Protein AF-A0A7S4CW43-F1 (afdb_monomer_lite)

Foldseek 3Di:
DDDDDDDDDDDDDDDPDDDDPDDPDDDDFFDKDWDWDDDPDPDDIDIWIWTFRHDPDPPFTFTDTPDPPDDDGDGDDDDDDDDDDPDDDDDDDDDDDDDDDDDDDDDDPDDDLVVLQVVLLVPDDPVVSVVCVVVVPHPLQSVCVVCCVVQVLSNQQPHDPPPFAADDDDDDPVLVVLLVVVCVVVVVLPPQDDDSQSVSCNRRTNDGSPRSVVVVQVCVLVVVDDRPQWDDDPSGTDGNHDDPPPPPDDPDDDDDDDDDDDDDDDDDDDDDDDDDDDDDDDDDDDDDDDDDDDDDDDDDDDDDPDPPPDPPPPPPVVVVVVVVVLVVCQVFPLDFPDAAPQPRHTASWWKAAPQQEIHHLVSQVVVCVVLVQADPPPRHRGDNVRIDTDTPVCCVVSVVSHPPCVVPPVPVPDPPDPPDDDPDDDDDDDDD

Radius of gyration: 36.59 Å; chains: 1; bounding box: 72×101×121 Å

Structure (mmCIF, N/CA/C/O backbone):
data_AF-A0A7S4CW43-F1
#
_entry.id   AF-A0A7S4CW43-F1
#
loop_
_atom_site.group_PDB
_atom_site.id
_atom_site.type_symbol
_atom_site.label_atom_id
_atom_site.label_alt_id
_atom_site.label_comp_id
_atom_site.label_asym_id
_atom_site.label_entity_id
_atom_site.label_seq_id
_atom_site.pdbx_PDB_ins_code
_atom_site.Cartn_x
_atom_site.Cartn_y
_atom_site.Cartn_z
_atom_site.occupancy
_atom_site.B_iso_or_equiv
_atom_site.auth_seq_id
_atom_site.auth_comp_id
_atom_site.auth_asym_id
_atom_site.auth_atom_id
_atom_site.pdbx_PDB_model_num
ATOM 1 N N . MET A 1 1 ? 19.200 -63.502 67.717 1.00 41.12 1 MET A N 1
ATOM 2 C CA . MET A 1 1 ? 20.489 -64.183 67.497 1.00 41.12 1 MET A CA 1
ATOM 3 C C . MET A 1 1 ? 20.822 -64.065 66.023 1.00 41.12 1 MET A C 1
ATOM 5 O O . MET A 1 1 ? 20.237 -64.775 65.219 1.00 41.12 1 MET A O 1
ATOM 9 N N . SER A 1 2 ? 21.672 -63.103 65.677 1.00 47.75 2 SER A N 1
ATOM 10 C CA . SER A 1 2 ? 22.381 -63.086 64.393 1.00 47.75 2 SER A CA 1
ATOM 11 C C . SER A 1 2 ? 23.509 -64.121 64.445 1.00 47.75 2 SER A C 1
ATOM 13 O O . SER A 1 2 ? 24.035 -64.359 65.536 1.00 47.75 2 SER A O 1
ATOM 15 N N . PRO A 1 3 ? 23.862 -64.741 63.311 1.00 53.56 3 PRO A N 1
ATOM 16 C CA . PRO A 1 3 ? 25.256 -64.670 62.829 1.00 53.56 3 PRO A CA 1
ATOM 17 C C . PRO A 1 3 ? 25.327 -64.427 61.298 1.00 53.56 3 PRO A C 1
ATOM 19 O O . PRO A 1 3 ? 24.523 -64.981 60.556 1.00 53.56 3 PRO A O 1
ATOM 22 N N . THR A 1 4 ? 26.072 -63.418 60.816 1.00 42.19 4 THR A N 1
ATOM 23 C CA . THR A 1 4 ? 27.467 -63.456 60.273 1.00 42.19 4 THR A CA 1
ATOM 24 C C . THR A 1 4 ? 27.624 -64.303 59.000 1.00 42.19 4 THR A C 1
ATOM 26 O O . THR A 1 4 ? 27.407 -65.505 59.039 1.00 42.19 4 THR A O 1
ATOM 29 N N . GLU A 1 5 ? 27.804 -63.677 57.830 1.00 46.09 5 GLU A N 1
ATOM 30 C CA . GLU A 1 5 ? 29.078 -63.333 57.139 1.00 46.09 5 GLU A CA 1
ATOM 31 C C . GLU A 1 5 ? 29.525 -64.397 56.118 1.00 46.09 5 GLU A C 1
ATOM 33 O O . GLU A 1 5 ? 29.497 -65.590 56.398 1.00 46.09 5 GLU A O 1
ATOM 38 N N . GLY A 1 6 ? 29.985 -63.946 54.941 1.00 32.53 6 GLY A N 1
ATOM 39 C CA . GLY A 1 6 ? 30.723 -64.770 53.974 1.00 32.53 6 GLY A CA 1
ATOM 40 C C . GLY A 1 6 ? 30.585 -64.291 52.525 1.00 32.53 6 GLY A C 1
ATOM 41 O O . GLY A 1 6 ? 29.572 -64.550 51.885 1.00 32.53 6 GLY A O 1
ATOM 42 N N . GLY A 1 7 ? 31.597 -63.582 52.012 1.00 33.72 7 GLY A N 1
ATOM 43 C CA . GLY A 1 7 ? 31.676 -63.109 50.622 1.00 33.72 7 GLY A CA 1
ATOM 44 C C . GLY A 1 7 ? 32.481 -64.014 49.677 1.00 33.72 7 GLY A C 1
ATOM 45 O O . GLY A 1 7 ? 33.180 -64.910 50.133 1.00 33.72 7 GLY A O 1
ATOM 46 N N . ALA A 1 8 ? 32.382 -63.733 48.370 1.00 30.59 8 ALA A N 1
ATOM 47 C CA . ALA A 1 8 ? 33.353 -63.961 47.275 1.00 30.59 8 ALA A CA 1
ATOM 48 C C . ALA A 1 8 ? 32.646 -63.570 45.950 1.00 30.59 8 ALA A C 1
ATOM 50 O O . ALA A 1 8 ? 31.541 -64.029 45.691 1.00 30.59 8 ALA A O 1
ATOM 51 N N . ALA A 1 9 ? 33.067 -62.510 45.256 1.00 30.27 9 ALA A N 1
ATOM 52 C CA . ALA A 1 9 ? 34.049 -62.491 44.161 1.00 30.27 9 ALA A CA 1
ATOM 53 C C . ALA A 1 9 ? 33.508 -62.968 42.785 1.00 30.27 9 ALA A C 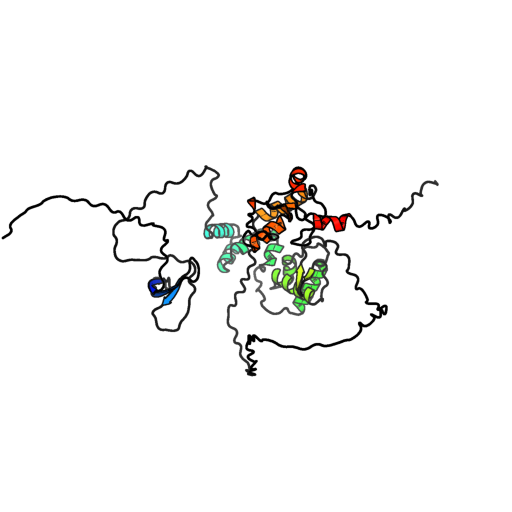1
ATOM 55 O O . ALA A 1 9 ? 33.303 -64.151 42.557 1.00 30.27 9 ALA A O 1
ATOM 56 N N . GLU A 1 10 ? 33.330 -61.974 41.901 1.00 28.92 10 GLU A N 1
ATOM 57 C CA . GLU A 1 10 ? 33.741 -61.919 40.482 1.00 28.92 10 GLU A CA 1
ATOM 58 C C . GLU A 1 10 ? 33.254 -62.981 39.470 1.00 28.92 10 GLU A C 1
ATOM 60 O O . GLU A 1 10 ? 33.742 -64.099 39.484 1.00 28.92 10 GLU A O 1
ATOM 65 N N . VAL A 1 11 ? 32.436 -62.572 38.480 1.00 29.39 11 VAL A N 1
ATOM 66 C CA . VAL A 1 11 ? 32.690 -62.791 37.034 1.00 29.39 11 VAL A CA 1
ATOM 67 C C . VAL A 1 11 ? 32.010 -61.669 36.236 1.00 29.39 11 VAL A C 1
ATOM 69 O O . VAL A 1 11 ? 30.816 -61.407 36.372 1.00 29.39 11 VAL A O 1
ATOM 72 N N . ALA A 1 12 ? 32.799 -61.004 35.397 1.00 29.88 12 ALA A N 1
ATOM 73 C CA . ALA A 1 12 ? 32.356 -60.063 34.384 1.00 29.88 12 ALA A CA 1
ATOM 74 C C . ALA A 1 12 ? 31.718 -60.789 33.190 1.00 29.88 12 ALA A C 1
ATOM 76 O O . ALA A 1 12 ? 32.307 -61.736 32.677 1.00 29.88 12 ALA A O 1
ATOM 77 N N . ASP A 1 13 ? 30.615 -60.265 32.651 1.00 29.44 13 ASP A N 1
ATOM 78 C CA . ASP A 1 13 ? 30.399 -60.356 31.207 1.00 29.44 13 ASP A CA 1
ATOM 79 C C . ASP A 1 13 ? 29.832 -59.051 30.642 1.00 29.44 13 ASP A C 1
ATOM 81 O O . ASP A 1 13 ? 28.907 -58.429 31.169 1.00 29.44 13 ASP A O 1
ATOM 85 N N . LYS A 1 14 ? 30.490 -58.614 29.573 1.00 34.03 14 LYS A N 1
ATOM 86 C CA . LYS A 1 14 ? 30.253 -57.404 28.808 1.00 34.03 14 LYS A CA 1
ATOM 87 C C . LYS A 1 14 ? 29.411 -57.793 27.600 1.00 34.03 14 LYS A C 1
ATOM 89 O O . LYS A 1 14 ? 29.924 -58.378 26.656 1.00 34.03 14 LYS A O 1
ATOM 94 N N . SER A 1 15 ? 28.179 -57.312 27.530 1.00 31.22 15 SER A N 1
ATOM 95 C CA . SER A 1 15 ? 27.547 -57.049 26.233 1.00 31.22 15 SER A CA 1
ATOM 96 C C . SER A 1 15 ? 26.709 -55.777 26.311 1.00 31.22 15 SER A C 1
ATOM 98 O O . SER A 1 15 ? 25.501 -55.770 26.520 1.00 31.22 15 SER A O 1
ATOM 100 N N . ALA A 1 16 ? 27.404 -54.648 26.156 1.00 30.97 16 ALA A N 1
ATOM 101 C CA . ALA A 1 16 ? 26.788 -53.352 25.930 1.00 30.97 16 ALA A CA 1
ATOM 102 C C . ALA A 1 16 ? 26.107 -53.353 24.552 1.00 30.97 16 ALA A C 1
ATOM 104 O O . ALA A 1 16 ? 26.743 -53.135 23.518 1.00 30.97 16 ALA A O 1
ATOM 105 N N . GLY A 1 17 ? 24.801 -53.613 24.549 1.00 29.80 17 GLY A N 1
ATOM 106 C CA . GLY A 1 17 ? 23.917 -53.304 23.436 1.00 29.80 17 GLY A CA 1
ATOM 107 C C . GLY A 1 17 ? 23.800 -51.790 23.280 1.00 29.80 17 GLY A C 1
ATOM 108 O O . GLY A 1 17 ? 23.358 -51.080 24.177 1.00 29.80 17 GLY A O 1
ATOM 109 N N . ARG A 1 18 ? 24.245 -51.305 22.127 1.00 29.50 18 ARG A N 1
ATOM 110 C CA . ARG A 1 18 ? 24.213 -49.922 21.655 1.00 29.50 18 ARG A CA 1
ATOM 111 C C . ARG A 1 18 ? 22.763 -49.442 21.501 1.00 29.50 18 ARG A C 1
ATOM 113 O O . ARG A 1 18 ? 22.101 -49.830 20.544 1.00 29.50 18 ARG A O 1
ATOM 120 N N . TRP A 1 19 ? 22.285 -48.579 22.396 1.00 28.42 19 TRP A N 1
ATOM 121 C CA . TRP A 1 19 ? 21.052 -47.821 22.171 1.00 28.42 19 TRP A CA 1
ATOM 122 C C . TRP A 1 19 ? 21.403 -46.557 21.383 1.00 28.42 19 TRP A C 1
ATOM 124 O O . TRP A 1 19 ? 22.134 -45.688 21.858 1.00 28.42 19 TRP A O 1
ATOM 134 N N . ASN A 1 20 ? 20.947 -46.503 20.131 1.00 32.53 20 ASN A N 1
ATOM 135 C CA . ASN A 1 20 ? 20.953 -45.285 19.332 1.00 32.53 20 ASN A CA 1
ATOM 136 C C . ASN A 1 20 ? 19.926 -44.326 19.939 1.00 32.53 20 ASN A C 1
ATOM 138 O O . ASN A 1 20 ? 18.726 -44.532 19.783 1.00 32.53 20 ASN A O 1
ATOM 142 N N . ASP A 1 21 ? 20.407 -43.289 20.615 1.00 35.88 21 ASP A N 1
ATOM 143 C CA . ASP A 1 21 ? 19.573 -42.201 21.109 1.00 35.88 21 ASP A CA 1
ATOM 144 C C . ASP A 1 21 ? 19.421 -41.148 20.003 1.00 35.88 21 ASP A C 1
ATOM 146 O O . ASP A 1 21 ? 20.331 -40.377 19.682 1.00 35.88 21 ASP A O 1
ATOM 150 N N . SER A 1 22 ? 18.293 -41.224 19.307 1.00 43.56 22 SER A N 1
ATOM 151 C CA . SER A 1 22 ? 17.815 -40.242 18.334 1.00 43.56 22 SER A CA 1
ATOM 152 C C . SER A 1 22 ? 16.304 -40.388 18.218 1.00 43.56 22 SER A C 1
ATOM 154 O O . SER A 1 22 ? 15.776 -40.721 17.162 1.00 43.56 22 SER A O 1
ATOM 156 N N . SER A 1 23 ? 15.599 -40.148 19.317 1.00 41.72 23 SER A N 1
ATOM 157 C CA . SER A 1 23 ? 14.168 -39.880 19.264 1.00 41.72 23 SER A CA 1
ATOM 158 C C . SER A 1 23 ? 13.883 -38.659 20.119 1.00 41.72 23 SER A C 1
ATOM 160 O O . SER A 1 23 ? 13.909 -38.717 21.345 1.00 41.72 23 SER A O 1
ATOM 162 N N . ALA A 1 24 ? 13.606 -37.535 19.458 1.00 45.66 24 ALA A N 1
ATOM 163 C CA . ALA A 1 24 ? 12.749 -36.530 20.063 1.00 45.66 24 ALA A CA 1
ATOM 164 C C . ALA A 1 24 ? 11.484 -37.263 20.534 1.00 45.66 24 ALA A C 1
ATOM 166 O O . ALA A 1 24 ? 10.936 -38.043 19.757 1.00 45.66 24 ALA A O 1
ATOM 167 N N . ASN A 1 25 ? 11.099 -37.091 21.800 1.00 50.53 25 ASN A N 1
ATOM 168 C CA . ASN A 1 25 ? 9.957 -37.777 22.403 1.00 50.53 25 ASN A CA 1
ATOM 169 C C . ASN A 1 25 ? 8.666 -37.409 21.655 1.00 50.53 25 ASN A C 1
ATOM 171 O O . ASN A 1 25 ? 7.977 -36.455 22.010 1.00 50.53 25 ASN A O 1
ATOM 175 N N . GLU A 1 26 ? 8.360 -38.153 20.596 1.00 73.94 26 GLU A N 1
ATOM 176 C CA . GLU A 1 26 ? 7.035 -38.199 20.005 1.00 73.94 26 GLU A CA 1
ATOM 177 C C . GLU A 1 26 ? 6.163 -39.038 20.936 1.00 73.94 26 GLU A C 1
ATOM 179 O O . GLU A 1 26 ? 6.452 -40.207 21.201 1.00 73.94 26 GLU A O 1
ATOM 184 N N . PHE A 1 27 ? 5.117 -38.430 21.490 1.00 81.06 27 PHE A N 1
ATOM 185 C CA . PHE A 1 27 ? 4.160 -39.172 22.298 1.00 81.06 27 PHE A CA 1
ATOM 186 C C . PHE A 1 27 ? 3.403 -40.151 21.396 1.00 81.06 27 PHE A C 1
ATOM 188 O O . PHE A 1 27 ? 2.866 -39.765 20.355 1.00 81.06 27 PHE A O 1
ATOM 195 N N . ALA A 1 28 ? 3.348 -41.423 21.790 1.00 84.69 28 ALA A N 1
ATOM 196 C CA . ALA A 1 28 ? 2.607 -42.432 21.045 1.00 84.69 28 ALA A CA 1
ATOM 197 C C . ALA A 1 28 ? 1.094 -42.166 21.124 1.00 84.69 28 ALA A C 1
ATOM 199 O O . ALA A 1 28 ? 0.581 -41.767 22.174 1.00 84.69 28 ALA A O 1
ATOM 200 N N . CYS A 1 29 ? 0.372 -42.436 20.031 1.00 86.06 29 CYS A N 1
ATOM 201 C CA . CYS A 1 29 ? -1.093 -42.474 20.031 1.00 86.06 29 CYS A CA 1
ATOM 202 C C . CYS A 1 29 ? -1.593 -43.407 21.151 1.00 86.06 29 CYS A C 1
ATOM 204 O O . CYS A 1 29 ? -1.085 -44.517 21.298 1.00 86.06 29 CYS A O 1
ATOM 206 N N . GLY A 1 30 ? -2.570 -42.955 21.935 1.00 87.75 30 GLY A N 1
ATOM 207 C CA . GLY A 1 30 ? -3.103 -43.653 23.108 1.00 87.75 30 GLY A CA 1
ATOM 208 C C . GLY A 1 30 ? -2.422 -43.298 24.435 1.00 87.75 30 GLY A C 1
ATOM 209 O O . GLY A 1 30 ? -2.816 -43.815 25.477 1.00 87.75 30 GLY A O 1
ATOM 210 N N . THR A 1 31 ? -1.414 -42.420 24.437 1.00 93.19 31 THR A N 1
ATOM 211 C CA . THR A 1 31 ? -0.762 -41.977 25.679 1.00 93.19 31 THR A CA 1
ATOM 212 C C . THR A 1 31 ? -1.668 -40.993 26.423 1.00 93.19 31 THR A C 1
ATOM 214 O O . THR A 1 31 ? -2.109 -40.002 25.835 1.00 93.19 31 THR A O 1
ATOM 217 N N . ARG A 1 32 ? -1.927 -41.251 27.715 1.00 91.75 32 ARG A N 1
ATOM 218 C CA . ARG A 1 32 ? -2.634 -40.316 28.605 1.00 91.75 32 ARG A CA 1
ATOM 219 C C . ARG A 1 32 ? -1.722 -39.155 28.977 1.00 91.75 32 ARG A C 1
ATOM 221 O O . ARG A 1 32 ? -0.582 -39.367 29.391 1.00 91.75 32 ARG A O 1
ATOM 228 N N . VAL A 1 33 ? -2.242 -37.943 28.862 1.00 92.56 33 VAL A N 1
ATOM 229 C CA . VAL A 1 33 ? -1.548 -36.700 29.198 1.00 92.56 33 VAL A CA 1
ATOM 230 C C . VAL A 1 33 ? -2.445 -35.805 30.044 1.00 92.56 33 VAL A C 1
ATOM 232 O O . VAL A 1 33 ? -3.669 -35.871 29.945 1.00 92.56 33 VAL A O 1
ATOM 235 N N . SER A 1 34 ? -1.827 -34.963 30.869 1.00 90.25 34 SER A N 1
ATOM 236 C CA . SER A 1 34 ? -2.508 -33.894 31.600 1.00 90.25 34 SER A CA 1
ATOM 237 C C . SER A 1 34 ? -2.036 -32.558 31.033 1.00 90.25 34 SER A C 1
ATOM 239 O O . SER A 1 34 ? -0.834 -32.286 31.021 1.00 90.25 34 SER A O 1
ATOM 241 N N . VAL A 1 35 ? -2.965 -31.747 30.536 1.00 88.50 35 VAL A N 1
ATOM 242 C CA . VAL A 1 35 ? -2.702 -30.436 29.935 1.00 88.50 35 VAL A CA 1
ATOM 243 C C . VAL A 1 35 ? -3.095 -29.359 30.936 1.00 88.50 35 VAL A C 1
ATOM 245 O O . VAL A 1 35 ? -4.203 -29.370 31.469 1.00 88.50 35 VAL A O 1
ATOM 248 N N . LYS A 1 36 ? -2.171 -28.439 31.203 1.00 88.62 36 LYS A N 1
ATOM 249 C CA . LYS A 1 36 ? -2.400 -27.286 32.068 1.00 88.62 36 LYS A CA 1
ATOM 250 C C . LYS A 1 36 ? -2.965 -26.148 31.220 1.00 88.62 36 LYS A C 1
ATOM 252 O O . LYS A 1 36 ? -2.294 -25.723 30.288 1.00 88.62 36 LYS A O 1
ATOM 257 N N . PHE A 1 37 ? -4.159 -25.665 31.547 1.00 84.00 37 PHE A N 1
ATOM 258 C CA . PHE A 1 37 ? -4.754 -24.485 30.921 1.00 84.00 37 PHE A CA 1
ATOM 259 C C . PHE A 1 37 ? -4.677 -23.292 31.871 1.00 84.00 37 PHE A C 1
ATOM 261 O O . PHE A 1 37 ? -4.933 -23.415 33.073 1.00 84.00 37 PHE A O 1
ATOM 268 N N . HIS A 1 38 ? -4.318 -22.137 31.316 1.00 76.31 38 HIS A N 1
ATOM 269 C CA . HIS A 1 38 ? -4.524 -20.853 31.967 1.00 76.31 38 HIS A CA 1
ATOM 270 C C . HIS A 1 38 ? -5.980 -20.453 31.736 1.00 76.31 38 HIS A C 1
ATOM 272 O O . HIS A 1 38 ? -6.361 -20.130 30.612 1.00 76.31 38 HIS A O 1
ATOM 278 N N . ASP A 1 39 ? -6.805 -20.510 32.778 1.00 76.50 39 ASP A N 1
ATOM 279 C CA . ASP A 1 39 ? -8.107 -19.857 32.727 1.00 76.50 39 ASP A CA 1
ATOM 280 C C . ASP A 1 39 ? -7.945 -18.365 33.071 1.00 76.50 39 ASP A C 1
ATOM 282 O O . ASP A 1 39 ? -6.981 -17.951 33.715 1.00 76.50 39 ASP A O 1
ATOM 286 N N . CYS A 1 40 ? -8.855 -17.524 32.572 1.00 49.72 40 CYS A N 1
ATOM 287 C CA . CYS A 1 40 ? -8.823 -16.075 32.800 1.00 49.72 40 CYS A CA 1
ATOM 288 C C . CYS A 1 40 ? -9.256 -15.676 34.225 1.00 49.72 40 CYS A C 1
ATOM 290 O O . CYS A 1 40 ? -9.576 -14.510 34.454 1.00 49.72 40 CYS A O 1
ATOM 292 N N . SER A 1 41 ? -9.324 -16.623 35.168 1.00 63.62 41 SER A N 1
ATOM 293 C CA . SER A 1 41 ? -9.631 -16.323 36.563 1.00 63.62 41 SER A CA 1
ATOM 294 C C . SER A 1 41 ? -8.355 -15.887 37.286 1.00 63.62 41 SER A C 1
ATOM 296 O O . SER A 1 41 ? -7.274 -16.402 37.009 1.00 63.62 41 SER A O 1
ATOM 298 N N . GLU A 1 42 ? -8.465 -14.902 38.182 1.00 56.66 42 GLU A N 1
ATOM 299 C CA . GLU A 1 42 ? -7.308 -14.183 38.742 1.00 56.66 42 GLU A CA 1
ATOM 300 C C . GLU A 1 42 ? -6.276 -15.066 39.467 1.00 56.66 42 GLU A C 1
ATOM 302 O O . GLU A 1 42 ? -5.152 -14.611 39.629 1.00 56.66 42 GLU A O 1
ATOM 307 N N . ASP A 1 43 ? -6.578 -16.325 39.813 1.00 57.94 43 ASP A N 1
ATOM 308 C CA . ASP A 1 43 ? -5.623 -17.239 40.466 1.00 57.94 43 ASP A CA 1
ATOM 309 C C . ASP A 1 43 ? -5.813 -18.740 40.112 1.00 57.94 43 ASP A C 1
ATOM 311 O O . ASP A 1 43 ? -5.341 -19.628 40.832 1.00 57.94 43 ASP A O 1
ATOM 315 N N . GLY A 1 44 ? -6.501 -19.071 39.012 1.00 62.72 44 GLY A N 1
ATOM 316 C CA . GLY A 1 44 ? -6.837 -20.454 38.649 1.00 62.72 44 GLY A CA 1
ATOM 317 C C . GLY A 1 44 ? -5.891 -21.095 37.630 1.00 62.72 44 GLY A C 1
ATOM 318 O O . GLY A 1 44 ? -5.646 -20.571 36.548 1.00 62.72 44 GLY A O 1
ATOM 319 N N . PHE A 1 45 ? -5.370 -22.281 37.948 1.00 82.12 45 PHE A N 1
ATOM 320 C CA . PHE A 1 45 ? -4.852 -23.201 36.935 1.00 82.12 45 PHE A CA 1
ATOM 321 C C . PHE A 1 45 ? -5.719 -24.447 36.917 1.00 82.12 45 PHE A C 1
ATOM 323 O O . PHE A 1 45 ? -5.776 -25.174 37.912 1.00 82.12 45 PHE A O 1
ATOM 330 N N . SER A 1 46 ? -6.309 -24.733 35.764 1.00 84.31 46 SER A N 1
ATOM 331 C CA . SER A 1 46 ? -7.100 -25.939 35.553 1.00 84.31 46 SER A CA 1
ATOM 332 C C . SER A 1 46 ? -6.264 -26.991 34.816 1.00 84.31 46 SER A C 1
ATOM 334 O O . SER A 1 46 ? -5.542 -26.688 33.863 1.00 84.31 46 SER A O 1
ATOM 336 N N . TRP A 1 47 ? -6.315 -28.240 35.286 1.00 87.88 47 TRP A N 1
ATOM 337 C CA . TRP A 1 47 ? -5.647 -29.379 34.651 1.00 87.88 47 TRP A CA 1
ATOM 338 C C . TRP A 1 47 ? -6.686 -30.281 34.002 1.00 87.88 47 TRP A C 1
ATOM 340 O O . TRP A 1 47 ? -7.577 -30.772 34.688 1.00 87.88 47 TRP A O 1
ATOM 350 N N . TYR A 1 48 ? -6.515 -30.557 32.714 1.00 89.38 48 TYR A N 1
ATOM 351 C CA . TYR A 1 48 ? -7.399 -31.431 31.951 1.00 89.38 48 TYR A CA 1
ATOM 352 C C . TYR A 1 48 ? -6.670 -32.711 31.572 1.00 89.38 48 TYR A C 1
ATOM 354 O O . TYR A 1 48 ? -5.535 -32.669 31.094 1.00 89.38 48 TYR A O 1
ATOM 362 N N . ASN A 1 49 ? -7.311 -33.857 31.782 1.00 91.56 49 ASN A N 1
ATOM 363 C CA . ASN A 1 49 ? -6.767 -35.150 31.381 1.00 91.56 49 ASN A CA 1
ATOM 364 C C . ASN A 1 49 ? -7.326 -35.540 30.014 1.00 91.56 49 ASN A C 1
ATOM 366 O O . ASN A 1 49 ? -8.508 -35.348 29.745 1.00 91.56 49 ASN A O 1
ATOM 370 N N . GLY A 1 50 ? -6.477 -36.095 29.156 1.00 94.12 50 GLY A N 1
ATOM 371 C CA . GLY A 1 50 ? -6.908 -36.579 27.854 1.00 94.12 50 GLY A CA 1
ATOM 372 C C . GLY A 1 50 ? -5.968 -37.612 27.253 1.00 94.12 50 GLY A C 1
ATOM 373 O O . GLY A 1 50 ? -4.881 -37.888 27.771 1.00 94.12 50 GLY A O 1
ATOM 374 N N . THR A 1 51 ? -6.393 -38.184 26.134 1.00 94.81 51 THR A N 1
ATOM 375 C CA . THR A 1 51 ? -5.671 -39.210 25.386 1.00 94.81 51 THR A CA 1
ATOM 376 C C . THR A 1 51 ? -5.228 -38.663 24.032 1.00 94.81 51 THR A C 1
ATOM 378 O O . THR A 1 51 ? -6.003 -38.054 23.295 1.00 94.81 51 THR A O 1
ATOM 381 N N . ILE A 1 52 ? -3.959 -38.871 23.674 1.00 92.19 52 ILE A N 1
ATOM 382 C CA . ILE A 1 52 ? -3.425 -38.431 22.378 1.00 92.19 52 ILE A CA 1
ATOM 383 C C . ILE A 1 52 ? -3.964 -39.332 21.262 1.00 92.19 52 ILE A C 1
ATOM 385 O O . ILE A 1 52 ? -3.656 -40.519 21.222 1.00 92.19 52 ILE A O 1
ATOM 389 N N . LEU A 1 53 ? -4.694 -38.762 20.304 1.00 88.69 53 LEU A N 1
ATOM 390 C CA . LEU A 1 53 ? -5.226 -39.469 19.129 1.00 88.69 53 LEU A CA 1
ATOM 391 C C . LEU A 1 53 ? -4.223 -39.575 17.968 1.00 88.69 53 LEU A C 1
ATOM 393 O O . LEU A 1 53 ? -4.454 -40.303 17.004 1.00 88.69 53 LEU A O 1
ATOM 397 N N . GLY A 1 54 ? -3.118 -38.832 18.035 1.00 84.00 54 GLY A N 1
ATOM 398 C CA . GLY A 1 54 ? -2.041 -38.851 17.045 1.00 84.00 54 GLY A CA 1
ATOM 399 C C . GLY A 1 54 ? -1.583 -37.453 16.609 1.00 84.00 54 GLY A C 1
ATOM 400 O O . GLY A 1 54 ? -2.159 -36.440 17.024 1.00 84.00 54 GLY A O 1
ATOM 401 N N . PRO A 1 55 ? -0.525 -37.371 15.784 1.00 78.44 55 PRO A N 1
ATOM 402 C CA . PRO A 1 55 ? -0.001 -36.100 15.292 1.00 78.44 55 PRO A CA 1
ATOM 403 C C . PRO A 1 55 ? -0.931 -35.481 14.231 1.00 78.44 55 PRO A C 1
ATOM 405 O O . PRO A 1 55 ? -1.282 -36.131 13.248 1.00 78.44 55 PRO A O 1
ATOM 408 N N . LYS A 1 56 ? -1.294 -34.199 14.391 1.00 68.69 56 LYS A N 1
ATOM 409 C CA . LYS A 1 56 ? -1.916 -33.371 13.334 1.00 68.69 56 LYS A CA 1
ATOM 410 C C . LYS A 1 56 ? -0.859 -32.870 12.341 1.00 68.69 56 LYS A C 1
ATOM 412 O O . LYS A 1 56 ? -1.095 -32.869 11.138 1.00 68.69 56 LYS A O 1
ATOM 417 N N . THR A 1 57 ? 0.307 -32.451 12.845 1.00 70.25 57 THR A N 1
ATOM 418 C CA . THR A 1 57 ? 1.510 -32.036 12.088 1.00 70.25 57 THR A CA 1
ATOM 419 C C . THR A 1 57 ? 2.765 -32.303 12.935 1.00 70.25 57 THR A C 1
ATOM 421 O O . THR A 1 57 ? 2.635 -32.738 14.076 1.00 70.25 57 THR A O 1
ATOM 424 N N . SER A 1 58 ? 3.978 -32.022 12.435 1.00 64.62 58 SER A N 1
ATOM 425 C CA . SER A 1 58 ? 5.259 -32.332 13.112 1.00 64.62 58 SER A CA 1
ATOM 426 C C . SER A 1 58 ? 5.453 -31.726 14.514 1.00 64.62 58 SER A C 1
ATOM 428 O O . SER A 1 58 ? 6.471 -32.000 15.146 1.00 64.62 58 SER A O 1
ATOM 430 N N . LYS A 1 59 ? 4.516 -30.898 15.002 1.00 72.69 59 LYS A N 1
ATOM 431 C CA . LYS A 1 59 ? 4.538 -30.294 16.345 1.00 72.69 59 LYS A CA 1
ATOM 432 C C . LYS A 1 59 ? 3.165 -30.140 17.016 1.00 72.69 59 LYS A C 1
ATOM 434 O O . LYS A 1 59 ? 3.095 -29.535 18.077 1.00 72.69 59 LYS A O 1
ATOM 439 N N . LYS A 1 60 ? 2.082 -30.648 16.421 1.00 83.38 60 LYS A N 1
ATOM 440 C CA . LYS A 1 60 ? 0.720 -30.512 16.971 1.00 83.38 60 LYS A CA 1
ATOM 441 C C . LYS A 1 60 ? 0.122 -31.893 17.196 1.00 83.38 60 LYS A C 1
ATOM 443 O O . LYS A 1 60 ? 0.112 -32.700 16.265 1.00 83.38 60 LYS A O 1
ATOM 448 N N . TYR A 1 61 ? -0.394 -32.149 18.394 1.00 86.31 61 TYR A N 1
ATOM 449 C CA . TYR A 1 61 ? -1.088 -33.389 18.746 1.00 86.31 61 TYR A CA 1
ATOM 450 C C . TYR A 1 61 ? -2.588 -33.135 18.835 1.00 86.31 61 TYR A C 1
ATOM 452 O O . TYR A 1 61 ? -3.014 -32.087 19.310 1.00 86.31 61 TYR A O 1
ATOM 460 N N . LYS A 1 62 ? -3.391 -34.098 18.380 1.00 89.56 62 LYS A N 1
ATOM 461 C CA . LYS A 1 62 ? -4.826 -34.109 18.664 1.00 89.56 62 LYS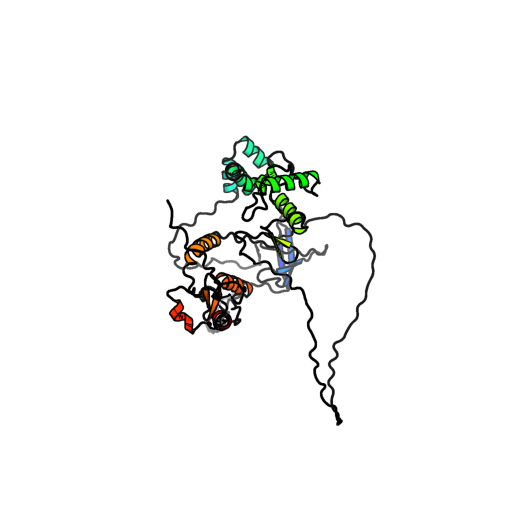 A CA 1
ATOM 462 C C . LYS A 1 62 ? -5.039 -34.816 20.003 1.00 89.56 62 LYS A C 1
ATOM 464 O O . LYS A 1 62 ? -4.597 -35.955 20.143 1.00 89.56 62 LYS A O 1
ATOM 469 N N . ILE A 1 63 ? -5.687 -34.151 20.955 1.00 92.12 63 ILE A N 1
ATOM 470 C CA . ILE A 1 63 ? -6.005 -34.693 22.283 1.00 92.12 63 ILE A CA 1
ATOM 471 C C . ILE A 1 63 ? -7.527 -34.818 22.388 1.00 92.12 63 ILE A C 1
ATOM 473 O O . ILE A 1 63 ? -8.245 -33.909 21.979 1.00 92.12 63 ILE A O 1
ATOM 477 N N . GLU A 1 64 ? -8.001 -35.961 22.870 1.00 92.62 64 GLU A N 1
ATOM 478 C CA . GLU A 1 64 ? -9.391 -36.196 23.267 1.00 92.62 64 GLU A CA 1
ATOM 479 C C . GLU A 1 64 ? -9.455 -36.121 24.792 1.00 92.62 64 GLU A C 1
ATOM 481 O O . GLU A 1 64 ? -8.713 -36.841 25.459 1.00 92.62 64 GLU A O 1
ATOM 486 N N . TYR A 1 65 ? -10.245 -35.199 25.336 1.00 92.38 65 TYR A N 1
ATOM 487 C CA . TYR A 1 65 ? -10.372 -34.999 26.780 1.00 92.38 65 TYR A CA 1
ATOM 488 C C . TYR A 1 65 ? -11.396 -35.976 27.366 1.00 92.38 65 TYR A C 1
ATOM 490 O O . TYR A 1 65 ? -12.336 -36.361 26.678 1.00 92.38 65 TYR A O 1
ATOM 498 N N . ASP A 1 66 ? -11.190 -36.386 28.617 1.00 86.19 66 ASP A N 1
ATOM 499 C CA . ASP A 1 66 ? 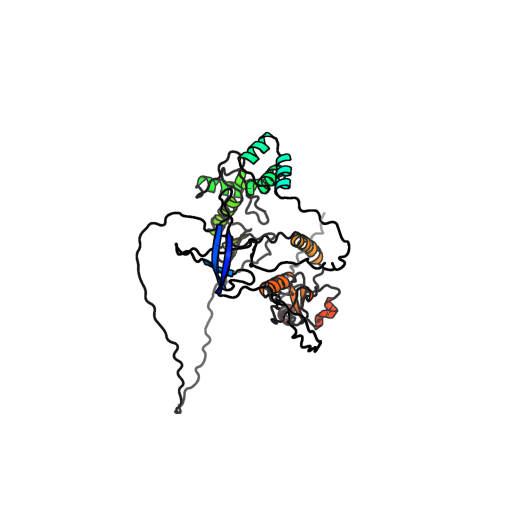-12.000 -37.423 29.275 1.00 86.19 66 ASP A CA 1
ATOM 500 C C . ASP A 1 66 ? -13.364 -36.915 29.807 1.00 86.19 66 ASP A C 1
ATOM 502 O O . ASP A 1 66 ? -14.121 -37.710 30.360 1.00 86.19 66 ASP A O 1
ATOM 506 N N . ASP A 1 67 ? -13.680 -35.621 29.677 1.00 79.94 67 ASP A N 1
ATOM 507 C CA . ASP A 1 67 ? -14.901 -35.025 30.236 1.00 79.94 67 ASP A CA 1
ATOM 508 C C . ASP A 1 67 ? -16.058 -35.042 29.208 1.00 79.94 67 ASP A C 1
ATOM 510 O O . ASP A 1 67 ? -15.969 -34.451 28.132 1.00 79.94 67 ASP A O 1
ATOM 514 N N . ASP A 1 68 ? -17.144 -35.740 29.559 1.00 54.22 68 ASP A N 1
ATOM 515 C CA . ASP A 1 68 ? -18.312 -36.108 28.729 1.00 54.22 68 ASP A CA 1
ATOM 516 C C . ASP A 1 68 ? -19.322 -34.966 28.432 1.00 54.22 68 ASP A C 1
ATOM 518 O O . ASP A 1 68 ? -20.453 -35.232 28.017 1.00 54.22 68 ASP A O 1
ATOM 522 N N . ASP A 1 69 ? -18.945 -33.694 28.585 1.00 52.44 69 ASP A N 1
ATOM 523 C CA . ASP A 1 69 ? -19.825 -32.554 28.285 1.00 52.44 69 ASP A CA 1
ATOM 524 C C . ASP A 1 69 ? -19.414 -31.875 26.960 1.00 52.44 69 ASP A C 1
ATOM 526 O O . ASP A 1 69 ? -18.389 -31.210 26.876 1.00 52.44 69 ASP A O 1
ATOM 530 N N . GLU A 1 70 ? -20.223 -32.090 25.912 1.00 47.41 70 GLU A N 1
ATOM 531 C CA . GLU A 1 70 ? -20.181 -31.496 24.557 1.00 47.41 70 GLU A CA 1
ATOM 532 C C . GLU A 1 70 ? -18.796 -31.220 23.916 1.00 47.41 70 GLU A C 1
ATOM 534 O O . GLU A 1 70 ? -18.099 -30.239 24.165 1.00 47.41 70 GLU A O 1
ATOM 539 N N . VAL A 1 71 ? -18.463 -32.070 22.940 1.00 41.16 71 VAL A N 1
ATOM 540 C CA . VAL A 1 71 ? -17.231 -32.084 22.138 1.00 41.16 71 VAL A CA 1
ATOM 541 C C . VAL A 1 71 ? -16.918 -30.727 21.479 1.00 41.16 71 VAL A C 1
ATOM 543 O O . VAL A 1 71 ? -17.388 -30.436 20.378 1.00 41.16 71 VAL A O 1
ATOM 546 N N . SER A 1 72 ? -16.019 -29.942 22.078 1.00 41.16 72 SER A N 1
ATOM 547 C CA . SER A 1 72 ? -15.300 -28.868 21.384 1.00 41.16 72 SER A CA 1
ATOM 548 C C . SER A 1 72 ? -13.860 -29.308 21.098 1.00 41.16 72 SER A C 1
ATOM 550 O O . SER A 1 72 ? -13.043 -29.545 21.984 1.00 41.16 72 SER A O 1
ATOM 552 N N . SER A 1 73 ? -13.528 -29.488 19.818 1.00 47.72 73 SER A N 1
ATOM 553 C CA . SER A 1 73 ? -12.153 -29.763 19.400 1.00 47.72 73 SER A CA 1
ATOM 554 C C . SER A 1 73 ? -11.379 -28.449 19.312 1.00 47.72 73 SER A C 1
ATOM 556 O O . SER A 1 73 ? -11.538 -27.723 18.333 1.00 47.72 73 SER A O 1
ATOM 558 N N . ILE A 1 74 ? -10.543 -28.150 20.305 1.00 46.19 74 ILE A N 1
ATOM 559 C CA . ILE A 1 74 ? -9.693 -26.950 20.316 1.00 46.19 74 ILE A CA 1
ATOM 560 C C . ILE A 1 74 ? -8.332 -27.263 19.676 1.00 46.19 74 ILE A C 1
ATOM 562 O O . ILE A 1 74 ? -7.672 -28.252 20.003 1.00 46.19 74 ILE A O 1
ATOM 566 N N . ASP A 1 75 ? -7.917 -26.420 18.731 1.00 45.25 75 ASP A N 1
ATOM 567 C CA . ASP A 1 75 ? -6.586 -26.444 18.127 1.00 45.25 75 ASP A CA 1
ATOM 568 C C . ASP A 1 75 ? -5.593 -25.694 19.024 1.00 45.25 75 ASP A C 1
ATOM 570 O O . ASP A 1 75 ? -5.573 -24.469 19.059 1.00 45.25 75 ASP A O 1
ATOM 574 N N . VAL A 1 76 ? -4.769 -26.433 19.772 1.00 51.03 76 VAL A N 1
ATOM 575 C CA . VAL A 1 76 ? -3.741 -25.842 20.643 1.00 51.03 76 VAL A CA 1
ATOM 576 C C . VAL A 1 76 ? -2.505 -25.499 19.805 1.00 51.03 76 VAL A C 1
ATOM 578 O O . VAL A 1 76 ? -1.780 -26.389 19.345 1.00 51.03 76 VAL A O 1
ATOM 581 N N . GLU A 1 77 ? -2.269 -24.205 19.587 1.00 44.34 77 GLU A N 1
ATOM 582 C CA . GLU A 1 77 ? -1.045 -23.675 18.985 1.00 44.34 77 GLU A CA 1
ATOM 583 C C . GLU A 1 77 ? -0.179 -23.003 20.064 1.00 44.34 77 GLU A C 1
ATOM 585 O O . GLU A 1 77 ? -0.606 -22.041 20.684 1.00 44.34 77 GLU A O 1
ATOM 590 N N . ASP A 1 78 ? 1.036 -23.527 20.257 1.00 46.59 78 ASP A N 1
ATOM 591 C CA . ASP A 1 78 ? 2.160 -22.924 20.992 1.00 46.59 78 ASP A CA 1
ATOM 592 C C . ASP A 1 78 ? 1.907 -22.440 22.442 1.00 46.59 78 ASP A C 1
ATOM 594 O O . ASP A 1 78 ? 1.955 -21.245 22.712 1.00 46.59 78 ASP A O 1
ATOM 598 N N . GLU A 1 79 ? 1.816 -23.367 23.410 1.00 44.03 79 GLU A N 1
ATOM 599 C CA . GLU A 1 79 ? 2.053 -23.069 24.840 1.00 44.03 79 GLU A CA 1
ATOM 600 C C . GLU A 1 79 ? 2.935 -24.122 25.545 1.00 44.03 79 GLU A C 1
ATOM 602 O O . GLU A 1 79 ? 3.073 -25.269 25.106 1.00 44.03 79 GLU A O 1
ATOM 607 N N . GLU A 1 80 ? 3.617 -23.689 26.612 1.00 40.12 80 GLU A N 1
ATOM 608 C CA . GLU A 1 80 ? 4.682 -24.413 27.313 1.00 40.12 80 GLU A CA 1
ATOM 609 C C . GLU A 1 80 ? 4.208 -25.734 27.952 1.00 40.12 80 GLU A C 1
ATOM 611 O O . GLU A 1 80 ? 3.445 -25.765 28.916 1.00 40.12 80 GLU A O 1
ATOM 616 N N . PHE A 1 81 ? 4.747 -26.856 27.466 1.00 40.31 81 PHE A N 1
ATOM 617 C CA . PHE A 1 81 ? 4.558 -28.172 28.075 1.00 40.31 81 PHE A CA 1
ATOM 618 C C . PHE A 1 81 ? 5.380 -28.312 29.366 1.00 40.31 81 PHE A C 1
ATOM 620 O O . PHE A 1 81 ? 6.610 -28.379 29.321 1.00 40.31 81 PHE A O 1
ATOM 627 N N . VAL A 1 82 ? 4.712 -28.484 30.509 1.00 37.75 82 VAL A N 1
ATOM 628 C CA . VAL A 1 82 ? 5.333 -29.008 31.737 1.00 37.75 82 VAL A CA 1
ATOM 629 C C . VAL A 1 82 ? 4.814 -30.424 31.983 1.00 37.75 82 VAL A C 1
ATOM 631 O O . VAL A 1 82 ? 3.721 -30.619 32.505 1.00 37.75 82 VAL A O 1
ATOM 634 N N . VAL A 1 83 ? 5.604 -31.432 31.602 1.00 43.59 83 VAL A N 1
ATOM 635 C CA . VAL A 1 83 ? 5.294 -32.847 31.859 1.00 43.59 83 VAL A CA 1
ATOM 636 C C . VAL A 1 83 ? 5.893 -33.258 33.204 1.00 43.59 83 VAL A C 1
ATOM 638 O O . VAL A 1 83 ? 7.108 -33.402 33.333 1.00 43.59 83 VAL A O 1
ATOM 641 N N . LEU A 1 84 ? 5.048 -33.480 34.211 1.00 35.16 84 LEU A N 1
ATOM 642 C CA . LEU A 1 84 ? 5.455 -34.099 35.475 1.00 35.16 84 LEU A CA 1
ATOM 643 C C . LEU A 1 84 ? 5.318 -35.623 35.371 1.00 35.16 84 LEU A C 1
ATOM 645 O O . LEU A 1 84 ? 4.268 -36.191 35.659 1.00 35.16 84 LEU A O 1
ATOM 649 N N . SER A 1 85 ? 6.400 -36.305 34.989 1.00 34.00 85 SER A N 1
ATOM 650 C CA . SER A 1 85 ? 6.517 -37.749 35.227 1.00 34.00 85 SER A CA 1
ATOM 651 C C . SER A 1 85 ? 6.954 -37.992 36.675 1.00 34.00 85 SER A C 1
ATOM 653 O O . SER A 1 85 ? 7.936 -37.409 37.140 1.00 34.00 85 SER A O 1
ATOM 655 N N . LYS A 1 86 ? 6.222 -38.832 37.416 1.00 35.00 86 LYS A N 1
ATOM 656 C CA . LYS A 1 86 ? 6.625 -39.251 38.763 1.00 35.00 86 LYS A CA 1
ATOM 657 C C . LYS A 1 86 ? 7.859 -40.151 38.667 1.00 35.00 86 LYS A C 1
ATOM 659 O O . LYS A 1 86 ? 7.763 -41.281 38.206 1.00 35.00 86 LYS A O 1
ATOM 664 N N . GLY A 1 87 ? 8.972 -39.644 39.196 1.00 39.03 87 GLY A N 1
ATOM 665 C CA . GLY A 1 87 ? 10.128 -40.426 39.627 1.00 39.03 87 GLY A CA 1
ATOM 666 C C . GLY A 1 87 ? 11.313 -40.392 38.670 1.00 39.03 87 GLY A C 1
ATOM 667 O O . GLY A 1 87 ? 11.381 -41.229 37.787 1.00 39.03 87 GLY A O 1
ATOM 668 N N . CYS A 1 88 ? 12.256 -39.473 38.907 1.00 28.98 88 CYS A N 1
ATOM 669 C CA . CYS A 1 88 ? 13.700 -39.608 38.653 1.00 28.98 88 CYS A CA 1
ATOM 670 C C . CYS A 1 88 ? 14.418 -38.399 39.286 1.00 28.98 88 CYS A C 1
ATOM 672 O O . CYS A 1 88 ? 14.310 -37.275 38.801 1.00 28.98 88 CYS A O 1
ATOM 674 N N . ASN A 1 89 ? 15.130 -38.625 40.392 1.00 40.31 89 ASN A N 1
ATOM 675 C CA . ASN A 1 89 ? 16.003 -37.636 41.025 1.00 40.31 89 ASN A CA 1
ATOM 676 C C . ASN A 1 89 ? 17.343 -37.560 40.275 1.00 40.31 89 ASN A C 1
ATOM 678 O O . ASN A 1 89 ? 17.969 -38.589 40.041 1.00 40.31 89 ASN A O 1
ATOM 682 N N . GLY A 1 90 ? 17.813 -36.337 40.010 1.00 44.34 90 GLY A N 1
ATOM 683 C CA . GLY A 1 90 ? 19.215 -36.034 39.706 1.00 44.34 90 GLY A CA 1
ATOM 684 C C . GLY A 1 90 ? 19.565 -35.908 38.222 1.00 44.34 90 GLY A C 1
ATOM 685 O O . GLY A 1 90 ? 19.960 -36.878 37.585 1.00 44.34 90 GLY A O 1
ATOM 686 N N . TYR A 1 91 ? 19.549 -34.681 37.694 1.00 32.94 91 TYR A N 1
ATOM 687 C CA . TYR A 1 91 ? 20.284 -34.356 36.470 1.00 32.94 91 TYR A CA 1
ATOM 688 C C . TYR A 1 91 ? 20.862 -32.940 36.533 1.00 32.94 91 TYR A C 1
ATOM 690 O O . TYR A 1 91 ? 20.137 -31.955 36.659 1.00 32.94 91 TYR A O 1
ATOM 698 N N . THR A 1 92 ? 22.187 -32.840 36.440 1.00 43.22 92 THR A N 1
ATOM 699 C CA . THR A 1 92 ? 22.912 -31.597 36.161 1.00 43.22 92 THR A CA 1
ATOM 700 C C . THR A 1 92 ? 23.222 -31.542 34.662 1.00 43.22 92 THR A C 1
ATOM 702 O O . THR A 1 92 ? 23.767 -32.502 34.114 1.00 43.22 92 THR A O 1
ATOM 705 N N . PRO A 1 93 ? 22.886 -30.450 33.954 1.00 39.09 93 PRO A N 1
ATOM 706 C CA . PRO A 1 93 ? 23.012 -30.415 32.503 1.00 39.09 93 PRO A CA 1
ATOM 707 C C . PRO A 1 93 ? 24.482 -30.317 32.049 1.00 39.09 93 PRO A C 1
ATOM 709 O O . PRO A 1 93 ? 25.263 -29.547 32.623 1.00 39.09 93 PRO A O 1
ATOM 712 N N . PRO A 1 94 ? 24.882 -31.040 30.985 1.00 38.94 94 PRO A N 1
ATOM 713 C CA . PRO A 1 94 ? 26.229 -30.973 30.441 1.00 38.94 94 PRO A CA 1
ATOM 714 C C . PRO A 1 94 ? 26.455 -29.658 29.686 1.00 38.94 94 PRO A C 1
ATOM 716 O O . PRO A 1 94 ? 25.634 -29.190 28.895 1.00 38.94 94 PRO A O 1
ATOM 719 N N . LYS A 1 95 ? 27.625 -29.054 29.916 1.00 39.31 95 LYS A N 1
ATOM 720 C CA . LYS A 1 95 ? 28.059 -27.811 29.269 1.00 39.31 95 LYS A CA 1
ATOM 721 C C . LYS A 1 95 ? 28.266 -28.035 27.766 1.00 39.31 95 LYS A C 1
ATOM 723 O O . LYS A 1 95 ? 29.271 -28.607 27.348 1.00 39.31 95 LYS A O 1
ATOM 728 N N . PHE A 1 96 ? 27.353 -27.518 26.946 1.00 34.84 96 PHE A N 1
ATOM 729 C CA . PHE A 1 96 ? 27.528 -27.439 25.494 1.00 34.84 96 PHE A CA 1
ATOM 730 C C . PHE A 1 96 ? 28.748 -26.566 25.142 1.00 34.84 96 PHE A C 1
ATOM 732 O O . PHE A 1 96 ? 28.794 -25.371 25.453 1.00 34.84 96 PHE A O 1
ATOM 739 N N . ARG A 1 97 ? 29.744 -27.151 24.459 1.00 45.16 97 ARG A N 1
ATOM 740 C CA . ARG A 1 97 ? 30.873 -26.413 23.865 1.00 45.16 97 ARG A CA 1
ATOM 741 C C . ARG A 1 97 ? 30.335 -25.526 22.740 1.00 45.16 97 ARG A C 1
ATOM 743 O O . ARG A 1 97 ? 30.033 -26.002 21.650 1.00 45.16 97 ARG A O 1
ATOM 750 N N . LYS A 1 98 ? 30.227 -24.220 23.002 1.00 46.19 98 LYS A N 1
ATOM 751 C CA . LYS A 1 98 ? 29.933 -23.207 21.980 1.00 46.19 98 LYS A CA 1
ATOM 752 C C . LYS A 1 98 ? 31.061 -23.195 20.946 1.00 46.19 98 LYS A C 1
ATOM 754 O O . LYS A 1 98 ? 32.200 -22.860 21.270 1.00 46.19 98 LYS A O 1
ATOM 759 N N . GLY A 1 99 ? 30.730 -23.533 19.701 1.00 47.47 99 GLY A N 1
ATOM 760 C CA . GLY A 1 99 ? 31.580 -23.233 18.553 1.00 47.47 99 GLY A CA 1
ATOM 761 C C . GLY A 1 99 ? 31.875 -21.733 18.507 1.00 47.47 99 GLY A C 1
ATOM 762 O O . GLY A 1 99 ? 30.976 -20.911 18.702 1.00 47.47 99 GLY A O 1
ATOM 763 N N . LYS A 1 100 ? 33.149 -21.383 18.296 1.00 43.91 100 LYS A N 1
ATOM 764 C CA . LYS A 1 100 ? 33.638 -20.008 18.123 1.00 43.91 100 LYS A CA 1
ATOM 765 C C . LYS A 1 100 ? 32.888 -19.340 16.962 1.00 43.91 100 LYS A C 1
ATOM 767 O O . LYS A 1 100 ? 33.281 -19.483 15.810 1.00 43.91 100 LYS A O 1
ATOM 772 N N . LYS A 1 101 ? 31.822 -18.596 17.268 1.00 46.94 101 LYS A N 1
ATOM 773 C CA . LYS A 1 101 ? 31.284 -17.579 16.362 1.00 46.94 101 LYS A CA 1
ATOM 774 C C . LYS A 1 101 ? 32.240 -16.392 16.379 1.00 46.94 101 LYS A C 1
ATOM 776 O O . LYS A 1 101 ? 32.592 -15.870 17.437 1.00 46.94 101 LYS A O 1
ATOM 781 N N . THR A 1 102 ? 32.686 -16.022 15.193 1.00 48.25 102 THR A N 1
ATOM 782 C CA . THR A 1 102 ? 33.448 -14.814 14.894 1.00 48.25 102 THR A CA 1
ATOM 783 C C . THR A 1 102 ? 32.747 -13.585 15.481 1.00 48.25 102 THR A C 1
ATOM 785 O O . THR A 1 102 ? 31.539 -13.416 15.325 1.00 48.25 102 THR A O 1
ATOM 788 N N . LYS A 1 103 ? 33.508 -12.745 16.196 1.00 48.03 103 LYS A N 1
ATOM 789 C CA . LYS A 1 103 ? 33.072 -11.440 16.714 1.00 48.03 103 LYS A CA 1
ATOM 790 C C . LYS A 1 103 ? 32.711 -10.532 15.531 1.00 48.03 103 LYS A C 1
ATOM 792 O O . LYS A 1 103 ? 33.607 -9.980 14.907 1.00 48.03 103 LYS A O 1
ATOM 797 N N . GLY A 1 104 ? 31.424 -10.380 15.244 1.00 52.94 104 GLY A N 1
ATOM 798 C CA . GLY A 1 104 ? 30.894 -9.391 14.308 1.00 52.94 104 GLY A CA 1
ATOM 799 C C . GLY A 1 104 ? 29.648 -8.757 14.914 1.00 52.94 104 GLY A C 1
ATOM 800 O O . GLY A 1 104 ? 28.716 -9.479 15.239 1.00 52.94 104 GLY A O 1
ATOM 801 N N . GLU A 1 105 ? 29.730 -7.446 15.141 1.00 54.34 105 GLU A N 1
ATOM 802 C CA . GLU A 1 105 ? 28.704 -6.479 15.561 1.00 54.34 105 GLU A CA 1
ATOM 803 C C . GLU A 1 105 ? 27.711 -6.844 16.679 1.00 54.34 105 GLU A C 1
ATOM 805 O O . GLU A 1 105 ? 26.898 -7.763 16.622 1.00 54.34 105 GLU A O 1
ATOM 810 N N . LYS A 1 106 ? 27.750 -6.015 17.728 1.00 51.25 106 LYS A N 1
ATOM 811 C CA . LYS A 1 106 ? 26.814 -6.013 18.853 1.00 51.25 106 LYS A CA 1
ATOM 812 C C . LYS A 1 106 ? 25.389 -5.811 18.321 1.00 51.25 106 LYS A C 1
ATOM 814 O O . LYS A 1 106 ? 25.021 -4.695 17.971 1.00 51.25 106 LYS A O 1
ATOM 819 N N . GLY A 1 107 ? 24.591 -6.878 18.286 1.00 55.91 107 GLY A N 1
ATOM 820 C CA . GLY A 1 107 ? 23.173 -6.796 17.943 1.00 55.91 107 GLY A CA 1
ATOM 821 C C . GLY A 1 107 ? 22.464 -5.757 18.815 1.00 55.91 107 GLY A C 1
ATOM 822 O O . GLY A 1 107 ? 22.529 -5.827 20.046 1.00 55.91 107 GLY A O 1
ATOM 823 N N . LYS A 1 108 ? 21.811 -4.776 18.178 1.00 67.19 108 LYS A N 1
ATOM 824 C CA . LYS A 1 108 ? 20.884 -3.853 18.845 1.00 67.19 108 LYS A CA 1
ATOM 825 C C . LYS A 1 108 ? 19.872 -4.702 19.615 1.00 67.19 108 LYS A C 1
ATOM 827 O O . LYS A 1 108 ? 19.158 -5.499 19.010 1.00 67.19 108 LYS A O 1
ATOM 832 N N . LYS A 1 109 ? 19.829 -4.554 20.942 1.00 70.56 109 LYS A N 1
ATOM 833 C CA . LYS A 1 109 ? 18.771 -5.158 21.758 1.00 70.56 109 LYS A CA 1
ATOM 834 C C . LYS A 1 109 ? 17.437 -4.633 21.229 1.00 70.56 109 LYS A C 1
ATOM 836 O O . LYS A 1 109 ? 17.242 -3.419 21.173 1.00 70.56 109 LYS A O 1
ATOM 841 N N . VAL A 1 110 ? 16.566 -5.537 20.792 1.00 69.81 110 VAL A N 1
ATOM 842 C CA . VAL A 1 110 ? 15.189 -5.204 20.421 1.00 69.81 110 VAL A CA 1
ATOM 843 C C . VAL A 1 110 ? 14.538 -4.637 21.680 1.00 69.81 110 VAL A C 1
ATOM 845 O O . VAL A 1 110 ? 14.513 -5.313 22.707 1.00 69.81 110 VAL A O 1
ATOM 848 N N . LYS A 1 111 ? 14.134 -3.362 21.641 1.00 73.69 111 LYS A N 1
ATOM 849 C CA . LYS A 1 111 ? 13.409 -2.739 22.754 1.00 73.69 111 LYS A CA 1
ATOM 850 C C . LYS A 1 111 ? 12.090 -3.481 22.954 1.00 73.69 111 LYS A C 1
ATOM 852 O O . LYS A 1 111 ? 11.467 -3.894 21.976 1.00 73.69 111 LYS A O 1
ATOM 857 N N . ASP A 1 112 ? 11.681 -3.607 24.209 1.00 85.19 112 ASP A N 1
ATOM 858 C CA . ASP A 1 112 ? 10.366 -4.131 24.558 1.00 85.19 112 ASP A CA 1
ATOM 859 C C . ASP A 1 112 ? 9.263 -3.237 23.954 1.00 85.19 112 ASP A C 1
ATOM 861 O O . ASP A 1 112 ? 9.408 -2.011 23.878 1.00 85.19 112 ASP A O 1
ATOM 865 N N . LYS A 1 113 ? 8.170 -3.849 23.487 1.00 83.81 113 LYS A N 1
ATOM 866 C CA . LYS A 1 113 ? 7.062 -3.177 22.789 1.00 83.81 113 LYS A CA 1
ATOM 867 C C . LYS A 1 113 ? 6.438 -2.089 23.668 1.00 83.81 113 LYS A C 1
ATOM 869 O O . LYS A 1 113 ? 6.119 -1.009 23.172 1.00 83.81 113 LYS A O 1
ATOM 874 N N . THR A 1 114 ? 6.353 -2.344 24.972 1.00 86.62 114 THR A N 1
ATOM 875 C CA . THR A 1 114 ? 5.817 -1.417 25.978 1.00 86.62 114 THR A CA 1
ATOM 876 C C . THR A 1 114 ? 6.668 -0.152 26.088 1.00 86.62 114 THR A C 1
ATOM 878 O O . THR A 1 114 ? 6.143 0.957 26.012 1.00 86.62 114 THR A O 1
ATOM 881 N N . GLN A 1 115 ? 7.997 -0.304 26.142 1.00 89.94 115 GLN A N 1
ATOM 882 C CA . GLN A 1 115 ? 8.930 0.828 26.221 1.00 89.94 115 GLN A CA 1
ATOM 883 C C . GLN A 1 115 ? 8.864 1.711 24.972 1.00 89.94 115 GLN A C 1
ATOM 885 O O . GLN A 1 115 ? 8.957 2.934 25.055 1.00 89.94 115 GLN A O 1
ATOM 890 N N . ARG A 1 116 ? 8.700 1.098 23.793 1.00 91.69 116 ARG A N 1
ATOM 891 C CA . ARG A 1 116 ? 8.572 1.841 22.535 1.00 91.69 116 ARG A CA 1
ATOM 892 C C . ARG A 1 116 ? 7.297 2.685 22.503 1.00 91.69 116 ARG A C 1
ATOM 894 O O . ARG A 1 116 ? 7.348 3.833 22.070 1.00 91.69 116 ARG A O 1
ATOM 901 N N . MET A 1 117 ? 6.173 2.125 22.940 1.00 92.38 117 MET A N 1
ATOM 902 C CA . MET A 1 117 ? 4.896 2.838 22.968 1.00 92.38 117 MET A CA 1
ATOM 903 C C . MET A 1 117 ? 4.940 4.024 23.936 1.00 92.38 117 MET A C 1
ATOM 905 O O . MET A 1 117 ? 4.515 5.120 23.578 1.00 92.38 117 MET A O 1
ATOM 909 N N . GLU A 1 118 ? 5.523 3.835 25.120 1.00 92.94 118 GLU A N 1
ATOM 910 C CA . GLU A 1 118 ? 5.705 4.909 26.098 1.00 92.94 118 GLU A CA 1
ATOM 911 C C . GLU A 1 118 ? 6.587 6.045 25.550 1.00 92.94 118 GLU A C 1
ATOM 913 O O . GLU A 1 118 ? 6.232 7.218 25.664 1.00 92.94 118 GLU A O 1
ATOM 918 N N . GLU A 1 119 ? 7.683 5.716 24.855 1.00 95.06 119 GLU A N 1
ATOM 919 C CA . GLU A 1 119 ? 8.550 6.705 24.195 1.00 95.06 119 GLU A CA 1
ATOM 920 C C . GLU A 1 119 ? 7.805 7.512 23.113 1.00 95.06 119 GLU A C 1
ATOM 922 O O . GLU A 1 119 ? 8.064 8.701 22.920 1.00 95.06 119 GLU A O 1
ATOM 927 N N . LEU A 1 120 ? 6.868 6.891 22.395 1.00 95.06 120 LEU A N 1
ATOM 928 C CA . LEU A 1 120 ? 6.063 7.573 21.378 1.00 95.06 120 LEU A CA 1
ATOM 929 C C . LEU A 1 120 ? 4.990 8.469 21.994 1.00 95.06 120 LEU A C 1
ATOM 931 O O . LEU A 1 120 ? 4.831 9.609 21.557 1.00 95.06 120 LEU A O 1
ATOM 935 N N . LEU A 1 121 ? 4.313 7.999 23.045 1.00 95.19 121 LEU A N 1
ATOM 936 C CA . LEU A 1 121 ? 3.399 8.820 23.842 1.00 95.19 121 LEU A CA 1
ATOM 937 C C . LEU A 1 121 ? 4.124 10.046 24.406 1.00 95.19 121 LEU A C 1
ATOM 939 O O . LEU A 1 121 ? 3.560 11.140 24.421 1.00 95.19 121 LEU A O 1
ATOM 943 N N . GLN A 1 122 ? 5.399 9.897 24.781 1.00 95.88 122 GLN A N 1
ATOM 944 C CA . GLN A 1 122 ? 6.232 10.997 25.261 1.00 95.88 122 GLN A CA 1
ATOM 945 C C . GLN A 1 122 ? 6.466 12.125 24.249 1.00 95.88 122 GLN A C 1
ATOM 947 O O . GLN A 1 122 ? 6.696 13.264 24.657 1.00 95.88 122 GLN A O 1
ATOM 952 N N . LYS A 1 123 ? 6.359 11.837 22.950 1.00 95.94 123 LYS A N 1
ATOM 953 C CA . LYS A 1 123 ? 6.512 12.831 21.877 1.00 95.94 123 LYS A CA 1
ATOM 954 C C . LYS A 1 123 ? 5.225 13.604 21.593 1.00 95.94 123 LYS A C 1
ATOM 956 O O . LYS A 1 123 ? 5.280 14.634 20.926 1.00 95.94 123 LYS A O 1
ATOM 961 N N . LEU A 1 124 ? 4.077 13.124 22.076 1.00 94.19 124 LEU A N 1
ATOM 962 C CA . LEU A 1 124 ? 2.809 13.832 21.935 1.00 94.19 124 LEU A CA 1
ATOM 963 C C . LEU A 1 124 ? 2.700 14.983 22.953 1.00 94.19 124 LEU A C 1
ATOM 965 O O . LEU A 1 124 ? 3.159 14.829 24.096 1.00 94.19 124 LEU A O 1
ATOM 969 N N . PRO A 1 125 ? 2.034 16.096 22.576 1.00 95.00 125 PRO A N 1
ATOM 970 C CA . PRO A 1 125 ? 1.586 17.118 23.521 1.00 95.00 125 PRO A CA 1
ATOM 971 C C . PRO A 1 125 ? 0.783 16.497 24.669 1.00 95.00 125 PRO A C 1
ATOM 973 O O . PRO A 1 125 ? 0.091 15.500 24.461 1.00 95.00 125 PRO A O 1
ATOM 976 N N . GLU A 1 126 ? 0.850 17.079 25.868 1.00 93.88 126 GLU A N 1
ATOM 977 C CA . GLU A 1 126 ? 0.276 16.472 27.079 1.00 93.88 126 GLU A CA 1
ATOM 978 C C . GLU A 1 126 ? -1.226 16.174 26.944 1.00 93.88 126 GLU A C 1
ATOM 980 O O . GLU A 1 126 ? -1.669 15.075 27.275 1.00 93.88 126 GLU A O 1
ATOM 985 N N . GLU A 1 127 ? -1.992 17.107 26.375 1.00 93.19 127 GLU A N 1
ATOM 986 C CA . GLU A 1 127 ? -3.426 16.928 26.118 1.00 93.19 127 GLU A CA 1
ATOM 987 C C . GLU A 1 127 ? -3.692 15.738 25.185 1.00 93.19 127 GLU A C 1
ATOM 989 O O . GLU A 1 127 ? -4.525 14.880 25.475 1.00 93.19 127 GLU A O 1
ATOM 994 N N . LYS A 1 128 ? -2.920 15.625 24.094 1.00 93.19 128 LYS A N 1
ATOM 995 C CA . LYS A 1 128 ? -3.061 14.527 23.124 1.00 93.19 128 LYS A CA 1
ATOM 996 C C . LYS A 1 128 ? -2.583 13.197 23.670 1.00 93.19 128 LYS A C 1
ATOM 998 O O . LYS A 1 128 ? -3.081 12.160 23.253 1.00 93.19 128 LYS A O 1
ATOM 1003 N N . ARG A 1 129 ? -1.636 13.207 24.603 1.00 94.69 129 ARG A N 1
ATOM 1004 C CA . ARG A 1 129 ? -1.181 11.996 25.278 1.00 94.69 129 ARG A CA 1
ATOM 1005 C C . ARG A 1 129 ? -2.274 11.401 26.156 1.00 94.69 129 ARG A C 1
ATOM 1007 O O . ARG A 1 129 ? -2.482 10.197 26.078 1.00 94.69 129 ARG A O 1
ATOM 1014 N N . LYS A 1 130 ? -2.961 12.226 26.956 1.00 94.56 130 LYS A N 1
ATOM 1015 C CA . LYS A 1 130 ? -4.089 11.779 27.794 1.00 94.56 130 LYS A CA 1
ATOM 1016 C C . LYS A 1 130 ? -5.183 11.169 26.920 1.00 94.56 130 LYS A C 1
ATOM 1018 O O . LYS A 1 130 ? -5.520 10.007 27.111 1.00 94.56 130 LYS A O 1
ATOM 1023 N N . TYR A 1 131 ? -5.579 11.887 25.868 1.00 93.00 131 TYR A N 1
ATOM 1024 C CA . TYR A 1 131 ? -6.550 11.391 24.893 1.00 93.00 131 TYR A CA 1
ATOM 1025 C C . TYR A 1 131 ? -6.116 10.075 24.224 1.00 93.00 131 TYR A C 1
ATOM 1027 O O . TYR A 1 131 ? -6.894 9.132 24.139 1.00 93.00 131 TYR A O 1
ATOM 1035 N N . ALA A 1 132 ? -4.858 9.966 23.784 1.00 93.19 132 ALA A N 1
ATOM 1036 C CA . ALA A 1 132 ? -4.346 8.752 23.148 1.00 93.19 132 ALA A CA 1
ATOM 1037 C C . ALA A 1 132 ? -4.334 7.535 24.089 1.00 93.19 132 ALA A C 1
ATOM 1039 O O . ALA A 1 132 ? -4.509 6.413 23.618 1.00 93.19 132 ALA A O 1
ATOM 1040 N N . ILE A 1 133 ? -4.119 7.740 25.393 1.00 93.19 133 ILE A N 1
ATOM 1041 C CA . ILE A 1 133 ? -4.181 6.675 26.404 1.00 93.19 133 ILE A CA 1
ATOM 1042 C C . ILE A 1 133 ? -5.636 6.261 26.651 1.00 93.19 133 ILE A C 1
ATOM 1044 O O . ILE A 1 133 ? -5.924 5.069 26.632 1.00 93.19 133 ILE A O 1
ATOM 1048 N N . GLU A 1 134 ? -6.543 7.225 26.830 1.00 93.25 134 GLU A N 1
ATOM 1049 C CA . GLU A 1 134 ? -7.976 6.981 27.069 1.00 93.25 134 GLU A CA 1
ATOM 1050 C C . GLU A 1 134 ? -8.646 6.247 25.898 1.00 93.25 134 GLU A C 1
ATOM 1052 O O . GLU A 1 134 ? -9.391 5.294 26.100 1.00 93.25 134 GLU A O 1
ATOM 1057 N N . GLU A 1 135 ? -8.317 6.632 24.666 1.00 90.50 135 GLU A N 1
ATOM 1058 C CA . GLU A 1 135 ? -8.788 5.980 23.437 1.00 90.50 135 GLU A CA 1
ATOM 1059 C C . GLU A 1 135 ? -8.032 4.688 23.088 1.00 90.50 135 GLU A C 1
ATOM 1061 O O . GLU A 1 135 ? -8.342 4.041 22.086 1.00 90.50 135 GLU A O 1
ATOM 1066 N N . GLY A 1 136 ? -6.981 4.334 23.834 1.00 93.25 136 GLY A N 1
ATOM 1067 C CA . GLY A 1 136 ? -6.193 3.126 23.579 1.00 93.25 136 GLY A CA 1
ATOM 1068 C C . GLY A 1 136 ? -5.473 3.122 22.223 1.00 93.25 136 GLY A C 1
ATOM 1069 O O . GLY A 1 136 ? -5.502 2.132 21.488 1.00 93.25 136 GLY A O 1
ATOM 1070 N N . TRP A 1 137 ? -4.824 4.226 21.843 1.00 94.06 137 TRP A N 1
ATOM 1071 C CA . TRP A 1 137 ? -4.111 4.317 20.567 1.00 94.06 137 TRP A CA 1
ATOM 1072 C C . TRP A 1 137 ? -2.957 3.313 20.477 1.00 94.06 137 TRP A C 1
ATOM 1074 O O . TRP A 1 137 ? -2.099 3.223 21.352 1.00 94.06 137 TRP A O 1
ATOM 1084 N N . CYS A 1 138 ? -2.871 2.617 19.344 1.00 92.88 138 CYS A N 1
ATOM 1085 C CA . CYS A 1 138 ? -1.745 1.740 19.050 1.00 92.88 138 CYS A CA 1
ATOM 1086 C C . CYS A 1 138 ? -0.495 2.522 18.592 1.00 92.88 138 CYS A C 1
ATOM 1088 O O . CYS A 1 138 ? -0.592 3.639 18.078 1.00 92.88 138 CYS A O 1
ATOM 1090 N N . ASP A 1 139 ? 0.684 1.891 18.692 1.00 94.12 139 ASP A N 1
ATOM 1091 C CA . ASP A 1 139 ? 1.987 2.421 18.231 1.00 94.12 139 ASP A CA 1
ATOM 1092 C C . ASP A 1 139 ? 1.906 3.007 16.805 1.00 94.12 139 ASP A C 1
ATOM 1094 O O . ASP A 1 139 ? 2.336 4.135 16.548 1.00 94.12 139 ASP A O 1
ATOM 1098 N N . ALA A 1 140 ? 1.254 2.287 15.886 1.00 93.06 140 ALA A N 1
ATOM 1099 C CA . ALA A 1 140 ? 1.096 2.724 14.501 1.00 93.06 140 ALA A CA 1
ATOM 1100 C C . ALA A 1 140 ? 0.261 4.010 14.367 1.00 93.06 140 ALA A C 1
ATOM 1102 O O . ALA A 1 140 ? 0.588 4.858 13.538 1.00 93.06 140 ALA A O 1
ATOM 1103 N N . LYS A 1 141 ? -0.791 4.176 15.182 1.00 94.81 141 LYS A N 1
ATOM 1104 C CA . LYS A 1 141 ? -1.639 5.379 15.180 1.00 94.81 141 LYS A CA 1
ATOM 1105 C C . LYS A 1 141 ? -0.883 6.579 15.742 1.00 94.81 141 LYS A C 1
ATOM 1107 O O . LYS A 1 141 ? -0.925 7.647 15.139 1.00 94.81 141 LYS A O 1
ATOM 1112 N N . ILE A 1 142 ? -0.134 6.390 16.832 1.00 94.75 142 ILE A N 1
ATOM 1113 C CA . ILE A 1 142 ? 0.698 7.446 17.428 1.00 94.75 142 ILE A CA 1
ATOM 1114 C C . ILE A 1 142 ? 1.777 7.896 16.438 1.00 94.75 142 ILE A C 1
ATOM 1116 O O . ILE A 1 142 ? 1.925 9.090 16.188 1.00 94.75 142 ILE A O 1
ATOM 1120 N N . THR A 1 143 ? 2.489 6.946 15.827 1.00 94.88 143 THR A N 1
ATOM 1121 C CA . THR A 1 143 ? 3.531 7.243 14.834 1.00 94.88 143 THR A CA 1
ATOM 1122 C C . THR A 1 143 ? 2.952 8.000 13.637 1.00 94.88 143 THR A C 1
ATOM 1124 O O . THR A 1 143 ? 3.450 9.066 13.285 1.00 94.88 143 THR A O 1
ATOM 1127 N N . ALA A 1 144 ? 1.846 7.512 13.064 1.00 94.38 144 ALA A N 1
ATOM 1128 C CA . ALA A 1 144 ? 1.189 8.179 11.943 1.00 94.38 144 ALA A CA 1
ATOM 1129 C C . ALA A 1 144 ? 0.668 9.579 12.312 1.00 94.38 144 ALA A C 1
ATOM 1131 O O . ALA A 1 144 ? 0.686 10.474 11.473 1.00 94.38 144 ALA A O 1
ATOM 1132 N N . TYR A 1 145 ? 0.209 9.785 13.551 1.00 95.06 145 TYR A N 1
ATOM 1133 C CA . TYR A 1 145 ? -0.241 11.094 14.026 1.00 95.06 145 TYR A CA 1
ATOM 1134 C C . TYR A 1 145 ? 0.918 12.089 14.140 1.00 95.06 145 TYR A C 1
ATOM 1136 O O . TYR A 1 145 ? 0.792 13.230 13.695 1.00 95.06 145 TYR A O 1
ATOM 1144 N N . LEU A 1 146 ? 2.057 11.657 14.690 1.00 94.94 146 LEU A N 1
ATOM 1145 C CA . LEU A 1 146 ? 3.273 12.473 14.769 1.00 94.94 146 LEU A CA 1
ATOM 1146 C C . LEU A 1 146 ? 3.779 12.861 13.373 1.00 94.94 146 LEU A C 1
ATOM 1148 O O . LEU A 1 146 ? 4.201 13.994 13.157 1.00 94.94 146 LEU A O 1
ATOM 1152 N N . GLU A 1 147 ? 3.688 11.940 12.415 1.00 94.56 147 GLU A N 1
ATOM 1153 C CA . GLU A 1 147 ? 4.103 12.158 11.027 1.00 94.56 147 GLU A CA 1
ATOM 1154 C C . GLU A 1 147 ? 3.033 12.840 10.164 1.00 94.56 147 GLU A C 1
ATOM 1156 O O . GLU A 1 147 ? 3.304 13.167 9.010 1.00 94.56 147 GLU A O 1
ATOM 1161 N N . ARG A 1 148 ? 1.833 13.112 10.694 1.00 94.69 148 ARG A N 1
ATOM 1162 C CA . ARG A 1 148 ? 0.695 13.644 9.922 1.00 94.69 148 ARG A CA 1
ATOM 1163 C C . ARG A 1 148 ? 1.006 14.971 9.230 1.00 94.69 148 ARG A C 1
ATOM 1165 O O . ARG A 1 148 ? 0.464 15.232 8.162 1.00 94.69 148 ARG A O 1
ATOM 1172 N N . SER A 1 149 ? 1.850 15.815 9.822 1.00 93.62 149 SER A N 1
ATOM 1173 C CA . SER A 1 149 ? 2.263 17.085 9.209 1.00 93.62 149 SER A CA 1
ATOM 1174 C C . SER A 1 149 ? 3.190 16.888 8.006 1.00 93.62 149 SER A C 1
ATOM 1176 O O . SER A 1 149 ? 3.108 17.653 7.050 1.00 93.62 149 SER A O 1
ATOM 1178 N N . ALA A 1 150 ? 4.044 15.862 8.032 1.00 95.44 150 ALA A N 1
ATOM 1179 C CA . ALA A 1 150 ? 4.985 15.551 6.959 1.00 95.44 150 ALA A CA 1
ATOM 1180 C C . ALA A 1 150 ? 4.360 14.659 5.874 1.00 95.44 150 ALA A C 1
ATOM 1182 O O . ALA A 1 150 ? 4.621 14.841 4.688 1.00 95.44 150 ALA A O 1
ATOM 1183 N N . ASN A 1 151 ? 3.531 13.695 6.276 1.00 94.12 151 ASN A N 1
ATOM 1184 C CA . ASN A 1 151 ? 2.858 12.751 5.395 1.00 94.12 151 ASN A CA 1
ATOM 1185 C C . ASN A 1 151 ? 1.381 12.583 5.800 1.00 94.12 151 ASN A C 1
ATOM 1187 O O . ASN A 1 151 ? 0.997 11.560 6.381 1.00 94.12 151 ASN A O 1
ATOM 1191 N N . PRO A 1 152 ? 0.524 13.570 5.476 1.00 95.81 152 PRO A N 1
ATOM 1192 C CA . PRO A 1 152 ? -0.894 13.519 5.828 1.00 95.81 152 PRO A CA 1
ATOM 1193 C C . PRO A 1 152 ? -1.608 12.337 5.169 1.00 95.81 152 PRO A C 1
ATOM 1195 O O . PRO A 1 152 ? -2.493 11.731 5.772 1.00 95.81 152 PRO A O 1
ATOM 1198 N N . ASN A 1 153 ? -1.190 11.955 3.957 1.00 95.44 153 ASN A N 1
ATOM 1199 C CA . ASN A 1 153 ? -1.765 10.829 3.232 1.00 95.44 153 ASN A CA 1
ATOM 1200 C C . ASN A 1 153 ? -1.663 9.521 4.032 1.00 95.44 153 ASN A C 1
ATOM 1202 O O . ASN A 1 153 ? -2.641 8.787 4.112 1.00 95.44 153 ASN A O 1
ATOM 1206 N N . ALA A 1 154 ? -0.517 9.233 4.659 1.00 94.56 154 ALA A N 1
ATOM 1207 C CA . ALA A 1 154 ? -0.333 8.004 5.436 1.00 94.56 154 ALA A CA 1
ATOM 1208 C C . ALA A 1 154 ? -1.270 7.920 6.652 1.00 94.56 154 ALA A C 1
ATOM 1210 O O . ALA A 1 154 ? -1.813 6.848 6.930 1.00 94.56 154 ALA A O 1
ATOM 1211 N N . PHE A 1 155 ? -1.491 9.046 7.339 1.00 96.69 155 PHE A N 1
ATOM 1212 C CA . PHE A 1 155 ? -2.410 9.122 8.473 1.00 96.69 155 PHE A CA 1
ATOM 1213 C C . PHE A 1 155 ? -3.859 8.912 8.023 1.00 96.69 155 PHE A C 1
ATOM 1215 O O . PHE A 1 155 ? -4.490 7.934 8.426 1.00 96.69 155 PHE A O 1
ATOM 1222 N N . TYR A 1 156 ? -4.353 9.764 7.118 1.00 97.06 156 TYR A N 1
ATOM 1223 C CA . TYR A 1 156 ? -5.750 9.728 6.671 1.00 97.06 156 TYR A CA 1
ATOM 1224 C C . TYR A 1 156 ? -6.095 8.488 5.839 1.00 97.06 156 TYR A C 1
ATOM 1226 O O . TYR A 1 156 ? -7.261 8.126 5.684 1.00 97.06 156 TYR A O 1
ATOM 1234 N N . TYR A 1 157 ? -5.087 7.774 5.330 1.00 96.44 157 TYR A N 1
ATOM 1235 C CA . TYR A 1 157 ? -5.320 6.499 4.669 1.00 96.44 157 TYR A CA 1
ATOM 1236 C C . TYR A 1 157 ? -5.923 5.455 5.615 1.00 96.44 157 TYR A C 1
ATOM 1238 O O . TYR A 1 157 ? -6.721 4.637 5.160 1.00 96.44 157 TYR A O 1
ATOM 1246 N N . ARG A 1 158 ? -5.559 5.479 6.907 1.00 95.56 158 ARG A N 1
ATOM 1247 C CA . ARG A 1 158 ? -5.966 4.470 7.903 1.00 95.56 158 ARG A CA 1
ATOM 1248 C C . ARG A 1 158 ? -6.806 5.021 9.047 1.00 95.56 158 ARG A C 1
ATOM 1250 O O . ARG A 1 158 ? -7.613 4.274 9.590 1.00 95.56 158 ARG A O 1
ATOM 1257 N N . PHE A 1 159 ? -6.599 6.277 9.421 1.00 96.06 159 PHE A N 1
ATOM 1258 C CA . PHE A 1 159 ? -7.161 6.873 10.626 1.00 96.06 159 PHE A CA 1
ATOM 1259 C C . PHE A 1 159 ? -7.973 8.122 10.290 1.00 96.06 159 PHE A C 1
ATOM 1261 O O . PHE A 1 159 ? -7.639 8.863 9.368 1.00 96.06 159 PHE A O 1
ATOM 1268 N N . LEU A 1 160 ? -9.036 8.349 11.056 1.00 95.44 160 LEU A N 1
ATOM 1269 C CA . LEU A 1 160 ? -9.826 9.574 10.995 1.00 95.44 160 LEU A CA 1
ATOM 1270 C C . LEU A 1 160 ? -9.198 10.667 11.864 1.00 95.44 160 LEU A C 1
ATOM 1272 O O . LEU A 1 160 ? -8.437 10.358 12.794 1.00 95.44 160 LEU A O 1
ATOM 1276 N N . PRO A 1 161 ? -9.489 11.945 11.569 1.00 91.56 161 PRO A N 1
ATOM 1277 C CA . PRO A 1 161 ? -9.212 13.010 12.512 1.00 91.56 161 PRO A CA 1
ATOM 1278 C C . PRO A 1 161 ? -9.995 12.791 13.812 1.00 91.56 161 PRO A C 1
ATOM 1280 O O . PRO A 1 161 ? -10.979 12.059 13.885 1.00 91.56 161 PRO A O 1
ATOM 1283 N N . GLU A 1 162 ? -9.511 13.427 14.864 1.00 89.25 162 GLU A N 1
ATOM 1284 C CA . GLU A 1 162 ? -10.105 13.348 16.191 1.00 89.25 162 GLU A CA 1
ATOM 1285 C C . GLU A 1 162 ? -11.509 13.956 16.225 1.00 89.25 162 GLU A C 1
ATOM 1287 O O . GLU A 1 162 ? -11.748 14.997 15.616 1.00 89.25 162 GLU A O 1
ATOM 1292 N N . GLY A 1 163 ? -12.421 13.297 16.942 1.00 88.56 163 GLY A N 1
ATOM 1293 C CA . GLY A 1 163 ? -13.824 13.700 17.056 1.00 88.56 163 GLY A CA 1
ATOM 1294 C C . GLY A 1 163 ? -14.737 13.185 15.938 1.00 88.56 163 GLY A C 1
ATOM 1295 O O . GLY A 1 163 ? -15.955 13.263 16.080 1.00 88.56 163 GLY A O 1
ATOM 1296 N N . GLU A 1 164 ? -14.193 12.618 14.857 1.00 92.12 164 GLU A N 1
ATOM 1297 C CA . GLU A 1 164 ? -15.007 11.973 13.825 1.00 92.12 164 GLU A CA 1
ATOM 1298 C C . GLU A 1 164 ? -15.261 10.499 14.140 1.00 92.12 164 GLU A C 1
ATOM 1300 O O . GLU A 1 164 ? -14.339 9.714 14.373 1.00 92.12 164 GLU A O 1
ATOM 1305 N N . VAL A 1 165 ? -16.533 10.105 14.087 1.00 92.44 165 VAL A N 1
ATOM 1306 C CA . VAL A 1 165 ? -16.939 8.711 14.265 1.00 92.44 165 VAL A CA 1
ATOM 1307 C C . VAL A 1 165 ? -16.785 7.970 12.931 1.00 92.44 165 VAL A C 1
ATOM 1309 O O . VAL A 1 165 ? -17.283 8.449 11.905 1.00 92.44 165 VAL A O 1
ATOM 1312 N N . PRO A 1 166 ? -16.122 6.800 12.903 1.00 93.69 166 PRO A N 1
ATOM 1313 C CA . PRO A 1 166 ? -16.023 6.001 11.692 1.00 93.69 166 PRO A CA 1
ATOM 1314 C C . PRO A 1 166 ? -17.400 5.531 11.226 1.00 93.69 166 PRO A C 1
ATOM 1316 O O . PRO A 1 166 ? -18.165 4.918 11.970 1.00 93.69 166 PRO A O 1
ATOM 1319 N N . LYS A 1 167 ? -17.708 5.792 9.954 1.00 95.50 167 LYS A N 1
ATOM 1320 C CA . LYS A 1 167 ? -18.928 5.308 9.311 1.00 95.50 167 LYS A CA 1
ATOM 1321 C C . LYS A 1 167 ? -18.693 3.929 8.717 1.00 95.50 167 LYS A C 1
ATOM 1323 O O . LYS A 1 167 ? -18.042 3.765 7.677 1.00 95.50 167 LYS A O 1
ATOM 1328 N N . HIS A 1 168 ? -19.304 2.939 9.350 1.00 91.06 168 HIS A N 1
ATOM 1329 C CA . HIS A 1 168 ? -19.438 1.593 8.814 1.00 91.06 168 HIS A CA 1
ATOM 1330 C C . HIS A 1 168 ? -20.794 1.475 8.118 1.00 91.06 168 HIS A C 1
ATOM 1332 O O . HIS A 1 168 ? -21.811 1.880 8.669 1.00 91.06 168 HIS A O 1
ATOM 1338 N N . GLY A 1 169 ? -20.812 0.961 6.889 1.00 92.31 169 GLY A N 1
ATOM 1339 C CA . GLY A 1 169 ? -22.057 0.792 6.141 1.00 92.31 169 GLY A CA 1
ATOM 1340 C C . GLY A 1 169 ? -21.967 1.188 4.668 1.00 92.31 169 GLY A C 1
ATOM 1341 O O . GLY A 1 169 ? -20.883 1.561 4.189 1.00 92.31 169 GLY A O 1
ATOM 1342 N N . PRO A 1 170 ? -23.099 1.083 3.945 1.00 94.62 170 PRO A N 1
ATOM 1343 C CA . PRO A 1 170 ? -23.188 1.422 2.530 1.00 94.62 170 PRO A CA 1
ATOM 1344 C C . PRO A 1 170 ? -22.834 2.893 2.294 1.00 94.62 170 PRO A C 1
ATOM 1346 O O . PRO A 1 170 ? -22.919 3.721 3.198 1.00 94.62 170 PRO A O 1
ATOM 1349 N N . TRP A 1 171 ? -22.380 3.202 1.083 1.00 95.88 171 TRP A N 1
ATOM 1350 C CA . TRP A 1 171 ? -22.064 4.570 0.678 1.00 95.88 171 TRP A CA 1
ATOM 1351 C C . TRP A 1 171 ? -23.351 5.312 0.336 1.00 95.88 171 TRP A C 1
ATOM 1353 O O . TRP A 1 171 ? -24.158 4.788 -0.433 1.00 95.88 171 TRP A O 1
ATOM 1363 N N . THR A 1 172 ? -23.535 6.510 0.891 1.00 96.88 172 THR A N 1
ATOM 1364 C CA . THR A 1 172 ? -24.652 7.375 0.490 1.00 96.88 172 THR A CA 1
ATOM 1365 C C . THR A 1 172 ? -24.377 7.979 -0.886 1.00 96.88 172 THR A C 1
ATOM 1367 O O . THR A 1 172 ? -23.224 8.110 -1.304 1.00 96.88 172 THR A O 1
ATOM 1370 N N . GLU A 1 173 ? -25.430 8.354 -1.610 1.00 95.25 173 GLU A N 1
ATOM 1371 C CA . GLU A 1 173 ? -25.289 8.963 -2.939 1.00 95.25 173 GLU A CA 1
ATOM 1372 C C . GLU A 1 173 ? -24.483 10.271 -2.886 1.00 95.25 173 GLU A C 1
ATOM 1374 O O . GLU A 1 173 ? -23.654 10.519 -3.763 1.00 95.25 173 GLU A O 1
ATOM 1379 N N . GLU A 1 174 ? -24.639 11.045 -1.809 1.00 95.75 174 GLU A N 1
ATOM 1380 C CA . GLU A 1 174 ? -23.861 12.257 -1.535 1.00 95.75 174 GLU A CA 1
ATOM 1381 C C . GLU A 1 174 ? -22.364 11.953 -1.364 1.00 95.75 174 GLU A C 1
ATOM 1383 O O . GLU A 1 174 ? -21.534 12.569 -2.029 1.00 95.75 174 GLU A O 1
ATOM 1388 N N . GLU A 1 175 ? -22.005 10.949 -0.548 1.00 95.81 175 GLU A N 1
ATOM 1389 C CA . GLU A 1 175 ? -20.606 10.538 -0.343 1.00 95.81 175 GLU A CA 1
ATOM 1390 C C . GLU A 1 175 ? -19.958 10.089 -1.664 1.00 95.81 175 GLU A C 1
ATOM 1392 O O . GLU A 1 175 ? -18.794 10.397 -1.938 1.00 95.81 175 GLU A O 1
ATOM 1397 N N . ILE A 1 176 ? -20.716 9.379 -2.506 1.00 95.38 176 ILE A N 1
ATOM 1398 C CA . ILE A 1 176 ? -20.263 8.934 -3.830 1.00 95.38 176 ILE A CA 1
ATOM 1399 C C . ILE A 1 176 ? -20.052 10.125 -4.767 1.00 95.38 176 ILE A C 1
ATOM 1401 O O . ILE A 1 176 ? -19.044 10.163 -5.478 1.00 95.38 176 ILE A O 1
ATOM 1405 N N . ALA A 1 177 ? -20.979 11.085 -4.783 1.00 95.50 177 ALA A N 1
ATOM 1406 C CA . ALA A 1 177 ? -20.871 12.284 -5.606 1.00 95.50 177 ALA A CA 1
ATOM 1407 C C . ALA A 1 177 ? -19.629 13.103 -5.226 1.00 95.50 177 ALA A C 1
ATOM 1409 O O . ALA A 1 177 ? -18.827 13.439 -6.102 1.00 95.50 177 ALA A O 1
ATOM 1410 N N . THR A 1 178 ? -19.405 13.324 -3.926 1.00 96.12 178 THR A N 1
ATOM 1411 C CA . THR A 1 178 ? -18.210 14.010 -3.414 1.00 96.12 178 THR A CA 1
ATOM 1412 C C . THR A 1 178 ? -16.929 13.260 -3.780 1.00 96.12 178 THR A C 1
ATOM 1414 O O . THR A 1 178 ? -15.982 13.869 -4.279 1.00 96.12 178 THR A O 1
ATOM 1417 N N . LEU A 1 179 ? -16.896 11.930 -3.620 1.00 95.75 179 LEU A N 1
ATOM 1418 C CA . LEU A 1 179 ? -15.736 11.118 -3.999 1.00 95.75 179 LEU A CA 1
ATOM 1419 C C . LEU A 1 179 ? -15.404 11.261 -5.489 1.00 95.75 179 LEU A C 1
ATOM 1421 O O . LEU A 1 179 ? -14.248 11.497 -5.842 1.00 95.75 179 LEU A O 1
ATOM 1425 N N . LYS A 1 180 ? -16.407 11.154 -6.368 1.00 93.31 180 LYS A N 1
ATOM 1426 C CA . LYS A 1 180 ? -16.225 11.299 -7.821 1.00 93.31 180 LYS A CA 1
ATOM 1427 C C . LYS A 1 180 ? -15.714 12.691 -8.188 1.00 93.31 180 LYS A C 1
ATOM 1429 O O . LYS A 1 180 ? -14.772 12.799 -8.974 1.00 93.31 180 LYS A O 1
ATOM 1434 N N . GLN A 1 181 ? -16.289 13.733 -7.590 1.00 94.19 181 GLN A N 1
ATOM 1435 C CA . GLN A 1 181 ? -15.888 15.119 -7.824 1.00 94.19 181 GLN A CA 1
ATOM 1436 C C . GLN A 1 181 ? -14.418 15.352 -7.453 1.00 94.19 181 GLN A C 1
ATOM 1438 O O . GLN A 1 181 ? -13.655 15.888 -8.255 1.00 94.19 181 GLN A O 1
ATOM 1443 N N . ILE A 1 182 ? -13.988 14.882 -6.282 1.00 93.56 182 ILE A N 1
ATOM 1444 C CA . ILE A 1 182 ? -12.612 15.075 -5.808 1.00 93.56 182 ILE A CA 1
ATOM 1445 C C . ILE A 1 182 ? -11.622 14.238 -6.615 1.00 93.56 182 ILE A C 1
ATOM 1447 O O . ILE A 1 182 ? -10.529 14.707 -6.928 1.00 93.56 182 ILE A O 1
ATOM 1451 N N . CYS A 1 183 ? -11.983 13.007 -6.992 1.00 92.00 183 CYS A N 1
ATOM 1452 C CA . CYS A 1 183 ? -11.140 12.189 -7.864 1.00 92.00 183 CYS A CA 1
ATOM 1453 C C . CYS A 1 183 ? -10.896 12.863 -9.222 1.00 92.00 183 CYS A C 1
ATOM 1455 O O . CYS A 1 183 ? -9.784 12.772 -9.753 1.00 92.00 183 CYS A O 1
ATOM 1457 N N . LEU A 1 184 ? -11.907 13.553 -9.759 1.00 89.44 184 LEU A N 1
ATOM 1458 C CA . LEU A 1 184 ? -11.792 14.332 -10.988 1.00 89.44 184 LEU A CA 1
ATOM 1459 C C . LEU A 1 184 ? -10.896 15.564 -10.787 1.00 89.44 184 LEU A C 1
ATOM 1461 O O . LEU A 1 184 ? -9.971 15.782 -11.567 1.00 89.44 184 LEU A O 1
ATOM 1465 N N . GLU A 1 185 ? -11.114 16.326 -9.713 1.00 89.81 185 GLU A N 1
ATOM 1466 C CA . GLU A 1 185 ? -10.327 17.521 -9.381 1.00 89.81 185 GLU A CA 1
ATOM 1467 C C . GLU A 1 185 ? -8.840 17.195 -9.165 1.00 89.81 185 GLU A C 1
ATOM 1469 O O . GLU A 1 185 ? -7.955 17.851 -9.716 1.00 89.81 185 GLU A O 1
ATOM 1474 N N . LYS A 1 186 ? -8.554 16.123 -8.418 1.00 88.06 186 LYS A N 1
ATOM 1475 C CA . LYS A 1 186 ? -7.194 15.632 -8.147 1.00 88.06 186 LYS A CA 1
ATOM 1476 C C . LYS A 1 186 ? -6.578 14.869 -9.319 1.00 88.06 186 LYS A C 1
ATOM 1478 O O . LYS A 1 186 ? -5.450 14.394 -9.193 1.00 88.06 186 LYS A O 1
ATOM 1483 N N . LYS A 1 187 ? -7.285 14.752 -10.451 1.00 86.19 187 LYS A N 1
ATOM 1484 C CA . LYS A 1 187 ? -6.801 14.092 -11.673 1.00 86.19 187 LYS A CA 1
ATOM 1485 C C . LYS A 1 187 ? -6.280 12.676 -11.409 1.00 86.19 187 LYS A C 1
ATOM 1487 O O . LYS A 1 187 ? -5.241 12.266 -11.932 1.00 86.19 187 LYS A O 1
ATOM 1492 N N . VAL A 1 188 ? -7.006 11.921 -10.583 1.00 84.25 188 VAL A N 1
ATOM 1493 C CA . VAL A 1 188 ? -6.630 10.553 -10.183 1.00 84.25 188 VAL A CA 1
ATOM 1494 C C . VAL A 1 188 ? -6.481 9.633 -11.396 1.00 84.25 188 VAL A C 1
ATOM 1496 O O . VAL A 1 188 ? -5.554 8.832 -11.449 1.00 84.25 188 VAL A O 1
ATOM 1499 N N . ASN A 1 189 ? -7.332 9.821 -12.403 1.00 79.88 189 ASN A N 1
ATOM 1500 C CA . ASN A 1 189 ? -7.331 9.074 -13.659 1.00 79.88 189 ASN A CA 1
ATOM 1501 C C . ASN A 1 189 ? -6.252 9.523 -14.664 1.00 79.88 189 ASN A C 1
ATOM 1503 O O . ASN A 1 189 ? -6.260 9.105 -15.820 1.00 79.88 189 ASN A O 1
ATOM 1507 N N . THR A 1 190 ? -5.325 10.402 -14.276 1.00 85.69 190 THR A N 1
ATOM 1508 C CA . THR A 1 190 ? -4.216 10.770 -15.163 1.00 85.69 190 THR A CA 1
ATOM 1509 C C . THR A 1 190 ? -3.185 9.650 -15.192 1.00 85.69 190 THR A C 1
ATOM 1511 O O . THR A 1 190 ? -2.767 9.144 -14.148 1.00 85.69 190 THR A O 1
ATOM 1514 N N . VAL A 1 191 ? -2.751 9.276 -16.397 1.00 78.62 191 VAL A N 1
ATOM 1515 C CA . VAL A 1 191 ? -1.751 8.225 -16.619 1.00 78.62 191 VAL A CA 1
ATOM 1516 C C . VAL A 1 191 ? -0.499 8.503 -15.787 1.00 78.62 191 VAL A C 1
ATOM 1518 O O . VAL A 1 191 ? 0.146 9.540 -15.934 1.00 78.62 191 VAL A O 1
ATOM 1521 N N . GLY A 1 192 ? -0.133 7.553 -14.927 1.00 76.44 192 GLY A N 1
ATOM 1522 C CA . GLY A 1 192 ? 1.061 7.638 -14.086 1.00 76.44 192 GLY A CA 1
ATOM 1523 C C . GLY A 1 192 ? 0.900 8.467 -12.809 1.00 76.44 192 GLY A C 1
ATOM 1524 O O . GLY A 1 192 ? 1.844 8.514 -12.018 1.00 76.44 192 GLY A O 1
ATOM 1525 N N . SER A 1 193 ? -0.271 9.064 -12.572 1.00 83.44 193 SER A N 1
ATOM 1526 C CA . SER A 1 193 ? -0.603 9.665 -11.281 1.00 83.44 193 SER A CA 1
ATOM 1527 C C . SER A 1 193 ? -0.725 8.575 -10.216 1.00 83.44 193 SER A C 1
ATOM 1529 O O . SER A 1 193 ? -1.190 7.471 -10.489 1.00 83.44 193 SER A O 1
ATOM 1531 N N . ARG A 1 194 ? -0.273 8.857 -8.993 1.00 85.75 194 ARG A N 1
ATOM 1532 C CA . ARG A 1 194 ? -0.486 7.974 -7.841 1.00 85.75 194 ARG A CA 1
ATOM 1533 C C . ARG A 1 194 ? -1.582 8.597 -6.983 1.00 85.75 194 ARG A C 1
ATOM 1535 O O . ARG A 1 194 ? -1.321 9.641 -6.393 1.00 85.75 194 ARG A O 1
ATOM 1542 N N . PRO A 1 195 ? -2.776 7.993 -6.887 1.00 89.31 195 PRO A N 1
ATOM 1543 C CA . PRO A 1 195 ? -3.834 8.553 -6.066 1.00 89.31 195 PRO A CA 1
ATOM 1544 C C . PRO A 1 195 ? -3.446 8.584 -4.589 1.00 89.31 195 PRO A C 1
ATOM 1546 O O . PRO A 1 195 ? -3.134 7.558 -3.977 1.00 89.31 195 PRO A O 1
ATOM 1549 N N . GLU A 1 196 ? -3.518 9.774 -4.006 1.00 93.94 196 GLU A N 1
ATOM 1550 C CA . GLU A 1 196 ? -3.287 10.026 -2.586 1.00 93.94 196 GLU A CA 1
ATOM 1551 C C . GLU A 1 196 ? -4.600 9.850 -1.820 1.00 93.94 196 GLU A C 1
ATOM 1553 O O . GLU A 1 196 ? -5.256 10.805 -1.405 1.00 93.94 196 GLU A O 1
ATOM 1558 N N . TRP A 1 197 ? -5.020 8.591 -1.679 1.00 96.12 197 TRP A N 1
ATOM 1559 C CA . TRP A 1 197 ? -6.326 8.233 -1.120 1.00 96.12 197 TRP A CA 1
ATOM 1560 C C . TRP A 1 197 ? -6.603 8.795 0.277 1.00 96.12 197 TRP A C 1
ATOM 1562 O O . TRP A 1 197 ? -7.758 9.065 0.583 1.00 96.12 197 TRP A O 1
ATOM 1572 N N . GLY A 1 198 ? -5.580 8.982 1.112 1.00 95.88 198 GLY A N 1
ATOM 1573 C CA . GLY A 1 198 ? -5.732 9.621 2.418 1.00 95.88 198 GLY A CA 1
ATOM 1574 C C . GLY A 1 198 ? -6.076 11.108 2.311 1.00 95.88 198 GLY A C 1
ATOM 1575 O O . GLY A 1 198 ? -6.914 11.607 3.053 1.00 95.88 198 GLY A O 1
ATOM 1576 N N . ILE A 1 199 ? -5.494 11.825 1.348 1.00 95.62 199 ILE A N 1
ATOM 1577 C CA . ILE A 1 199 ? -5.831 13.241 1.121 1.00 95.62 199 ILE A CA 1
ATOM 1578 C C . ILE A 1 199 ? -7.246 13.365 0.547 1.00 95.62 199 ILE A C 1
ATOM 1580 O O . ILE A 1 199 ? -7.994 14.272 0.906 1.00 95.62 199 ILE A O 1
ATOM 1584 N N . ILE A 1 200 ? -7.646 12.422 -0.309 1.00 96.12 200 ILE A N 1
ATOM 1585 C CA . ILE A 1 200 ? -9.011 12.363 -0.844 1.00 96.12 200 ILE A CA 1
ATOM 1586 C C . ILE A 1 200 ? -10.020 12.132 0.289 1.00 96.12 200 ILE A C 1
ATOM 1588 O O . ILE A 1 200 ? -10.997 12.870 0.386 1.00 96.12 200 ILE A O 1
ATOM 1592 N N . SER A 1 201 ? -9.766 11.170 1.185 1.00 96.56 201 SER A N 1
ATOM 1593 C CA . SER A 1 201 ? -10.697 10.848 2.276 1.00 96.56 201 SER A CA 1
ATOM 1594 C C . SER A 1 201 ? -10.901 11.976 3.279 1.00 96.56 201 SER A C 1
ATOM 1596 O O . SER A 1 201 ? -11.944 12.018 3.914 1.00 96.56 201 SER A O 1
ATOM 1598 N N . GLN A 1 202 ? -9.962 12.920 3.393 1.00 95.62 202 GLN A N 1
ATOM 1599 C CA . GLN A 1 202 ? -10.099 14.075 4.288 1.00 95.62 202 GLN A CA 1
ATOM 1600 C C . GLN A 1 202 ? -11.359 14.919 4.007 1.00 95.62 202 GLN A C 1
ATOM 1602 O O . GLN A 1 202 ? -11.825 15.642 4.879 1.00 95.62 202 GLN A O 1
ATOM 1607 N N . HIS A 1 203 ? -11.918 14.828 2.801 1.00 95.12 203 HIS A N 1
ATOM 1608 C CA . HIS A 1 203 ? -13.100 15.583 2.389 1.00 95.12 203 HIS A CA 1
ATOM 1609 C C . HIS A 1 203 ? -14.410 14.791 2.537 1.00 95.12 203 HIS A C 1
ATOM 1611 O O . HIS A 1 203 ? -15.476 15.311 2.215 1.00 95.12 203 HIS A O 1
ATOM 1617 N N . ILE A 1 204 ? -14.343 13.525 2.967 1.00 95.62 204 ILE A N 1
ATOM 1618 C CA . ILE A 1 204 ? -15.502 12.637 3.104 1.00 95.62 204 ILE A CA 1
ATOM 1619 C C . ILE A 1 204 ? -15.602 12.226 4.579 1.00 95.62 204 ILE A C 1
ATOM 1621 O O . ILE A 1 204 ? -14.944 11.267 4.993 1.00 95.62 204 ILE A O 1
ATOM 1625 N N . PRO A 1 205 ? -16.407 12.940 5.384 1.00 95.00 205 PRO A N 1
ATOM 1626 C CA . PRO A 1 205 ? -16.407 12.778 6.833 1.00 95.00 205 PRO A CA 1
ATOM 1627 C C . PRO A 1 205 ? -16.820 11.363 7.244 1.00 95.00 205 PRO A C 1
ATOM 1629 O O . PRO A 1 205 ? -17.805 10.806 6.740 1.00 95.00 205 PRO A O 1
ATOM 1632 N N . GLY A 1 206 ? -16.063 10.782 8.176 1.00 95.44 206 GLY A N 1
ATOM 1633 C CA . GLY A 1 206 ? -16.269 9.419 8.669 1.00 95.44 206 GLY A CA 1
ATOM 1634 C C . GLY A 1 206 ? -15.777 8.296 7.742 1.00 95.44 206 GLY A C 1
ATOM 1635 O O . GLY A 1 206 ? -15.939 7.122 8.087 1.00 95.44 206 GLY A O 1
ATOM 1636 N N . ARG A 1 207 ? -15.158 8.601 6.589 1.00 97.00 207 ARG A N 1
ATOM 1637 C CA . ARG A 1 207 ? -14.516 7.611 5.700 1.00 97.00 207 ARG A CA 1
ATOM 1638 C C . ARG A 1 207 ? -12.999 7.794 5.678 1.00 97.00 207 ARG A C 1
ATOM 1640 O O . ARG A 1 207 ? -12.478 8.895 5.754 1.00 97.00 207 ARG A O 1
ATOM 1647 N N . VAL A 1 208 ? -12.274 6.689 5.525 1.00 97.12 208 VAL A N 1
ATOM 1648 C CA . VAL A 1 208 ? -10.797 6.657 5.487 1.00 97.12 208 VAL A CA 1
ATOM 1649 C C . VAL A 1 208 ? -10.279 6.286 4.100 1.00 97.12 208 VAL A C 1
ATOM 1651 O O . VAL A 1 208 ? -11.004 5.696 3.291 1.00 97.12 208 VAL A O 1
ATOM 1654 N N . GLY A 1 209 ? -9.020 6.594 3.794 1.00 96.94 209 GLY A N 1
ATOM 1655 C CA . GLY A 1 209 ? -8.494 6.467 2.431 1.00 96.94 209 GLY A CA 1
ATOM 1656 C C . GLY A 1 209 ? -8.599 5.062 1.831 1.00 96.94 209 GLY A C 1
ATOM 1657 O O . GLY A 1 209 ? -8.953 4.930 0.657 1.00 96.94 209 GLY A O 1
ATOM 1658 N N . TYR A 1 210 ? -8.394 3.993 2.610 1.00 96.31 210 TYR A N 1
ATOM 1659 C CA . TYR A 1 210 ? -8.564 2.634 2.075 1.00 96.31 210 TYR A CA 1
ATOM 1660 C C . TYR A 1 210 ? -10.018 2.336 1.668 1.00 96.31 210 TYR A C 1
ATOM 1662 O O . TYR A 1 210 ? -10.242 1.633 0.679 1.00 96.31 210 TYR A O 1
ATOM 1670 N N . THR A 1 211 ? -11.007 2.902 2.372 1.00 96.62 211 THR A N 1
ATOM 1671 C CA . THR A 1 211 ? -12.427 2.758 2.006 1.00 96.62 211 THR A CA 1
ATOM 1672 C C . THR A 1 211 ? -12.742 3.512 0.720 1.00 96.62 211 THR A C 1
ATOM 1674 O O . THR A 1 211 ? -13.406 2.959 -0.156 1.00 96.62 211 THR A O 1
ATOM 1677 N N . CYS A 1 212 ? -12.185 4.716 0.555 1.00 96.69 212 CYS A N 1
ATOM 1678 C CA . CYS A 1 212 ? -12.328 5.517 -0.662 1.00 96.69 212 CYS A CA 1
ATOM 1679 C C . CYS A 1 212 ? -11.701 4.807 -1.869 1.00 96.69 212 CYS A C 1
ATOM 1681 O O . CYS A 1 212 ? -12.335 4.675 -2.912 1.00 96.69 212 CYS A O 1
ATOM 1683 N N . SER A 1 213 ? -10.493 4.257 -1.707 1.00 95.31 213 SER A N 1
ATOM 1684 C CA . SER A 1 213 ? -9.819 3.467 -2.745 1.00 95.31 213 SER A CA 1
ATOM 1685 C C . SER A 1 213 ? -10.617 2.221 -3.142 1.00 95.31 213 SER A C 1
ATOM 1687 O O . SER A 1 213 ? -10.701 1.866 -4.318 1.00 95.31 213 SER A O 1
ATOM 1689 N N . ALA A 1 214 ? -11.210 1.527 -2.168 1.00 95.50 214 ALA A N 1
ATOM 1690 C CA . ALA A 1 214 ? -12.048 0.364 -2.432 1.00 95.50 214 ALA A CA 1
ATOM 1691 C C . ALA A 1 214 ? -13.342 0.739 -3.172 1.00 95.50 214 ALA A C 1
ATOM 1693 O O . ALA A 1 214 ? -13.718 0.042 -4.112 1.00 95.50 214 ALA A O 1
ATOM 1694 N N . ALA A 1 215 ? -13.998 1.836 -2.784 1.00 95.62 215 ALA A N 1
ATOM 1695 C CA . ALA A 1 215 ? -15.179 2.349 -3.476 1.00 95.62 215 ALA A CA 1
ATOM 1696 C C . ALA A 1 215 ? -14.850 2.768 -4.915 1.00 95.62 215 ALA A C 1
ATOM 1698 O O . ALA A 1 215 ? -15.544 2.361 -5.843 1.00 95.62 215 ALA A O 1
ATOM 1699 N N . TYR A 1 216 ? -13.737 3.478 -5.113 1.00 95.19 216 TYR A N 1
ATOM 1700 C CA . TYR A 1 216 ? -13.278 3.886 -6.437 1.00 95.19 216 TYR A CA 1
ATOM 1701 C C . TYR A 1 216 ? -13.054 2.700 -7.373 1.00 95.19 216 TYR A C 1
ATOM 1703 O O . TYR A 1 216 ? -13.549 2.693 -8.497 1.00 95.19 216 TYR A O 1
ATOM 1711 N N . ARG A 1 217 ? -12.383 1.649 -6.885 1.00 94.31 217 ARG A N 1
ATOM 1712 C CA . ARG A 1 217 ? -12.180 0.414 -7.656 1.00 94.31 217 ARG A CA 1
ATOM 1713 C C . ARG A 1 217 ? -13.489 -0.221 -8.113 1.00 94.31 217 ARG A C 1
ATOM 1715 O O . ARG A 1 217 ? -13.541 -0.707 -9.232 1.00 94.31 217 ARG A O 1
ATOM 1722 N N . LYS A 1 218 ? -14.555 -0.160 -7.308 1.00 94.50 218 LYS A N 1
ATOM 1723 C CA . LYS A 1 218 ? -15.880 -0.651 -7.723 1.00 94.50 218 LYS A CA 1
ATOM 1724 C C . LYS A 1 218 ? -16.476 0.179 -8.862 1.00 94.50 218 LYS A C 1
ATOM 1726 O O . LYS A 1 218 ? -17.140 -0.392 -9.718 1.00 94.50 218 LYS A O 1
ATOM 1731 N N . PHE A 1 219 ? -16.249 1.493 -8.897 1.00 93.44 219 PHE A N 1
ATOM 1732 C CA . PHE A 1 219 ? -16.688 2.326 -10.025 1.00 93.44 219 PHE A CA 1
ATOM 1733 C C . PHE A 1 219 ? -15.908 2.013 -11.297 1.00 93.44 219 PHE A C 1
ATOM 1735 O O . PHE A 1 219 ? -16.511 1.940 -12.366 1.00 93.44 219 PHE A O 1
ATOM 1742 N N . VAL A 1 220 ? -14.598 1.775 -11.168 1.00 93.31 220 VAL A N 1
ATOM 1743 C CA . VAL A 1 220 ? -13.775 1.295 -12.282 1.00 93.31 220 VAL A CA 1
ATOM 1744 C C . VAL A 1 220 ? -14.298 -0.055 -12.754 1.00 93.31 220 VAL A C 1
ATOM 1746 O O . VAL A 1 220 ? -14.634 -0.171 -13.919 1.00 93.31 220 VAL A O 1
ATOM 1749 N N . ASP A 1 221 ? -14.479 -1.031 -11.857 1.00 92.94 221 ASP A N 1
ATOM 1750 C CA . ASP A 1 221 ? -14.976 -2.377 -12.180 1.00 92.94 221 ASP A CA 1
ATOM 1751 C C . ASP A 1 221 ? -16.331 -2.366 -12.906 1.00 92.94 221 ASP A C 1
ATOM 1753 O O . ASP A 1 221 ? -16.556 -3.178 -13.802 1.00 92.94 221 ASP A O 1
ATOM 1757 N N . ARG A 1 222 ? -17.233 -1.448 -12.530 1.00 93.12 222 ARG A N 1
ATOM 1758 C CA . ARG A 1 222 ? -18.545 -1.268 -13.176 1.00 93.12 222 ARG A CA 1
ATOM 1759 C C . ARG A 1 222 ? -18.487 -0.509 -14.504 1.00 93.12 222 ARG A C 1
ATOM 1761 O O . ARG A 1 222 ? -19.504 -0.438 -15.184 1.00 93.12 222 ARG A O 1
ATOM 1768 N N . GLY A 1 223 ? -17.337 0.056 -14.869 1.00 90.81 223 GLY A N 1
ATOM 1769 C CA . GLY A 1 223 ? -17.185 0.884 -16.065 1.00 90.81 223 GLY A CA 1
ATOM 1770 C C . GLY A 1 223 ? -17.820 2.272 -15.942 1.00 90.81 223 GLY A C 1
ATOM 1771 O O . GLY A 1 223 ? -18.032 2.930 -16.951 1.00 90.81 223 GLY A O 1
ATOM 1772 N N . GLU A 1 224 ? -18.132 2.736 -14.725 1.00 91.56 224 GLU A N 1
ATOM 1773 C CA . GLU A 1 224 ? -18.620 4.107 -14.504 1.00 91.56 224 GLU A CA 1
ATOM 1774 C C . GLU A 1 224 ? -17.491 5.141 -14.610 1.00 91.56 224 GLU A C 1
ATOM 1776 O O . GLU A 1 224 ? -17.744 6.314 -14.879 1.00 91.56 224 GLU A O 1
ATOM 1781 N N . ILE A 1 225 ? -16.252 4.721 -14.334 1.00 91.00 225 ILE A N 1
ATOM 1782 C CA . ILE A 1 225 ? -15.055 5.557 -14.400 1.00 91.00 225 ILE A CA 1
ATOM 1783 C C . ILE A 1 225 ? -14.005 4.833 -15.234 1.00 91.00 225 ILE A C 1
ATOM 1785 O O . ILE A 1 225 ? -13.586 3.726 -14.897 1.00 91.00 225 ILE A O 1
ATOM 1789 N N . GLU A 1 226 ? -13.537 5.494 -16.287 1.00 90.12 226 GLU A N 1
ATOM 1790 C CA . GLU A 1 226 ? -12.390 5.046 -17.066 1.00 90.12 226 GLU A CA 1
ATOM 1791 C C . GLU A 1 226 ? -11.104 5.601 -16.441 1.00 90.12 226 GLU A C 1
ATOM 1793 O O . GLU A 1 226 ? -10.872 6.813 -16.414 1.00 90.12 226 GLU A O 1
ATOM 1798 N N . ASP A 1 227 ? -10.266 4.709 -15.912 1.00 90.50 227 ASP A N 1
ATOM 1799 C CA . ASP A 1 227 ? -8.945 5.050 -15.385 1.00 90.50 227 ASP A CA 1
ATOM 1800 C C . ASP A 1 227 ? -7.867 4.228 -16.118 1.00 90.50 227 ASP A C 1
ATOM 1802 O O . ASP A 1 227 ? -7.781 3.012 -15.918 1.00 90.50 227 ASP A O 1
ATOM 1806 N N . PRO A 1 228 ? -7.010 4.870 -16.937 1.00 90.62 228 PRO A N 1
ATOM 1807 C CA . PRO A 1 228 ? -5.896 4.226 -17.634 1.00 90.62 228 PRO A CA 1
ATOM 1808 C C . PRO A 1 228 ? -4.899 3.504 -16.720 1.00 90.62 228 PRO A C 1
ATOM 1810 O O . PRO A 1 228 ? -4.116 2.677 -17.190 1.00 90.62 228 PRO A O 1
ATOM 1813 N N . ASN A 1 229 ? -4.877 3.830 -15.424 1.00 89.88 229 ASN A N 1
ATOM 1814 C CA . ASN A 1 229 ? -4.005 3.180 -14.453 1.00 89.88 229 ASN A CA 1
ATOM 1815 C C . ASN A 1 229 ? -4.538 1.810 -13.999 1.00 89.88 229 ASN A C 1
ATOM 1817 O O . ASN A 1 229 ? -3.828 1.088 -13.296 1.00 89.88 229 ASN A O 1
ATOM 1821 N N . TYR A 1 230 ? -5.753 1.418 -14.393 1.00 91.50 230 TYR A N 1
ATOM 1822 C CA . TYR A 1 230 ? -6.329 0.111 -14.093 1.00 91.50 230 TYR A CA 1
ATOM 1823 C C . TYR A 1 230 ? -6.450 -0.748 -15.353 1.00 91.50 230 TYR A C 1
ATOM 1825 O O . TYR A 1 230 ? -6.938 -0.313 -16.389 1.00 91.50 230 TYR A O 1
ATOM 1833 N N . ILE A 1 231 ? -6.037 -2.011 -15.244 1.00 90.25 231 ILE A N 1
ATOM 1834 C CA . ILE A 1 231 ? -6.279 -3.035 -16.266 1.00 90.25 231 ILE A CA 1
ATOM 1835 C C . ILE A 1 231 ? -7.293 -4.044 -15.751 1.00 90.25 231 ILE A C 1
ATOM 1837 O O . ILE A 1 231 ? -7.211 -4.498 -14.610 1.00 90.25 231 ILE A O 1
ATOM 1841 N N . PHE A 1 232 ? -8.230 -4.443 -16.599 1.00 91.81 232 PHE A N 1
ATOM 1842 C CA . PHE A 1 232 ? -9.148 -5.527 -16.282 1.00 91.81 232 PHE A CA 1
ATOM 1843 C C . PHE A 1 232 ? -8.475 -6.872 -16.527 1.00 91.81 232 PHE A C 1
ATOM 1845 O O . PHE A 1 232 ? -8.126 -7.215 -17.654 1.00 91.81 232 PHE A O 1
ATOM 1852 N N . VAL A 1 233 ? -8.302 -7.651 -15.462 1.00 89.94 233 VAL A N 1
ATOM 1853 C CA . VAL A 1 233 ? -7.767 -9.012 -15.536 1.00 89.94 233 VAL A CA 1
ATOM 1854 C C . VAL A 1 233 ? -8.755 -9.935 -14.837 1.00 89.94 233 VAL A C 1
ATOM 1856 O O . VAL A 1 233 ? -8.986 -9.810 -13.637 1.00 89.94 233 VAL A O 1
ATOM 1859 N N . ASN A 1 234 ? -9.340 -10.875 -15.584 1.00 87.50 234 ASN A N 1
ATOM 1860 C CA . ASN A 1 234 ? -10.291 -11.871 -15.069 1.00 87.50 234 ASN A CA 1
ATOM 1861 C C . ASN A 1 234 ? -11.524 -11.261 -14.370 1.00 87.50 234 ASN A C 1
ATOM 1863 O O . ASN A 1 234 ? -11.938 -11.734 -13.313 1.00 87.50 234 ASN A O 1
ATOM 1867 N N . GLY A 1 235 ? -12.090 -10.188 -14.932 1.00 85.44 235 GLY A N 1
ATOM 1868 C CA . GLY A 1 235 ? -13.287 -9.537 -14.382 1.00 85.44 235 GLY A CA 1
ATOM 1869 C C . GLY A 1 235 ? -13.050 -8.723 -13.105 1.00 85.44 235 GLY A C 1
ATOM 1870 O O . GLY A 1 235 ? -14.012 -8.353 -12.443 1.00 85.44 235 GLY A O 1
ATOM 1871 N N . ARG A 1 236 ? -11.790 -8.447 -12.740 1.00 85.56 236 ARG A N 1
ATOM 1872 C CA . ARG A 1 236 ? -11.428 -7.504 -11.671 1.00 85.56 236 ARG A CA 1
ATOM 1873 C C . ARG A 1 236 ? -10.420 -6.486 -12.193 1.00 85.56 236 ARG A C 1
ATOM 1875 O O . ARG A 1 236 ? -9.480 -6.855 -12.903 1.00 85.56 236 ARG A O 1
ATOM 1882 N N . SER A 1 237 ? -10.582 -5.222 -11.822 1.00 89.75 237 SER A N 1
ATOM 1883 C CA . SER A 1 237 ? -9.590 -4.186 -12.082 1.00 89.75 237 SER A CA 1
ATOM 1884 C C . SER A 1 237 ? -8.354 -4.409 -11.210 1.00 89.75 237 SER A C 1
ATOM 1886 O O . SER A 1 237 ? -8.408 -4.659 -10.002 1.00 89.75 237 SER A O 1
ATOM 1888 N N . LYS A 1 238 ? -7.190 -4.340 -11.847 1.00 89.38 238 LYS A N 1
ATOM 1889 C CA . LYS A 1 238 ? -5.883 -4.406 -11.209 1.00 89.38 238 LYS A CA 1
ATOM 1890 C C . LYS A 1 238 ? -5.133 -3.125 -11.524 1.00 89.38 238 LYS A C 1
ATOM 1892 O O . LYS A 1 238 ? -4.947 -2.782 -12.686 1.00 89.38 238 LYS A O 1
ATOM 1897 N N . TYR A 1 239 ? -4.676 -2.444 -10.481 1.00 88.50 239 TYR A N 1
ATOM 1898 C CA . TYR A 1 239 ? -3.878 -1.235 -10.630 1.00 88.50 239 TYR A CA 1
ATOM 1899 C C . TYR A 1 239 ? -2.500 -1.562 -11.221 1.00 88.50 239 TYR A C 1
ATOM 1901 O O . TYR A 1 239 ? -1.776 -2.418 -10.697 1.00 88.50 239 TYR A O 1
ATOM 1909 N N . VAL A 1 240 ? -2.129 -0.889 -12.307 1.00 86.25 240 VAL A N 1
ATOM 1910 C CA . VAL A 1 240 ? -0.821 -1.004 -12.951 1.00 86.25 240 VAL A CA 1
ATOM 1911 C C . VAL A 1 240 ? 0.093 0.060 -12.366 1.00 86.25 240 VAL A C 1
ATOM 1913 O O . VAL A 1 240 ? 0.052 1.232 -12.732 1.00 86.25 240 VAL A O 1
ATOM 1916 N N . PHE A 1 241 ? 0.954 -0.347 -11.436 1.00 71.56 241 PHE A N 1
ATOM 1917 C CA . PHE A 1 241 ? 1.994 0.541 -10.932 1.00 71.56 241 PHE A CA 1
ATOM 1918 C C . PHE A 1 241 ? 3.031 0.830 -12.023 1.00 71.56 241 PHE A C 1
ATOM 1920 O O . PHE A 1 241 ? 3.833 -0.039 -12.350 1.00 71.56 241 PHE A O 1
ATOM 1927 N N . GLY A 1 242 ? 3.067 2.081 -12.490 1.00 57.12 242 GLY A N 1
ATOM 1928 C CA . GLY A 1 242 ? 4.211 2.660 -13.193 1.00 57.12 242 GLY A CA 1
ATOM 1929 C C . GLY A 1 242 ? 4.328 2.264 -14.665 1.00 57.12 242 GLY A C 1
ATOM 1930 O O . GLY A 1 242 ? 4.627 1.123 -14.986 1.00 57.12 242 GLY A O 1
ATOM 1931 N N . ARG A 1 243 ? 4.179 3.285 -15.522 1.00 49.06 243 ARG A N 1
ATOM 1932 C CA . ARG A 1 243 ? 4.320 3.313 -16.988 1.00 49.06 243 ARG A CA 1
ATOM 1933 C C . ARG A 1 243 ? 3.515 2.233 -17.729 1.00 49.06 243 ARG A C 1
ATOM 1935 O O . ARG A 1 243 ? 3.867 1.056 -17.657 1.00 49.06 243 ARG A O 1
ATOM 1942 N N . PRO A 1 244 ? 2.508 2.609 -18.538 1.00 41.31 244 PRO A N 1
ATOM 1943 C CA . PRO A 1 244 ? 1.964 1.665 -19.500 1.00 41.31 244 PRO A CA 1
ATOM 1944 C C . PRO A 1 244 ? 3.119 1.213 -20.400 1.00 41.31 244 PRO A C 1
ATOM 1946 O O . PRO A 1 244 ? 3.708 2.013 -21.128 1.00 41.31 244 PRO A O 1
ATOM 1949 N N . LYS A 1 245 ? 3.482 -0.073 -20.343 1.00 47.06 245 LYS A N 1
ATOM 1950 C CA . LYS A 1 245 ? 4.141 -0.684 -21.496 1.00 47.06 245 LYS A CA 1
ATOM 1951 C C . LYS A 1 245 ? 3.123 -0.549 -22.616 1.00 47.06 245 LYS A C 1
ATOM 1953 O O . LYS A 1 245 ? 1.993 -0.989 -22.435 1.00 47.06 245 LYS A O 1
ATOM 1958 N N . SER A 1 246 ? 3.490 0.123 -23.698 1.00 43.91 246 SER A N 1
ATOM 1959 C CA . SER A 1 246 ? 2.643 0.370 -24.861 1.00 43.91 246 SER A CA 1
ATOM 1960 C C . SER A 1 246 ? 2.099 -0.945 -25.432 1.00 43.91 246 SER A C 1
ATOM 1962 O O . SER A 1 246 ? 2.660 -1.540 -26.348 1.00 43.91 246 SER A O 1
ATOM 1964 N N . SER A 1 247 ? 0.986 -1.428 -24.888 1.00 48.41 247 SER A N 1
ATOM 1965 C CA . SER A 1 247 ? 0.182 -2.459 -25.518 1.00 48.41 247 SER A CA 1
ATOM 1966 C C . SER A 1 247 ? -0.510 -1.795 -26.698 1.00 48.41 247 SER A C 1
ATOM 1968 O O . SER A 1 247 ? -1.447 -1.017 -26.515 1.00 48.41 247 SER A O 1
ATOM 1970 N N . LYS A 1 248 ? -0.008 -2.057 -27.910 1.00 39.81 248 LYS A N 1
ATOM 1971 C CA . LYS A 1 248 ? -0.708 -1.697 -29.147 1.00 39.81 248 LYS A CA 1
ATOM 1972 C C . LYS A 1 248 ? -2.155 -2.211 -29.048 1.00 39.81 248 LYS A C 1
ATOM 1974 O O . LYS A 1 248 ? -2.341 -3.351 -28.609 1.00 39.81 248 LYS A O 1
ATOM 1979 N N . PRO A 1 249 ? -3.162 -1.410 -29.431 1.00 42.03 249 PRO A N 1
ATOM 1980 C CA . PRO A 1 249 ? -4.546 -1.853 -29.401 1.00 42.03 249 PRO A CA 1
ATOM 1981 C C . PRO A 1 249 ? -4.706 -3.077 -30.304 1.00 42.03 249 PRO A C 1
ATOM 1983 O O . PRO A 1 249 ? -4.237 -3.114 -31.444 1.00 42.03 249 PRO A O 1
ATOM 1986 N N . LYS A 1 250 ? -5.327 -4.114 -29.747 1.00 40.69 250 LYS A N 1
ATOM 1987 C CA . LYS A 1 250 ? -5.638 -5.359 -30.439 1.00 40.69 250 LYS A CA 1
ATOM 1988 C C . LYS A 1 250 ? -6.803 -5.056 -31.379 1.00 40.69 250 LYS A C 1
ATOM 1990 O O . LYS A 1 250 ? -7.935 -4.972 -30.922 1.00 40.69 250 LYS A O 1
ATOM 1995 N N . ALA A 1 251 ? -6.509 -4.830 -32.659 1.00 40.22 251 ALA A N 1
ATOM 1996 C CA . ALA A 1 251 ? -7.531 -4.686 -33.687 1.00 40.22 251 ALA A CA 1
ATOM 1997 C C . ALA A 1 251 ? -8.440 -5.925 -33.668 1.00 40.22 251 ALA A C 1
ATOM 1999 O O . ALA A 1 251 ? -7.964 -7.059 -33.805 1.00 40.22 251 ALA A O 1
ATOM 2000 N N . GLU A 1 252 ? -9.733 -5.703 -33.445 1.00 47.47 252 GLU A N 1
ATOM 2001 C CA . GLU A 1 252 ? -10.764 -6.713 -33.635 1.00 47.47 252 GLU A CA 1
ATOM 2002 C C . GLU A 1 252 ? -10.752 -7.128 -35.104 1.00 47.47 252 GLU A C 1
ATOM 2004 O O . GLU A 1 252 ? -10.927 -6.318 -36.010 1.00 47.47 252 GLU A O 1
ATOM 2009 N N . LYS A 1 253 ? -10.451 -8.404 -35.343 1.00 41.06 253 LYS A N 1
ATOM 2010 C CA . LYS A 1 253 ? -10.434 -8.980 -36.681 1.00 41.06 253 LYS A CA 1
ATOM 2011 C C . LYS A 1 253 ? -11.864 -9.393 -37.019 1.00 41.06 253 LYS A C 1
ATOM 2013 O O . LYS A 1 253 ? -12.323 -10.444 -36.563 1.00 41.06 253 LYS A O 1
ATOM 2018 N N . GLU A 1 254 ? -12.550 -8.554 -37.790 1.00 41.16 254 GLU A N 1
ATOM 2019 C CA . GLU A 1 254 ? -13.747 -8.936 -38.536 1.00 41.16 254 GLU A CA 1
ATOM 2020 C C . GLU A 1 254 ? -13.461 -10.209 -39.342 1.00 41.16 254 GLU A C 1
ATOM 2022 O O . GLU A 1 254 ? -12.436 -10.347 -40.017 1.00 41.16 254 GLU A O 1
ATOM 2027 N N . LYS A 1 255 ? -14.362 -11.183 -39.211 1.00 40.69 255 LYS A N 1
ATOM 2028 C CA . LYS A 1 255 ? -14.343 -12.419 -39.986 1.00 40.69 255 LYS A CA 1
ATOM 2029 C C . LYS A 1 255 ? -15.038 -12.159 -41.319 1.00 40.69 255 LYS A C 1
ATOM 2031 O O . LYS A 1 255 ? -16.239 -12.382 -41.425 1.00 40.69 255 LYS A O 1
ATOM 2036 N N . GLU A 1 256 ? -14.284 -11.750 -42.332 1.00 38.06 256 GLU A N 1
ATOM 2037 C CA . GLU A 1 256 ? -14.725 -11.936 -43.713 1.00 38.06 256 GLU A CA 1
ATOM 2038 C C . GLU A 1 256 ? -14.479 -13.385 -44.148 1.00 38.06 256 GLU A C 1
ATOM 2040 O O . GLU A 1 256 ? -13.384 -13.941 -44.024 1.00 38.06 256 GLU A O 1
ATOM 2045 N N . ALA A 1 257 ? -15.558 -14.011 -44.610 1.00 47.41 257 ALA A N 1
ATOM 2046 C CA . ALA A 1 257 ? -15.584 -15.341 -45.187 1.00 47.41 257 ALA A CA 1
ATOM 2047 C C . ALA A 1 257 ? -15.129 -15.290 -46.653 1.00 47.41 257 ALA A C 1
ATOM 2049 O O . ALA A 1 257 ? -15.618 -14.474 -47.429 1.00 47.41 257 ALA A O 1
ATOM 2050 N N . ALA A 1 258 ? -14.250 -16.210 -47.047 1.00 39.31 258 ALA A N 1
ATOM 2051 C CA . ALA A 1 258 ? -13.881 -16.455 -48.439 1.00 39.31 258 ALA A CA 1
ATOM 2052 C C . ALA A 1 258 ? -13.535 -17.950 -48.646 1.00 39.31 258 ALA A C 1
ATOM 2054 O O . ALA A 1 258 ? -13.248 -18.650 -47.673 1.00 39.31 258 ALA A O 1
ATOM 2055 N N . PRO A 1 259 ? -13.655 -18.480 -49.878 1.00 45.22 259 PRO A N 1
ATOM 2056 C CA . PRO A 1 259 ? -14.537 -19.620 -50.123 1.00 45.22 259 PRO A CA 1
ATOM 2057 C C . PRO A 1 259 ? -13.831 -20.954 -50.420 1.00 45.22 259 PRO A C 1
ATOM 2059 O O . PRO A 1 259 ? -12.718 -21.003 -50.927 1.00 45.22 259 PRO A O 1
ATOM 2062 N N . GLY A 1 260 ? -14.573 -22.036 -50.160 1.00 40.84 260 GLY A N 1
ATOM 2063 C CA . GLY A 1 260 ? -14.659 -23.240 -50.995 1.00 40.84 260 GLY A CA 1
ATOM 2064 C C . GLY A 1 260 ? -13.365 -23.926 -51.436 1.00 40.84 260 GLY A C 1
ATOM 2065 O O . GLY A 1 260 ? -12.887 -23.689 -52.540 1.00 40.84 260 GLY A O 1
ATOM 2066 N N . TYR A 1 261 ? -12.918 -24.920 -50.664 1.00 36.00 261 TYR A N 1
ATOM 2067 C CA . TYR A 1 261 ? -12.087 -26.005 -51.192 1.00 36.00 261 TYR A CA 1
ATOM 2068 C C . TYR A 1 261 ? -12.825 -27.336 -51.019 1.00 36.00 261 TYR A C 1
ATOM 2070 O O . TYR A 1 261 ? -13.017 -27.821 -49.902 1.00 36.00 261 TYR A O 1
ATOM 2078 N N . GLN A 1 262 ? -13.296 -27.899 -52.133 1.00 40.88 262 GLN A N 1
ATOM 2079 C CA . GLN A 1 262 ? -13.912 -29.223 -52.176 1.00 40.88 262 GLN A CA 1
ATOM 2080 C C . GLN A 1 262 ? -12.828 -30.290 -52.008 1.00 40.88 262 GLN A C 1
ATOM 2082 O O . GLN A 1 262 ? -11.844 -30.327 -52.746 1.00 40.88 262 GLN A O 1
ATOM 2087 N N . ARG A 1 263 ? -13.018 -31.171 -51.026 1.00 40.69 263 ARG A N 1
ATOM 2088 C CA . ARG A 1 263 ? -12.172 -32.343 -50.796 1.00 40.69 263 ARG A CA 1
ATOM 2089 C C . ARG A 1 263 ? -12.787 -33.533 -51.545 1.00 40.69 263 ARG A C 1
ATOM 2091 O O . ARG A 1 263 ? -13.956 -33.824 -51.289 1.00 40.69 263 ARG A O 1
ATOM 2098 N N . PRO A 1 264 ? -12.065 -34.225 -52.441 1.00 45.78 264 PRO A N 1
ATOM 2099 C CA . PRO A 1 264 ? -12.605 -35.407 -53.100 1.00 45.78 264 PRO A CA 1
ATOM 2100 C C . PRO A 1 264 ? -12.698 -36.589 -52.122 1.00 45.78 264 PRO A C 1
ATOM 2102 O O . PRO A 1 264 ? -11.850 -36.765 -51.243 1.00 45.78 264 PRO A O 1
ATOM 2105 N N . ALA A 1 265 ? -13.773 -37.364 -52.274 1.00 45.81 265 ALA A N 1
ATOM 2106 C CA . ALA A 1 265 ? -14.107 -38.534 -51.471 1.00 45.81 265 ALA A CA 1
ATOM 2107 C C . ALA A 1 265 ? -13.145 -39.715 -51.727 1.00 45.81 265 ALA A C 1
ATOM 2109 O O . ALA A 1 265 ? -12.693 -39.890 -52.861 1.00 45.81 265 ALA A O 1
ATOM 2110 N N . PRO A 1 266 ? -12.849 -40.553 -50.717 1.00 55.62 266 PRO A N 1
ATOM 2111 C CA . PRO A 1 266 ? -12.127 -41.803 -50.923 1.00 55.62 266 PRO A CA 1
ATOM 2112 C C . PRO A 1 266 ? -13.084 -42.939 -51.349 1.00 55.62 266 PRO A C 1
ATOM 2114 O O . PRO A 1 266 ? -14.231 -42.963 -50.896 1.00 55.62 266 PRO A O 1
ATOM 2117 N N . PRO A 1 267 ? -12.633 -43.884 -52.198 1.00 58.28 267 PRO A N 1
ATOM 2118 C CA . PRO A 1 267 ? -13.462 -44.979 -52.694 1.00 58.28 267 PRO A CA 1
ATOM 2119 C C . PRO A 1 267 ? -13.689 -46.091 -51.659 1.00 58.28 267 PRO A C 1
ATOM 2121 O O . PRO A 1 267 ? -12.857 -46.361 -50.791 1.00 58.28 267 PRO A O 1
ATOM 2124 N N . GLU A 1 268 ? -14.845 -46.737 -51.797 1.00 44.28 268 GLU A N 1
ATOM 2125 C CA . GLU A 1 268 ? -15.386 -47.779 -50.930 1.00 44.28 268 GLU A CA 1
ATOM 2126 C C . GLU A 1 268 ? -14.834 -49.193 -51.214 1.00 44.28 268 GLU A C 1
ATOM 2128 O O . GLU A 1 268 ? -14.676 -49.600 -52.365 1.00 44.28 268 GLU A O 1
ATOM 2133 N N . SER A 1 269 ? -14.760 -49.976 -50.123 1.00 43.94 269 SER A N 1
ATOM 2134 C CA . SER A 1 269 ? -14.957 -51.442 -50.012 1.00 43.94 269 SER A CA 1
ATOM 2135 C C . SER A 1 269 ? -13.762 -52.395 -50.279 1.00 43.94 269 SER A C 1
ATOM 2137 O O . SER A 1 269 ? -12.787 -51.981 -50.902 1.00 43.94 269 SER A O 1
ATOM 2139 N N . PRO A 1 270 ? -13.810 -53.687 -49.847 1.00 54.34 270 PRO A N 1
ATOM 2140 C CA . PRO A 1 270 ? -14.855 -54.382 -49.081 1.00 54.34 270 PRO A CA 1
ATOM 2141 C C . PRO A 1 270 ? -14.369 -55.164 -47.835 1.00 54.34 270 PRO A C 1
ATOM 2143 O O . PRO A 1 270 ? -13.191 -55.267 -47.507 1.00 54.34 270 PRO A O 1
ATOM 2146 N N . ALA A 1 271 ? -15.363 -55.701 -47.130 1.00 40.38 271 ALA A N 1
ATOM 2147 C CA . ALA A 1 271 ? -15.315 -56.430 -45.872 1.00 40.38 271 ALA A CA 1
ATOM 2148 C C . ALA A 1 271 ? -14.561 -57.773 -45.900 1.00 40.38 271 ALA A C 1
ATOM 2150 O O . ALA A 1 271 ? -14.710 -58.543 -46.842 1.00 40.38 271 ALA A O 1
ATOM 2151 N N . THR A 1 272 ? -13.949 -58.129 -44.763 1.00 44.88 272 THR A N 1
ATOM 2152 C CA . THR A 1 272 ? -13.893 -59.519 -44.276 1.00 44.88 272 THR A CA 1
ATOM 2153 C C . THR A 1 272 ? -13.965 -59.580 -42.748 1.00 44.88 272 THR A C 1
ATOM 2155 O O . THR A 1 272 ? -13.307 -58.837 -42.024 1.00 44.88 272 THR A O 1
ATOM 2158 N N . THR A 1 273 ? -14.804 -60.499 -42.292 1.00 40.78 273 THR A N 1
ATOM 2159 C CA . THR A 1 273 ? -15.152 -60.922 -40.932 1.00 40.78 273 THR A CA 1
ATOM 2160 C C . THR A 1 273 ? -14.020 -61.634 -40.177 1.00 40.78 273 THR A C 1
ATOM 2162 O O . THR A 1 273 ? -13.328 -62.436 -40.792 1.00 40.78 273 THR A O 1
ATOM 2165 N N . ALA A 1 274 ? -13.930 -61.460 -38.845 1.00 38.09 274 ALA A N 1
ATOM 2166 C CA . ALA A 1 274 ? -13.994 -62.537 -37.825 1.00 38.09 274 ALA A CA 1
ATOM 2167 C C . ALA A 1 274 ? -13.324 -62.175 -36.470 1.00 38.09 274 ALA A C 1
ATOM 2169 O O . ALA A 1 274 ? -12.130 -61.929 -36.383 1.00 38.09 274 ALA A O 1
ATOM 2170 N N . ALA A 1 275 ? -14.151 -62.195 -35.415 1.00 40.31 275 ALA A N 1
ATOM 2171 C CA . ALA A 1 275 ? -13.939 -62.662 -34.032 1.00 40.31 275 ALA A CA 1
ATOM 2172 C C . ALA A 1 275 ? -12.539 -62.623 -33.356 1.00 40.31 275 ALA A C 1
ATOM 2174 O O . ALA A 1 275 ? -11.653 -63.371 -33.745 1.00 40.31 275 ALA A O 1
ATOM 2175 N N . ARG A 1 276 ? -12.414 -61.971 -32.177 1.00 43.03 276 ARG A N 1
ATOM 2176 C CA . ARG A 1 276 ? -12.498 -62.592 -30.817 1.00 43.03 276 ARG A CA 1
ATOM 2177 C C . ARG A 1 276 ? -12.047 -61.652 -29.671 1.00 43.03 276 ARG A C 1
ATOM 2179 O O . ARG A 1 276 ? -11.063 -60.943 -29.789 1.00 43.03 276 ARG A O 1
ATOM 2186 N N . HIS A 1 277 ? -12.743 -61.801 -28.533 1.00 44.69 277 HIS A N 1
ATOM 2187 C CA . HIS A 1 277 ? -12.410 -61.472 -27.124 1.00 44.69 277 HIS A CA 1
ATOM 2188 C C . HIS A 1 277 ? -12.074 -60.012 -26.744 1.00 44.69 277 HIS A C 1
ATOM 2190 O O . HIS A 1 277 ? -10.988 -59.521 -26.994 1.00 44.69 277 HIS A O 1
ATOM 2196 N N . ALA A 1 278 ? -12.970 -59.227 -26.132 1.00 42.31 278 ALA A N 1
ATOM 2197 C CA . ALA A 1 278 ? -13.588 -59.343 -24.797 1.00 42.31 278 ALA A CA 1
ATOM 2198 C C . ALA A 1 278 ? -12.611 -59.247 -23.607 1.00 42.31 278 ALA A C 1
ATOM 2200 O O . ALA A 1 278 ? -12.142 -60.277 -23.137 1.00 42.31 278 ALA A O 1
ATOM 2201 N N . ARG A 1 279 ? -12.451 -58.040 -23.029 1.00 50.34 279 ARG A N 1
ATOM 2202 C CA . ARG A 1 279 ? -12.412 -57.810 -21.566 1.00 50.34 279 ARG A CA 1
ATOM 2203 C C . ARG A 1 279 ? -13.041 -56.454 -21.218 1.00 50.34 279 ARG A C 1
ATOM 2205 O O . ARG A 1 279 ? -12.514 -55.394 -21.534 1.00 50.34 279 ARG A O 1
ATOM 2212 N N . ARG A 1 280 ? -14.213 -56.531 -20.582 1.00 41.94 280 ARG A N 1
ATOM 2213 C CA . ARG A 1 280 ? -14.985 -55.430 -19.987 1.00 41.94 280 ARG A CA 1
ATOM 2214 C C . ARG A 1 280 ? -14.339 -55.048 -18.651 1.00 41.94 280 ARG A C 1
ATOM 2216 O O . ARG A 1 280 ? -14.212 -55.915 -17.795 1.00 41.94 280 ARG A O 1
ATOM 2223 N N . HIS A 1 281 ? -14.053 -53.767 -18.425 1.00 45.97 281 HIS A N 1
ATOM 2224 C CA . HIS A 1 281 ? -14.029 -53.198 -17.075 1.00 45.97 281 HIS A CA 1
ATOM 2225 C C . HIS A 1 281 ? -15.075 -52.088 -16.986 1.00 45.97 281 HIS A C 1
ATOM 2227 O O . HIS A 1 281 ? -14.992 -51.044 -17.627 1.00 45.97 281 HIS A O 1
ATOM 2233 N N . VAL A 1 282 ? -16.110 -52.385 -16.206 1.00 40.75 282 VAL A N 1
ATOM 2234 C CA . VAL A 1 282 ? -17.277 -51.554 -15.925 1.00 40.75 282 VAL A CA 1
ATOM 2235 C C . VAL A 1 282 ? -16.885 -50.500 -14.886 1.00 40.75 282 VAL A C 1
ATOM 2237 O O . VAL A 1 282 ? -16.649 -50.845 -13.730 1.00 40.75 282 VAL A O 1
ATOM 2240 N N . LYS A 1 283 ? -16.846 -49.213 -15.262 1.00 52.56 283 LYS A N 1
ATOM 2241 C CA . LYS A 1 283 ? -16.900 -48.106 -14.292 1.00 52.56 283 LYS A CA 1
ATOM 2242 C C . LYS A 1 283 ? -18.353 -47.669 -14.105 1.00 52.56 283 LYS A C 1
ATOM 2244 O O . LYS A 1 283 ? -19.040 -47.238 -15.026 1.00 52.56 283 LYS A O 1
ATOM 2249 N N . LYS A 1 284 ? -18.808 -47.872 -12.873 1.00 47.31 284 LYS A N 1
ATOM 2250 C CA . LYS A 1 284 ? -20.162 -47.718 -12.344 1.00 47.31 284 LYS A CA 1
ATOM 2251 C C . LYS A 1 284 ? -20.555 -46.233 -12.300 1.00 47.31 284 LYS A C 1
ATOM 2253 O O . LYS A 1 284 ? -19.998 -45.473 -11.518 1.00 47.31 284 LYS A O 1
ATOM 2258 N N . ARG A 1 285 ? -21.540 -45.836 -13.114 1.00 45.41 285 ARG A N 1
ATOM 2259 C CA . ARG A 1 285 ? -22.324 -44.598 -12.947 1.00 45.41 285 ARG A CA 1
ATOM 2260 C C . ARG A 1 285 ? -23.344 -44.808 -11.817 1.00 45.41 285 ARG A C 1
ATOM 2262 O O . ARG A 1 285 ? -24.142 -45.738 -11.887 1.00 45.41 285 ARG A O 1
ATOM 2269 N N . ARG A 1 286 ? -23.371 -43.923 -10.820 1.00 49.06 286 ARG A N 1
ATOM 2270 C CA . ARG A 1 286 ? -24.551 -43.618 -9.980 1.00 49.06 286 ARG A CA 1
ATOM 2271 C C . ARG A 1 286 ? -24.685 -42.095 -10.030 1.00 49.06 286 ARG A C 1
ATOM 2273 O O . ARG A 1 286 ? -23.768 -41.409 -9.614 1.00 49.06 286 ARG A O 1
ATOM 2280 N N . ARG A 1 287 ? -25.520 -41.571 -10.930 1.00 43.66 287 ARG A N 1
ATOM 2281 C CA . ARG A 1 287 ? -26.934 -41.192 -10.743 1.00 43.66 287 ARG A CA 1
ATOM 2282 C C . ARG A 1 287 ? -27.127 -40.170 -9.623 1.00 43.66 287 ARG A C 1
ATOM 2284 O O . ARG A 1 287 ? -27.012 -40.498 -8.449 1.00 43.66 287 ARG A O 1
ATOM 2291 N N . ALA A 1 288 ? -27.457 -38.969 -10.090 1.00 44.66 288 ALA A N 1
ATOM 2292 C CA . ALA A 1 288 ? -28.039 -37.861 -9.369 1.00 44.66 288 ALA A CA 1
ATOM 2293 C C . ALA A 1 288 ? -29.296 -38.280 -8.597 1.00 44.66 288 ALA A C 1
ATOM 2295 O O . ALA A 1 288 ? -30.102 -39.078 -9.086 1.00 44.66 288 ALA A O 1
ATOM 2296 N N . ARG A 1 289 ? -29.464 -37.682 -7.421 1.00 44.22 289 ARG A N 1
ATOM 2297 C CA . ARG A 1 289 ? -30.758 -37.414 -6.805 1.00 44.22 289 ARG A CA 1
ATOM 2298 C C . ARG A 1 289 ? -30.763 -35.930 -6.481 1.00 44.22 289 ARG A C 1
ATOM 2300 O O . ARG A 1 289 ? -29.871 -35.469 -5.776 1.00 44.22 289 ARG A O 1
ATOM 2307 N N . GLY A 1 290 ? -31.709 -35.220 -7.085 1.00 39.97 290 GLY A N 1
ATOM 2308 C CA . GLY A 1 290 ? -32.107 -33.908 -6.614 1.00 39.97 290 GLY A CA 1
ATOM 2309 C C . GLY A 1 290 ? -32.839 -34.058 -5.288 1.00 39.97 290 GLY A C 1
ATOM 2310 O O . GLY A 1 290 ? -33.482 -35.083 -5.044 1.00 39.97 290 GLY A O 1
ATOM 2311 N N . ASP A 1 291 ? -32.701 -33.040 -4.457 1.00 37.97 291 ASP A N 1
ATOM 2312 C CA . ASP A 1 291 ? -33.580 -32.796 -3.328 1.00 37.97 291 ASP A CA 1
ATOM 2313 C C . ASP A 1 291 ? -33.823 -31.285 -3.303 1.00 37.97 291 ASP A C 1
ATOM 2315 O O . ASP A 1 291 ? -32.925 -30.493 -3.010 1.00 37.97 291 ASP A O 1
ATOM 2319 N N . GLU A 1 292 ? -35.011 -30.902 -3.768 1.00 45.69 292 GLU A N 1
ATOM 2320 C CA . GLU A 1 292 ? -35.604 -29.593 -3.540 1.00 45.69 292 GLU A CA 1
ATOM 2321 C C . GLU A 1 292 ? -36.030 -29.540 -2.074 1.00 45.69 292 GLU A C 1
ATOM 2323 O O . GLU A 1 292 ? -36.990 -30.201 -1.676 1.00 45.69 292 GLU A O 1
ATOM 2328 N N . ARG A 1 293 ? -35.366 -28.703 -1.274 1.00 40.72 293 ARG A N 1
ATOM 2329 C CA . ARG A 1 293 ? -35.964 -28.185 -0.044 1.00 40.72 293 ARG A CA 1
ATOM 2330 C C . ARG A 1 293 ? -35.853 -26.676 0.016 1.00 40.72 293 ARG A C 1
ATOM 2332 O O . ARG A 1 293 ? -34.789 -26.101 0.210 1.00 40.72 293 ARG A O 1
ATOM 2339 N N . ILE A 1 294 ? -37.027 -26.091 -0.154 1.00 43.94 294 ILE A N 1
ATOM 2340 C CA . ILE A 1 294 ? -37.448 -24.773 0.292 1.00 43.94 294 ILE A CA 1
ATOM 2341 C C . ILE A 1 294 ? -37.283 -24.696 1.819 1.00 43.94 294 ILE A C 1
ATOM 2343 O O . ILE A 1 294 ? -37.883 -25.499 2.527 1.00 43.94 294 ILE A O 1
ATOM 2347 N N . TYR A 1 295 ? -36.504 -23.724 2.291 1.00 40.28 295 TYR A N 1
ATOM 2348 C CA . TYR A 1 295 ? -36.594 -23.039 3.592 1.00 40.28 295 TYR A CA 1
ATOM 2349 C C . TYR A 1 295 ? -36.039 -21.629 3.309 1.00 40.28 295 TYR A C 1
ATOM 2351 O O . TYR A 1 295 ? -34.902 -21.507 2.865 1.00 40.28 295 TYR A O 1
ATOM 2359 N N . ALA A 1 296 ? -36.856 -20.582 3.177 1.00 34.38 296 ALA A N 1
ATOM 2360 C CA . ALA A 1 296 ? -37.566 -19.873 4.245 1.00 34.38 296 ALA A CA 1
ATOM 2361 C C . ALA A 1 296 ? -36.599 -19.392 5.338 1.00 34.38 296 ALA A C 1
ATOM 2363 O O . ALA A 1 296 ? -36.166 -20.201 6.146 1.00 34.38 296 ALA A O 1
ATOM 2364 N N . ASP A 1 297 ? -36.281 -18.098 5.226 1.00 39.56 297 ASP A N 1
ATOM 2365 C CA . ASP A 1 297 ? -35.952 -17.068 6.222 1.00 39.56 297 ASP A CA 1
ATOM 2366 C C . ASP A 1 297 ? -35.198 -17.397 7.524 1.00 39.56 297 ASP A C 1
ATOM 2368 O O . ASP A 1 297 ? -35.321 -18.462 8.110 1.00 39.56 297 ASP A O 1
ATOM 2372 N N . GLU A 1 298 ? -34.507 -16.361 8.008 1.00 40.75 298 GLU A N 1
ATOM 2373 C CA . GLU A 1 298 ? -33.749 -16.263 9.267 1.00 40.75 298 GLU A CA 1
ATOM 2374 C C . GLU A 1 298 ? -32.282 -16.728 9.216 1.00 40.75 298 GLU A C 1
ATOM 2376 O O . GLU A 1 298 ? -31.895 -17.775 9.732 1.00 40.75 298 GLU A O 1
ATOM 2381 N N . VAL A 1 299 ? -31.410 -15.865 8.673 1.00 38.53 299 VAL A N 1
ATOM 2382 C CA . VAL A 1 299 ? -29.986 -15.862 9.045 1.00 38.53 299 VAL A CA 1
ATOM 2383 C C . VAL A 1 299 ? -29.735 -14.682 9.975 1.00 38.53 299 VAL A C 1
ATOM 2385 O O . VAL A 1 299 ? -29.574 -13.535 9.558 1.00 38.53 299 VAL A O 1
ATOM 2388 N N . SER A 1 300 ? -29.747 -15.018 11.261 1.00 36.34 300 SER A N 1
ATOM 2389 C CA . SER A 1 300 ? -29.207 -14.240 12.366 1.00 36.34 300 SER A CA 1
ATOM 2390 C C . SER A 1 300 ? -27.766 -13.812 12.077 1.00 36.34 300 SER A C 1
ATOM 2392 O O . SER A 1 300 ? -26.921 -14.618 11.684 1.00 36.34 300 SER A O 1
ATOM 2394 N N . ALA A 1 301 ? -27.499 -12.524 12.279 1.00 44.03 301 ALA A N 1
ATOM 2395 C CA . ALA A 1 301 ? -26.171 -11.944 12.278 1.00 44.03 301 ALA A CA 1
ATOM 2396 C C . ALA A 1 301 ? -25.390 -12.418 13.516 1.00 44.03 301 ALA A C 1
ATOM 2398 O O . ALA A 1 301 ? -25.655 -11.987 14.633 1.00 44.03 301 ALA A O 1
ATOM 2399 N N . SER A 1 302 ? -24.414 -13.292 13.296 1.00 33.25 302 SER A N 1
ATOM 2400 C CA . SER A 1 302 ? -23.360 -13.671 14.240 1.00 33.25 302 SER A CA 1
ATOM 2401 C C . SER A 1 302 ? -22.214 -14.169 13.359 1.00 33.25 302 SER A C 1
ATOM 2403 O O . SER A 1 302 ? -22.415 -15.086 12.573 1.00 33.25 302 SER A O 1
ATOM 2405 N N . SER A 1 303 ? -21.122 -13.436 13.178 1.00 41.03 303 SER A N 1
ATOM 2406 C CA . SER A 1 303 ? -20.000 -13.257 14.106 1.00 41.03 303 SER A CA 1
ATOM 2407 C C . SER A 1 303 ? -18.782 -13.831 13.381 1.00 41.03 303 SER A C 1
ATOM 2409 O O . SER A 1 303 ? -18.792 -14.988 12.988 1.00 41.03 303 SER A O 1
ATOM 2411 N N . GLU A 1 304 ? -17.771 -12.988 13.170 1.00 38.81 304 GLU A N 1
ATOM 2412 C CA . GLU A 1 304 ? -16.367 -13.415 13.109 1.00 38.81 304 GLU A CA 1
ATOM 2413 C C . GLU A 1 304 ? -15.962 -14.431 12.022 1.00 38.81 304 GLU A C 1
ATOM 2415 O O . GLU A 1 304 ? -15.350 -15.450 12.313 1.00 38.81 304 GLU A O 1
ATOM 2420 N N . ASP A 1 305 ? -16.169 -14.098 10.742 1.00 33.31 305 ASP A N 1
ATOM 2421 C CA . ASP A 1 305 ? -15.379 -14.710 9.660 1.00 33.31 305 ASP A CA 1
ATOM 2422 C C . ASP A 1 305 ? -14.213 -13.793 9.264 1.00 33.31 305 ASP A C 1
ATOM 2424 O O . ASP A 1 305 ? -14.272 -12.930 8.380 1.00 33.31 305 ASP A O 1
ATOM 2428 N N . GLU A 1 306 ? -13.138 -14.013 10.009 1.00 40.28 306 GLU A N 1
ATOM 2429 C CA . GLU A 1 306 ? -11.768 -13.549 9.865 1.00 40.28 306 GLU A CA 1
ATOM 2430 C C . GLU A 1 306 ? -11.169 -13.989 8.512 1.00 40.28 306 GLU A C 1
ATOM 2432 O O . GLU A 1 306 ? -10.555 -15.044 8.366 1.00 40.28 306 GLU A O 1
ATOM 2437 N N . TRP A 1 307 ? -11.320 -13.162 7.472 1.00 36.53 307 TRP A N 1
ATOM 2438 C CA . TRP A 1 307 ? -10.591 -13.342 6.209 1.00 36.53 307 TRP A CA 1
ATOM 2439 C C . TRP A 1 307 ? -9.160 -12.791 6.311 1.00 36.53 307 TRP A C 1
ATOM 2441 O O . TRP A 1 307 ? -8.798 -11.823 5.636 1.00 36.53 307 TRP A O 1
ATOM 2451 N N . ASP A 1 308 ? -8.324 -13.464 7.106 1.00 38.28 308 ASP A N 1
ATOM 2452 C CA . ASP A 1 308 ? -6.858 -13.365 7.072 1.00 38.28 308 ASP A CA 1
ATOM 2453 C C . ASP A 1 308 ? -6.283 -14.175 5.890 1.00 38.28 308 ASP A C 1
ATOM 2455 O O . ASP A 1 308 ? -5.518 -15.132 6.023 1.00 38.28 308 ASP A O 1
ATOM 2459 N N . LEU A 1 309 ? -6.664 -13.799 4.663 1.00 37.66 309 LEU A N 1
ATOM 2460 C CA . LEU A 1 309 ? -6.002 -14.290 3.453 1.00 37.66 309 LEU A CA 1
ATOM 2461 C C . LEU A 1 309 ? -4.766 -13.442 3.132 1.00 37.66 309 LEU A C 1
ATOM 2463 O O . LEU A 1 309 ? -4.730 -12.673 2.171 1.00 37.66 309 LEU A O 1
ATOM 2467 N N . GLY A 1 310 ? -3.705 -13.663 3.905 1.00 34.97 310 GLY A N 1
ATOM 2468 C CA . GLY A 1 310 ? -2.430 -14.087 3.324 1.00 34.97 310 GLY A CA 1
ATOM 2469 C C . GLY A 1 310 ? -1.715 -13.128 2.367 1.00 34.97 310 GLY A C 1
ATOM 2470 O O . GLY A 1 310 ? -0.934 -13.586 1.531 1.00 34.97 310 GLY A O 1
ATOM 2471 N N . MET A 1 311 ? -1.886 -11.811 2.494 1.00 36.53 311 MET A N 1
ATOM 2472 C CA . MET A 1 311 ? -0.875 -10.865 2.013 1.00 36.53 311 MET A CA 1
ATOM 2473 C C . MET A 1 311 ? 0.175 -10.680 3.106 1.00 36.53 311 MET A C 1
ATOM 2475 O O . MET A 1 311 ? 0.210 -9.667 3.802 1.00 36.53 311 MET A O 1
ATOM 2479 N N . LYS A 1 312 ? 1.086 -11.656 3.227 1.00 34.62 312 LYS A N 1
ATOM 2480 C CA . LYS A 1 312 ? 2.397 -11.382 3.822 1.00 34.62 312 LYS A CA 1
ATOM 2481 C C . LYS A 1 312 ? 3.013 -10.262 2.998 1.00 34.62 312 LYS A C 1
ATOM 2483 O O . LYS A 1 312 ? 3.480 -10.482 1.882 1.00 34.62 312 LYS A O 1
ATOM 2488 N N . HIS A 1 313 ? 2.951 -9.051 3.538 1.00 34.62 313 HIS A N 1
ATOM 2489 C CA . HIS A 1 313 ? 3.704 -7.915 3.058 1.00 34.62 313 HIS A CA 1
ATOM 2490 C C . HIS A 1 313 ? 5.162 -8.357 2.943 1.00 34.62 313 HIS A C 1
ATOM 2492 O O . HIS A 1 313 ? 5.867 -8.498 3.940 1.00 34.62 313 HIS A O 1
ATOM 2498 N N . PHE A 1 314 ? 5.603 -8.592 1.708 1.00 37.44 314 PHE A N 1
ATOM 2499 C CA . PHE A 1 314 ? 7.001 -8.749 1.332 1.00 37.44 314 PHE A CA 1
ATOM 2500 C C . PHE A 1 314 ? 7.655 -7.363 1.430 1.00 37.44 314 PHE A C 1
ATOM 2502 O O . PHE A 1 314 ? 8.064 -6.769 0.441 1.00 37.44 314 PHE A O 1
ATOM 2509 N N . ASN A 1 315 ? 7.650 -6.796 2.636 1.00 35.28 315 ASN A N 1
ATOM 2510 C CA . ASN A 1 315 ? 8.362 -5.579 2.984 1.00 35.28 315 ASN A CA 1
ATOM 2511 C C . ASN A 1 315 ? 9.677 -5.974 3.661 1.00 35.28 315 ASN A C 1
ATOM 2513 O O . ASN A 1 315 ? 10.009 -5.499 4.743 1.00 35.28 315 ASN A O 1
ATOM 2517 N N . ASP A 1 316 ? 10.398 -6.910 3.039 1.00 36.41 316 ASP A N 1
ATOM 2518 C CA . ASP A 1 316 ? 11.819 -7.033 3.307 1.00 36.41 316 ASP A CA 1
ATOM 2519 C C . ASP A 1 316 ? 12.498 -5.889 2.551 1.00 36.41 316 ASP A C 1
ATOM 2521 O O . ASP A 1 316 ? 12.494 -5.847 1.317 1.00 36.41 316 ASP A O 1
ATOM 2525 N N . SER A 1 317 ? 13.046 -4.939 3.308 1.00 38.56 317 SER A N 1
ATOM 2526 C CA . SER A 1 317 ? 13.819 -3.793 2.819 1.00 38.56 317 SER A CA 1
ATOM 2527 C C . SER A 1 317 ? 14.964 -4.213 1.886 1.00 38.56 317 SER A C 1
ATOM 2529 O O . SER A 1 317 ? 15.409 -3.404 1.079 1.00 38.56 317 SER A O 1
ATOM 2531 N N . SER A 1 318 ? 15.390 -5.483 1.917 1.00 43.75 318 SER A N 1
ATOM 2532 C CA . SER A 1 318 ? 16.354 -6.043 0.962 1.00 43.75 318 SER A CA 1
ATOM 2533 C C . SER A 1 318 ? 15.818 -6.135 -0.478 1.00 43.75 318 SER A C 1
ATOM 2535 O O . SER A 1 318 ? 16.600 -6.199 -1.427 1.00 43.75 318 SER A O 1
ATOM 2537 N N . THR A 1 319 ? 14.488 -6.123 -0.664 1.00 43.69 319 THR A N 1
ATOM 2538 C CA . THR A 1 319 ? 13.828 -6.293 -1.969 1.00 43.69 319 THR A CA 1
ATOM 2539 C C . THR A 1 319 ? 13.703 -4.973 -2.749 1.00 43.69 319 THR A C 1
ATOM 2541 O O . THR A 1 319 ? 13.640 -4.953 -3.975 1.00 43.69 319 THR A O 1
ATOM 2544 N N . ILE A 1 320 ? 13.683 -3.836 -2.058 1.00 42.94 320 ILE A N 1
ATOM 2545 C CA . ILE A 1 320 ? 13.527 -2.520 -2.695 1.00 42.94 320 ILE A CA 1
ATOM 2546 C C . ILE A 1 320 ? 14.885 -1.968 -3.162 1.00 42.94 320 ILE A C 1
ATOM 2548 O O . ILE A 1 320 ? 14.960 -1.355 -4.229 1.00 42.94 320 ILE A O 1
ATOM 2552 N N . ASP A 1 321 ? 15.973 -2.295 -2.461 1.00 42.97 321 ASP A N 1
ATOM 2553 C CA . ASP A 1 321 ? 17.328 -1.892 -2.858 1.00 42.97 321 ASP A CA 1
ATOM 2554 C C . ASP A 1 321 ? 17.810 -2.570 -4.158 1.00 42.97 321 ASP A C 1
ATOM 2556 O O . ASP A 1 321 ? 18.544 -1.960 -4.940 1.00 42.97 321 ASP A O 1
ATOM 2560 N N . TRP A 1 322 ? 17.352 -3.790 -4.486 1.00 44.53 322 TRP A N 1
ATOM 2561 C CA . TRP A 1 322 ? 17.776 -4.457 -5.731 1.00 44.53 322 TRP A CA 1
ATOM 2562 C C . TRP A 1 322 ? 17.055 -3.967 -6.988 1.00 44.53 322 TRP A C 1
ATOM 2564 O O . TRP A 1 322 ? 17.633 -4.038 -8.071 1.00 44.53 322 TRP A O 1
ATOM 2574 N N . VAL A 1 323 ? 15.816 -3.474 -6.884 1.00 48.34 323 VAL A N 1
ATOM 2575 C CA . VAL A 1 323 ? 15.074 -2.944 -8.045 1.00 48.34 323 VAL A CA 1
ATOM 2576 C C . VAL A 1 323 ? 15.733 -1.656 -8.546 1.00 48.34 323 VAL A C 1
ATOM 2578 O O . VAL A 1 323 ? 15.839 -1.444 -9.753 1.00 48.34 323 VAL A O 1
ATOM 2581 N N . THR A 1 324 ? 16.246 -0.841 -7.624 1.00 44.84 324 THR A N 1
ATOM 2582 C CA . THR A 1 324 ? 16.970 0.400 -7.929 1.00 44.84 324 THR A CA 1
ATOM 2583 C C . THR A 1 324 ? 18.364 0.114 -8.503 1.00 44.84 324 THR A C 1
ATOM 2585 O O . THR A 1 324 ? 18.759 0.748 -9.479 1.00 44.84 324 THR A O 1
ATOM 2588 N N . ALA A 1 325 ? 19.072 -0.907 -8.002 1.00 50.25 325 ALA A N 1
ATOM 2589 C CA . ALA A 1 325 ? 20.334 -1.371 -8.594 1.00 50.25 325 ALA A CA 1
ATOM 2590 C C . ALA A 1 325 ? 20.150 -2.012 -9.989 1.00 50.25 325 ALA A C 1
ATOM 2592 O O . ALA A 1 325 ? 20.982 -1.835 -10.878 1.00 50.25 325 ALA A O 1
ATOM 2593 N N . ALA A 1 326 ? 19.035 -2.713 -10.225 1.00 50.41 326 ALA A N 1
ATOM 2594 C CA . ALA A 1 326 ? 18.728 -3.340 -11.512 1.00 50.41 326 ALA A CA 1
ATOM 2595 C C . ALA A 1 326 ? 18.460 -2.328 -12.641 1.00 50.41 326 ALA A C 1
ATOM 2597 O O . ALA A 1 326 ? 18.683 -2.656 -13.804 1.00 50.41 326 ALA A O 1
ATOM 2598 N N . ALA A 1 327 ? 18.026 -1.103 -12.324 1.00 52.75 327 ALA A N 1
ATOM 2599 C CA . ALA A 1 327 ? 17.834 -0.050 -13.322 1.00 52.75 327 ALA A CA 1
ATOM 2600 C C . ALA A 1 327 ? 19.166 0.449 -13.916 1.00 52.75 327 ALA A C 1
ATOM 2602 O O . ALA A 1 327 ? 19.215 0.752 -15.105 1.00 52.75 327 ALA A O 1
ATOM 2603 N N . GLY A 1 328 ? 20.244 0.468 -13.122 1.00 52.66 328 GLY A N 1
ATOM 2604 C CA . GLY A 1 328 ? 21.603 0.756 -13.600 1.00 52.66 328 GLY A CA 1
ATOM 2605 C C . GLY A 1 328 ? 22.272 -0.422 -14.320 1.00 52.66 328 GLY A C 1
ATOM 2606 O O . GLY A 1 328 ? 23.151 -0.208 -15.140 1.00 52.66 328 GLY A O 1
ATOM 2607 N N . MET A 1 329 ? 21.830 -1.659 -14.060 1.00 52.53 329 MET A N 1
ATOM 2608 C CA . MET A 1 329 ? 22.341 -2.877 -14.714 1.00 52.53 329 MET A CA 1
ATOM 2609 C C . MET A 1 329 ? 21.541 -3.307 -15.953 1.00 52.53 329 MET A C 1
ATOM 2611 O O . MET A 1 329 ? 21.937 -4.237 -16.651 1.00 52.53 329 MET A O 1
ATOM 2615 N N . ALA A 1 330 ? 20.418 -2.650 -16.260 1.00 53.00 330 ALA A N 1
ATOM 2616 C CA . ALA A 1 330 ? 19.634 -2.945 -17.460 1.00 53.00 330 ALA A CA 1
ATOM 2617 C C . ALA A 1 330 ? 20.406 -2.647 -18.764 1.00 53.00 330 ALA A C 1
ATOM 2619 O O . ALA A 1 330 ? 20.075 -3.210 -19.806 1.00 53.00 330 ALA A O 1
ATOM 2620 N N . THR A 1 331 ? 21.441 -1.802 -18.706 1.00 55.19 331 THR A N 1
ATOM 2621 C CA . THR A 1 331 ? 22.343 -1.492 -19.827 1.00 55.19 331 THR A CA 1
ATOM 2622 C C . THR A 1 331 ? 23.355 -2.599 -20.135 1.00 55.19 331 THR A C 1
ATOM 2624 O O . THR A 1 331 ? 23.936 -2.584 -21.214 1.00 55.19 331 THR A O 1
ATOM 2627 N N . GLU A 1 332 ? 23.525 -3.587 -19.252 1.00 80.75 332 GLU A N 1
ATOM 2628 C CA . GLU A 1 332 ? 24.455 -4.715 -19.422 1.00 80.75 332 GLU A CA 1
ATOM 2629 C C . GLU A 1 332 ? 23.716 -6.058 -19.477 1.00 80.75 332 GLU A C 1
ATOM 2631 O O . GLU A 1 332 ? 24.179 -7.066 -18.949 1.00 80.75 332 GLU A O 1
ATOM 2636 N N . ASN A 1 333 ? 22.533 -6.107 -20.093 1.00 90.06 333 ASN A N 1
ATOM 2637 C CA . ASN A 1 333 ? 21.892 -7.388 -20.373 1.00 90.06 333 ASN A CA 1
ATOM 2638 C C . ASN A 1 333 ? 22.579 -8.049 -21.584 1.00 90.06 333 ASN A C 1
ATOM 2640 O O . ASN A 1 333 ? 22.378 -7.583 -22.708 1.00 90.06 333 ASN A O 1
ATOM 2644 N N . PRO A 1 334 ? 23.340 -9.147 -21.408 1.00 92.88 334 PRO A N 1
ATOM 2645 C CA . PRO A 1 334 ? 24.066 -9.776 -22.509 1.00 92.88 334 PRO A CA 1
ATOM 2646 C C . PRO A 1 334 ? 23.150 -10.559 -23.469 1.00 92.88 334 PRO A C 1
ATOM 2648 O O . PRO A 1 334 ? 23.601 -11.033 -24.509 1.00 92.88 334 PRO A O 1
ATOM 2651 N N . LEU A 1 335 ? 21.862 -10.705 -23.129 1.00 91.00 335 LEU A N 1
ATOM 2652 C CA . LEU A 1 335 ? 20.841 -11.378 -23.932 1.00 91.00 335 LEU A CA 1
ATOM 2653 C C . LEU A 1 335 ? 19.624 -10.464 -24.152 1.00 91.00 335 LEU A C 1
ATOM 2655 O O . LEU A 1 335 ? 18.530 -10.747 -23.645 1.00 91.00 335 LEU A O 1
ATOM 2659 N N . PRO A 1 336 ? 19.779 -9.361 -24.911 1.00 89.06 336 PRO A N 1
ATOM 2660 C CA . PRO A 1 336 ? 18.651 -8.508 -25.251 1.00 89.06 336 PRO A CA 1
ATOM 2661 C C . PRO A 1 336 ? 17.629 -9.297 -26.081 1.00 89.06 336 PRO A C 1
ATOM 2663 O O . PRO A 1 336 ? 17.989 -10.128 -26.913 1.00 89.06 336 PRO A O 1
ATOM 2666 N N . ASN A 1 337 ? 16.340 -9.038 -25.850 1.00 87.12 337 ASN A N 1
ATOM 2667 C CA . ASN A 1 337 ? 15.205 -9.695 -26.518 1.00 87.12 337 ASN A CA 1
ATOM 2668 C C . ASN A 1 337 ? 15.033 -11.198 -26.236 1.00 87.12 337 ASN A C 1
ATOM 2670 O O . ASN A 1 337 ? 14.138 -11.817 -26.810 1.00 87.12 337 ASN A O 1
ATOM 2674 N N . PHE A 1 338 ? 15.823 -11.796 -25.341 1.00 90.81 338 PHE A N 1
ATOM 2675 C CA . PHE A 1 338 ? 15.582 -13.171 -24.910 1.00 90.81 338 PHE A CA 1
ATOM 2676 C C . PHE A 1 338 ? 14.257 -13.245 -24.143 1.00 90.81 338 PHE A C 1
ATOM 2678 O O . PHE A 1 338 ? 14.080 -12.546 -23.146 1.00 90.81 338 PHE A O 1
ATOM 2685 N N . ILE A 1 339 ? 13.326 -14.084 -24.595 1.00 92.12 339 ILE A N 1
ATOM 2686 C CA . ILE A 1 339 ? 12.017 -14.256 -23.958 1.00 92.12 339 ILE A CA 1
ATOM 2687 C C . ILE A 1 339 ? 12.107 -15.370 -22.913 1.00 92.12 339 ILE A C 1
ATOM 2689 O O . ILE A 1 339 ? 12.527 -16.491 -23.197 1.00 92.12 339 ILE A O 1
ATOM 2693 N N . ASP A 1 340 ? 11.692 -15.066 -21.689 1.00 93.75 340 ASP A N 1
ATOM 2694 C CA . ASP A 1 340 ? 11.597 -16.025 -20.601 1.00 93.75 340 ASP A CA 1
ATOM 2695 C C . ASP A 1 340 ? 10.470 -17.024 -20.880 1.00 93.75 340 ASP A C 1
ATOM 2697 O O . ASP A 1 340 ? 9.299 -16.658 -20.913 1.00 93.75 340 ASP A O 1
ATOM 2701 N N . GLN A 1 341 ? 10.791 -18.305 -21.031 1.00 92.12 341 GLN A N 1
ATOM 2702 C CA . GLN A 1 341 ? 9.787 -19.345 -21.275 1.00 92.12 341 GLN A CA 1
ATOM 2703 C C . GLN A 1 341 ? 8.849 -19.593 -20.077 1.00 92.12 341 GLN A C 1
ATOM 2705 O O . GLN A 1 341 ? 7.819 -20.244 -20.236 1.00 92.12 341 GLN A O 1
ATOM 2710 N N . ILE A 1 342 ? 9.182 -19.097 -18.878 1.00 92.19 342 ILE A N 1
ATOM 2711 C CA . ILE A 1 342 ? 8.331 -19.214 -17.687 1.00 92.19 342 ILE A CA 1
ATOM 2712 C C . ILE A 1 342 ? 7.241 -18.137 -17.693 1.00 92.19 342 ILE A C 1
ATOM 2714 O O . ILE A 1 342 ? 6.099 -18.430 -17.342 1.00 92.19 342 ILE A O 1
ATOM 2718 N N . THR A 1 343 ? 7.583 -16.893 -18.041 1.00 93.50 343 THR A N 1
ATOM 2719 C CA . THR A 1 343 ? 6.658 -15.747 -17.939 1.00 93.50 343 THR A CA 1
ATOM 2720 C C . THR A 1 343 ? 6.165 -15.224 -19.285 1.00 93.50 343 THR A C 1
ATOM 2722 O O . THR A 1 343 ? 5.146 -14.544 -19.320 1.00 93.50 343 THR A O 1
ATOM 2725 N N . GLY A 1 344 ? 6.859 -15.533 -20.380 1.00 90.06 344 GLY A N 1
ATOM 2726 C CA . GLY A 1 344 ? 6.624 -14.956 -21.705 1.00 90.06 344 GLY A CA 1
ATOM 2727 C C . GLY A 1 344 ? 7.138 -13.520 -21.862 1.00 90.06 344 GLY A C 1
ATOM 2728 O O . GLY A 1 344 ? 6.889 -12.897 -22.890 1.00 90.06 344 GLY A O 1
ATOM 2729 N N . ASP A 1 345 ? 7.846 -12.983 -20.864 1.00 90.44 345 ASP A N 1
ATOM 2730 C CA . ASP A 1 345 ? 8.382 -11.619 -20.885 1.00 90.44 345 ASP A CA 1
ATOM 2731 C C . ASP A 1 345 ? 9.837 -11.588 -21.367 1.00 90.44 345 ASP A C 1
ATOM 2733 O O . ASP A 1 345 ? 10.580 -12.553 -21.205 1.00 90.44 345 ASP A O 1
ATOM 2737 N N . VAL A 1 346 ? 10.290 -10.439 -21.875 1.00 91.12 346 VAL A N 1
ATOM 2738 C CA . VAL A 1 346 ? 11.717 -10.211 -22.148 1.00 91.12 346 VAL A CA 1
ATOM 2739 C C . VAL A 1 346 ? 12.516 -10.266 -20.842 1.00 91.12 346 VAL A C 1
ATOM 2741 O O . VAL A 1 346 ? 12.193 -9.592 -19.859 1.00 91.12 346 VAL A O 1
ATOM 2744 N N . VAL A 1 347 ? 13.579 -11.062 -20.840 1.00 93.38 347 VAL A N 1
ATOM 2745 C CA . VAL A 1 347 ? 14.496 -11.229 -19.716 1.00 93.38 347 VAL A CA 1
ATOM 2746 C C . VAL A 1 347 ? 15.318 -9.959 -19.528 1.00 93.38 347 VAL A C 1
ATOM 2748 O O . VAL A 1 347 ? 15.968 -9.498 -20.457 1.00 93.38 347 VAL A O 1
ATOM 2751 N N . VAL A 1 348 ? 15.309 -9.411 -18.309 1.00 92.94 348 VAL A N 1
ATOM 2752 C CA . VAL A 1 348 ? 16.107 -8.226 -17.928 1.00 92.94 348 VAL A CA 1
ATOM 2753 C C . VAL A 1 348 ? 17.432 -8.622 -17.271 1.00 92.94 348 VAL A C 1
ATOM 2755 O O . VAL A 1 348 ? 18.462 -8.021 -17.540 1.00 92.94 348 VAL A O 1
ATOM 2758 N N . GLN A 1 349 ? 17.406 -9.644 -16.412 1.00 94.12 349 GLN A N 1
ATOM 2759 C CA . GLN A 1 349 ? 18.578 -10.178 -15.712 1.00 94.12 349 GLN A CA 1
ATOM 2760 C C . GLN A 1 349 ? 18.668 -11.680 -15.990 1.00 94.12 349 GLN A C 1
ATOM 2762 O O . GLN A 1 349 ? 18.037 -12.462 -15.263 1.00 94.12 349 GLN A O 1
ATOM 2767 N N . PRO A 1 350 ? 19.354 -12.090 -17.069 1.00 96.06 350 PRO A N 1
ATOM 2768 C CA . PRO A 1 350 ? 19.439 -13.492 -17.444 1.00 96.06 350 PRO A CA 1
ATOM 2769 C C . PRO A 1 350 ? 20.244 -14.282 -16.413 1.00 96.06 350 PRO A C 1
ATOM 2771 O O . PRO A 1 350 ? 21.367 -13.933 -16.070 1.00 96.06 350 PRO A O 1
ATOM 2774 N N . CYS A 1 351 ? 19.666 -15.373 -15.920 1.00 96.81 351 CYS A N 1
ATOM 2775 C CA . CYS A 1 351 ? 20.337 -16.337 -15.056 1.00 96.81 351 CYS A CA 1
ATOM 2776 C C . CYS A 1 351 ? 20.303 -17.717 -15.703 1.00 96.81 351 CYS A C 1
ATOM 2778 O O . CYS A 1 351 ? 19.238 -18.181 -16.126 1.00 96.81 351 CYS A O 1
ATOM 2780 N N . ILE A 1 352 ? 21.452 -18.389 -15.719 1.00 97.00 352 ILE A N 1
ATOM 2781 C CA . ILE A 1 352 ? 21.588 -19.765 -16.185 1.00 97.00 352 ILE A CA 1
ATOM 2782 C C . ILE A 1 352 ? 21.600 -20.728 -14.994 1.00 97.00 352 ILE A C 1
ATOM 2784 O O . ILE A 1 352 ? 22.208 -20.477 -13.952 1.00 97.00 352 ILE A O 1
ATOM 2788 N N . SER A 1 353 ? 20.882 -21.835 -15.140 1.00 97.31 353 SER A N 1
ATOM 2789 C CA . SER A 1 353 ? 20.915 -22.950 -14.193 1.00 97.31 353 SER A CA 1
ATOM 2790 C C . SER A 1 353 ? 22.103 -23.880 -14.463 1.00 97.31 353 SER A C 1
ATOM 2792 O O . SER A 1 353 ? 22.574 -23.933 -15.600 1.00 97.31 353 SER A O 1
ATOM 2794 N N . PRO A 1 354 ? 22.543 -24.701 -13.488 1.00 96.19 354 PRO A N 1
ATOM 2795 C CA . PRO A 1 354 ? 23.627 -25.670 -13.696 1.00 96.19 354 PRO A CA 1
ATOM 2796 C C . PRO A 1 354 ? 23.367 -26.644 -14.850 1.00 96.19 354 PRO A C 1
ATOM 2798 O O . PRO A 1 354 ? 24.290 -27.237 -15.393 1.00 96.19 354 PRO A O 1
ATOM 2801 N N . GLN A 1 355 ? 22.096 -26.844 -15.209 1.00 95.38 355 GLN A N 1
ATOM 2802 C CA . GLN A 1 355 ? 21.688 -27.745 -16.281 1.00 95.38 355 GLN A CA 1
ATOM 2803 C C . GLN A 1 355 ? 21.627 -27.073 -17.662 1.00 95.38 355 GLN A C 1
ATOM 2805 O O . GLN A 1 355 ? 21.309 -27.773 -18.628 1.00 95.38 355 GLN A O 1
ATOM 2810 N N . GLY A 1 356 ? 21.898 -25.765 -17.760 1.00 95.75 356 GLY A N 1
ATOM 2811 C CA . GLY A 1 356 ? 21.975 -25.020 -19.021 1.00 95.75 356 GLY A CA 1
ATOM 2812 C C . GLY A 1 356 ? 20.708 -24.263 -19.436 1.00 95.75 356 GLY A C 1
ATOM 2813 O O . GLY A 1 356 ? 20.626 -23.794 -20.564 1.00 95.75 356 GLY A O 1
ATOM 2814 N N . TYR A 1 357 ? 19.692 -24.140 -18.575 1.00 96.50 357 TYR A N 1
ATOM 2815 C CA . TYR A 1 357 ? 18.472 -23.379 -18.902 1.00 96.50 357 TYR A CA 1
ATOM 2816 C C . TYR A 1 357 ? 18.585 -21.932 -18.435 1.00 96.50 357 TYR A C 1
ATOM 2818 O O . TYR A 1 357 ? 18.916 -21.705 -17.266 1.00 96.50 357 TYR A O 1
ATOM 2826 N N . VAL A 1 358 ? 18.261 -20.986 -19.319 1.00 96.62 358 VAL A N 1
ATOM 2827 C CA . VAL A 1 358 ? 18.276 -19.541 -19.051 1.00 96.62 358 VAL A CA 1
ATOM 2828 C C . VAL A 1 358 ? 16.858 -19.019 -18.818 1.00 96.62 358 VAL A C 1
ATOM 2830 O O . VAL A 1 358 ? 15.948 -19.315 -19.586 1.00 96.62 358 VAL A O 1
ATOM 2833 N N . ALA A 1 359 ? 16.669 -18.228 -17.766 1.00 96.31 359 ALA A N 1
ATOM 2834 C CA . ALA A 1 359 ? 15.440 -17.472 -17.512 1.00 96.31 359 ALA A CA 1
ATOM 2835 C C . ALA A 1 359 ? 15.768 -16.205 -16.711 1.00 96.31 359 ALA A C 1
ATOM 2837 O O . ALA A 1 359 ? 16.897 -16.031 -16.243 1.00 96.31 359 ALA A O 1
ATOM 2838 N N . GLY A 1 360 ? 14.797 -15.312 -16.523 1.00 96.31 360 GLY A N 1
ATOM 2839 C CA . GLY A 1 360 ? 14.997 -14.140 -15.680 1.00 96.31 360 GLY A CA 1
ATOM 2840 C C . GLY A 1 360 ? 15.245 -14.539 -14.225 1.00 96.31 360 GLY A C 1
ATOM 2841 O O . GLY A 1 360 ? 14.556 -15.407 -13.688 1.00 96.31 360 GLY A O 1
ATOM 2842 N N . LYS A 1 361 ? 16.189 -13.875 -13.545 1.00 95.75 361 LYS A N 1
ATOM 2843 C CA . LYS A 1 361 ? 16.491 -14.107 -12.118 1.00 95.75 361 LYS A CA 1
ATOM 2844 C C . LYS A 1 361 ? 15.230 -14.140 -11.249 1.00 95.75 361 LYS A C 1
ATOM 2846 O O . LYS A 1 361 ? 15.052 -15.042 -10.435 1.00 95.75 361 LYS A O 1
ATOM 2851 N N . ARG A 1 362 ? 14.320 -13.181 -11.454 1.00 95.25 362 ARG A N 1
ATOM 2852 C CA . ARG A 1 362 ? 13.048 -13.097 -10.717 1.00 95.25 362 ARG A CA 1
ATOM 2853 C C . ARG A 1 362 ? 12.141 -14.3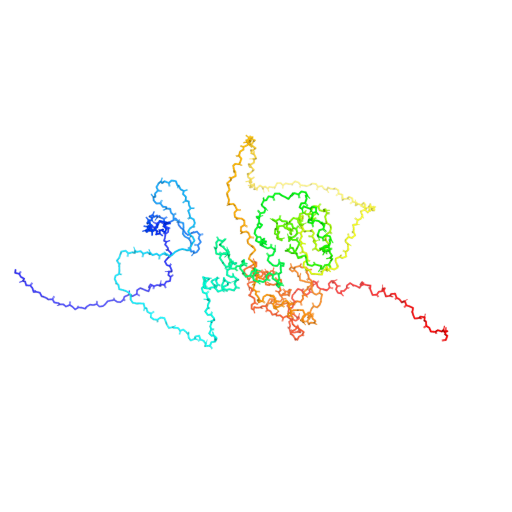01 -10.990 1.00 95.25 362 ARG A C 1
ATOM 2855 O O . ARG A 1 362 ? 11.544 -14.835 -10.059 1.00 95.25 362 ARG A O 1
ATOM 2862 N N . SER A 1 363 ? 12.062 -14.736 -12.244 1.00 96.06 363 SER A N 1
ATOM 2863 C CA . SER A 1 363 ? 11.277 -15.900 -12.663 1.00 96.06 363 SER A CA 1
ATOM 2864 C C . SER A 1 363 ? 11.822 -17.187 -12.053 1.00 96.06 363 SER A C 1
ATOM 2866 O O . SER A 1 363 ? 11.049 -18.004 -11.560 1.00 96.06 363 SER A O 1
ATOM 2868 N N . TRP A 1 364 ? 13.149 -17.330 -12.000 1.00 96.50 364 TRP A N 1
ATOM 2869 C CA . TRP A 1 364 ? 13.817 -18.437 -11.321 1.00 96.50 364 TRP A CA 1
ATOM 2870 C C . TRP A 1 364 ? 13.467 -18.510 -9.836 1.00 96.50 364 TRP A C 1
ATOM 2872 O O . TRP A 1 364 ? 13.043 -19.565 -9.371 1.00 96.50 364 TRP A O 1
ATOM 2882 N N . LEU A 1 365 ? 13.603 -17.404 -9.097 1.00 96.06 365 LEU A N 1
ATOM 2883 C CA . LEU A 1 365 ? 13.302 -17.369 -7.660 1.00 96.06 365 LEU A CA 1
ATOM 2884 C C . LEU A 1 365 ? 11.835 -17.733 -7.391 1.00 96.06 365 LEU A C 1
ATOM 2886 O O . LEU A 1 365 ? 11.557 -18.610 -6.577 1.00 96.06 365 LEU A O 1
ATOM 2890 N N . ALA A 1 366 ? 10.908 -17.138 -8.148 1.00 95.75 366 ALA A N 1
ATOM 2891 C CA . ALA A 1 366 ? 9.482 -17.426 -8.017 1.00 95.75 366 ALA A CA 1
ATOM 2892 C C . ALA A 1 366 ? 9.139 -18.885 -8.369 1.00 95.75 366 ALA A C 1
ATOM 2894 O O . ALA A 1 366 ? 8.286 -19.501 -7.728 1.00 95.75 366 ALA A O 1
ATOM 2895 N N . ALA A 1 367 ? 9.787 -19.458 -9.389 1.00 95.56 367 ALA A N 1
ATOM 2896 C CA . ALA A 1 367 ? 9.578 -20.848 -9.778 1.00 95.56 367 ALA A CA 1
ATOM 2897 C C . ALA A 1 367 ? 10.147 -21.832 -8.744 1.00 95.56 367 ALA A C 1
ATOM 2899 O O . ALA A 1 367 ? 9.488 -22.824 -8.428 1.00 95.56 367 ALA A O 1
ATOM 2900 N N . LEU A 1 368 ? 11.338 -21.559 -8.202 1.00 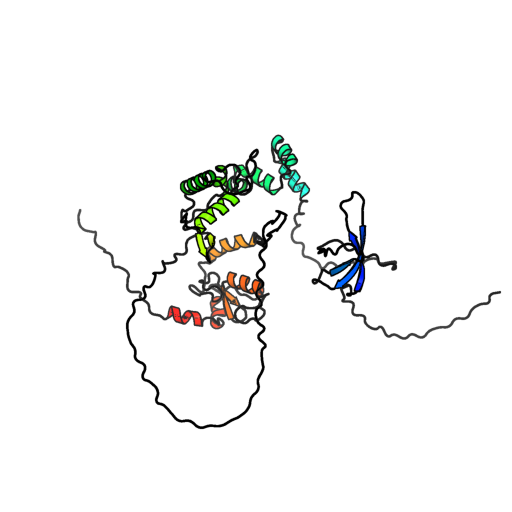96.06 368 LEU A N 1
ATOM 2901 C CA . LEU A 1 368 ? 11.977 -22.409 -7.197 1.00 96.06 368 LEU A CA 1
ATOM 2902 C C . LEU A 1 368 ? 11.226 -22.375 -5.866 1.00 96.06 368 LEU A C 1
ATOM 2904 O O . LEU A 1 368 ? 11.049 -23.431 -5.262 1.00 96.06 368 LEU A O 1
ATOM 2908 N N . GLU A 1 369 ? 10.719 -21.218 -5.444 1.00 95.38 369 GLU A N 1
ATOM 2909 C CA . GLU A 1 369 ? 9.886 -21.103 -4.244 1.00 95.38 369 GLU A CA 1
ATOM 2910 C C . GLU A 1 369 ? 8.599 -21.929 -4.379 1.00 95.38 369 GLU A C 1
ATOM 2912 O O . GLU A 1 369 ? 8.312 -22.783 -3.540 1.00 95.38 369 GLU A O 1
ATOM 2917 N N . LYS A 1 370 ? 7.880 -21.778 -5.501 1.00 94.81 370 LYS A N 1
ATOM 2918 C CA . LYS A 1 370 ? 6.632 -22.516 -5.765 1.00 94.81 370 LYS A CA 1
ATOM 2919 C C . LYS A 1 370 ? 6.824 -24.024 -5.915 1.00 94.81 370 LYS A C 1
ATOM 2921 O O . LYS A 1 370 ? 5.903 -24.785 -5.640 1.00 94.81 370 LYS A O 1
ATOM 2926 N N . ARG A 1 371 ? 7.984 -24.469 -6.406 1.00 94.06 371 ARG A N 1
ATOM 2927 C CA . ARG A 1 371 ? 8.262 -25.887 -6.702 1.00 94.06 371 ARG A CA 1
ATOM 2928 C C . ARG A 1 371 ? 9.192 -26.549 -5.687 1.00 94.06 371 ARG A C 1
ATOM 2930 O O . ARG A 1 371 ? 9.740 -27.612 -5.979 1.00 94.06 371 ARG A O 1
ATOM 2937 N N . HIS A 1 372 ? 9.377 -25.943 -4.513 1.00 94.81 372 HIS A N 1
ATOM 2938 C CA . HIS A 1 372 ? 10.229 -26.461 -3.437 1.00 94.81 372 HIS A CA 1
ATOM 2939 C C . HIS A 1 372 ? 11.661 -26.789 -3.904 1.00 94.81 372 HIS A C 1
ATOM 2941 O O . HIS A 1 372 ? 12.191 -27.874 -3.655 1.00 94.81 372 HIS A O 1
ATOM 2947 N N . GLY A 1 373 ? 12.283 -25.859 -4.632 1.00 93.25 373 GLY A N 1
ATOM 2948 C CA . GLY A 1 373 ? 13.657 -25.985 -5.118 1.00 93.25 373 GLY A CA 1
ATOM 2949 C C . GLY A 1 373 ? 13.824 -26.947 -6.296 1.00 93.25 373 GLY A C 1
ATOM 2950 O O . GLY A 1 373 ? 14.894 -27.533 -6.458 1.00 93.25 373 GLY A O 1
ATOM 2951 N N . LYS A 1 374 ? 12.786 -27.159 -7.113 1.00 96.06 374 LYS A N 1
ATOM 2952 C CA . LYS A 1 374 ? 12.877 -27.934 -8.362 1.00 96.06 374 LYS A CA 1
ATOM 2953 C C . LYS A 1 374 ? 12.848 -27.020 -9.582 1.00 96.06 374 LYS A C 1
ATOM 2955 O O . LYS A 1 374 ? 12.014 -26.122 -9.673 1.00 96.06 374 LYS A O 1
ATOM 2960 N N . CYS A 1 375 ? 13.738 -27.287 -10.535 1.00 95.12 375 CYS A N 1
ATOM 2961 C CA . CYS A 1 375 ? 13.821 -26.565 -11.799 1.00 95.12 375 CYS A CA 1
ATOM 2962 C C . CYS A 1 375 ? 12.487 -26.647 -12.574 1.00 95.12 375 CYS A C 1
ATOM 2964 O O . CYS A 1 375 ? 11.934 -27.741 -12.703 1.00 95.12 375 CYS A O 1
ATOM 2966 N N . PRO A 1 376 ? 11.965 -25.535 -13.122 1.00 94.94 376 PRO A N 1
ATOM 2967 C CA . PRO A 1 376 ? 10.703 -25.531 -13.859 1.00 94.94 376 PRO A CA 1
ATOM 2968 C C . PRO A 1 376 ? 10.774 -26.285 -15.194 1.00 94.94 376 PRO A C 1
ATOM 2970 O O . PRO A 1 376 ? 9.744 -26.781 -15.641 1.00 94.94 376 PRO A O 1
ATOM 2973 N N . PHE A 1 377 ? 11.963 -26.414 -15.792 1.00 94.88 377 PHE A N 1
ATOM 2974 C CA . PHE A 1 377 ? 12.163 -27.065 -17.091 1.00 94.88 377 PHE A CA 1
ATOM 2975 C C . PHE A 1 377 ? 12.448 -28.565 -16.973 1.00 94.88 377 PHE A C 1
ATOM 2977 O O . PHE A 1 377 ? 11.885 -29.369 -17.706 1.00 94.88 377 PHE A O 1
ATOM 2984 N N . THR A 1 378 ? 13.314 -28.959 -16.035 1.00 95.19 378 THR A N 1
ATOM 2985 C CA . THR A 1 378 ? 13.792 -30.350 -15.909 1.00 95.19 378 THR A CA 1
ATOM 2986 C C . THR A 1 378 ? 13.257 -31.079 -14.685 1.00 95.19 378 THR A C 1
ATOM 2988 O O . THR A 1 378 ? 13.475 -32.278 -14.545 1.00 95.19 378 THR A O 1
ATOM 2991 N N . ASN A 1 379 ? 12.606 -30.368 -13.758 1.00 94.88 379 ASN A N 1
ATOM 2992 C CA . ASN A 1 379 ? 12.169 -30.884 -12.457 1.00 94.88 379 ASN A CA 1
ATOM 2993 C C . ASN A 1 379 ? 13.315 -31.403 -11.554 1.00 94.88 379 ASN A C 1
ATOM 2995 O O . ASN A 1 379 ? 13.068 -32.002 -10.505 1.00 94.88 379 ASN A O 1
ATOM 2999 N N . VAL A 1 380 ? 14.575 -31.146 -11.928 1.00 96.31 380 VAL A N 1
ATOM 3000 C CA . VAL A 1 380 ? 15.770 -31.496 -11.145 1.00 96.31 380 VAL A CA 1
ATOM 3001 C C . VAL A 1 380 ? 15.933 -30.517 -9.982 1.00 96.31 380 VAL A C 1
ATOM 3003 O O . VAL A 1 380 ? 15.722 -29.310 -10.139 1.00 96.31 380 VAL A O 1
ATOM 3006 N N . LYS A 1 381 ? 16.331 -31.021 -8.805 1.00 96.31 381 LYS A N 1
ATOM 3007 C CA . LYS A 1 381 ? 16.604 -30.182 -7.628 1.00 96.31 381 LYS A CA 1
ATOM 3008 C C . LYS A 1 381 ? 17.683 -29.150 -7.956 1.00 96.31 381 LYS A C 1
ATOM 3010 O O . LYS A 1 381 ? 18.791 -29.506 -8.341 1.00 96.31 381 LYS A O 1
ATOM 3015 N N . THR A 1 382 ? 17.340 -27.877 -7.805 1.00 95.94 382 THR A N 1
ATOM 3016 C CA . THR A 1 382 ? 18.203 -26.731 -8.093 1.00 95.94 382 THR A CA 1
ATOM 3017 C C . THR A 1 382 ? 18.019 -25.709 -6.981 1.00 95.94 382 THR A C 1
ATOM 3019 O O . THR A 1 382 ? 16.896 -25.343 -6.642 1.00 95.94 382 THR A O 1
ATOM 3022 N N . SER A 1 383 ? 19.119 -25.271 -6.376 1.00 95.38 383 SER A N 1
ATOM 3023 C CA . SER A 1 383 ? 19.089 -24.269 -5.311 1.00 95.38 383 SER A CA 1
ATOM 3024 C C . SER A 1 383 ? 19.336 -22.874 -5.878 1.00 95.38 383 SER A C 1
ATOM 3026 O O . SER A 1 383 ? 19.942 -22.724 -6.937 1.00 95.38 383 SER A O 1
ATOM 3028 N N . HIS A 1 384 ? 18.936 -21.842 -5.131 1.00 94.38 384 HIS A N 1
ATOM 3029 C CA . HIS A 1 384 ? 19.204 -20.450 -5.508 1.00 94.38 384 HIS A CA 1
ATOM 3030 C C . HIS A 1 384 ? 20.706 -20.185 -5.706 1.00 94.38 384 HIS A C 1
ATOM 3032 O O . HIS A 1 384 ? 21.079 -19.400 -6.567 1.00 94.38 384 HIS A O 1
ATOM 3038 N N . ARG A 1 385 ? 21.569 -20.874 -4.943 1.00 95.31 385 ARG A N 1
ATOM 3039 C CA . ARG A 1 385 ? 23.034 -20.745 -5.028 1.00 95.31 385 ARG A CA 1
ATOM 3040 C C . ARG A 1 385 ? 23.638 -21.373 -6.283 1.00 95.31 385 ARG A C 1
ATOM 3042 O 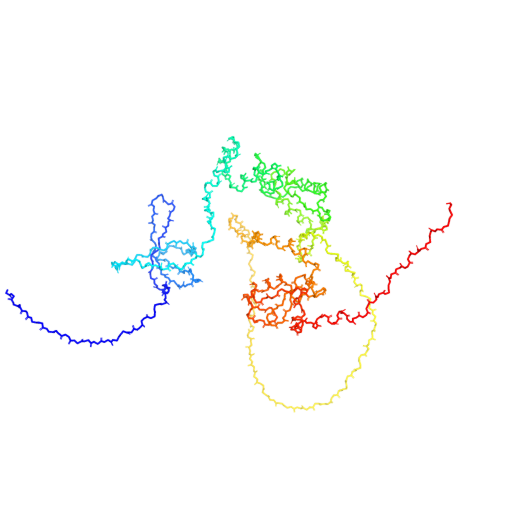O . ARG A 1 385 ? 24.757 -21.033 -6.630 1.00 95.31 385 ARG A O 1
ATOM 3049 N N . GLY A 1 386 ? 22.932 -22.307 -6.918 1.00 94.25 386 GLY A N 1
ATOM 3050 C CA . GLY A 1 386 ? 23.389 -22.933 -8.158 1.00 94.25 386 GLY A CA 1
ATOM 3051 C C . GLY A 1 386 ? 23.112 -22.088 -9.400 1.00 94.25 386 GLY A C 1
ATOM 3052 O O . GLY A 1 386 ? 23.593 -22.429 -10.472 1.00 94.25 386 GLY A O 1
ATOM 3053 N N . LEU A 1 387 ? 22.321 -21.020 -9.283 1.00 96.75 387 LEU A N 1
ATOM 3054 C CA . LEU A 1 387 ? 22.034 -20.130 -10.402 1.00 96.75 387 LEU A CA 1
ATOM 3055 C C . LEU A 1 387 ? 23.188 -19.146 -10.592 1.00 96.75 387 LEU A C 1
ATOM 3057 O O . LEU A 1 387 ? 23.606 -18.486 -9.641 1.00 96.75 387 LEU A O 1
ATOM 3061 N N . ILE A 1 388 ? 23.651 -19.016 -11.830 1.00 96.94 388 ILE A N 1
ATOM 3062 C CA . ILE A 1 388 ? 24.705 -18.077 -12.215 1.00 96.94 388 ILE A CA 1
ATOM 3063 C C . ILE A 1 388 ? 24.043 -16.913 -12.955 1.00 96.94 388 ILE A C 1
ATOM 3065 O O . ILE A 1 388 ? 23.257 -17.123 -13.880 1.00 96.94 388 ILE A O 1
ATOM 3069 N N . LEU A 1 389 ? 24.313 -15.678 -12.526 1.00 96.56 389 LEU A N 1
ATOM 3070 C CA . LEU A 1 389 ? 23.871 -14.473 -13.232 1.00 96.56 389 LEU A CA 1
ATOM 3071 C C . LEU A 1 389 ? 24.763 -14.261 -14.456 1.00 96.56 389 LEU A C 1
ATOM 3073 O O . LEU A 1 389 ? 25.982 -14.220 -14.311 1.00 96.56 389 LEU A O 1
ATOM 3077 N N . LEU A 1 390 ? 24.161 -14.128 -15.635 1.00 95.50 390 LEU A N 1
ATOM 3078 C CA . LEU A 1 390 ? 24.885 -13.857 -16.869 1.00 95.50 390 LEU A CA 1
ATOM 3079 C C . LEU A 1 390 ? 25.130 -12.349 -17.006 1.00 95.50 390 LEU A C 1
ATOM 3081 O O . LEU A 1 390 ? 24.191 -11.555 -16.941 1.00 95.50 390 LEU A O 1
ATOM 3085 N N . THR A 1 391 ? 26.389 -11.979 -17.203 1.00 95.12 391 THR A N 1
ATOM 3086 C CA . THR A 1 391 ? 26.885 -10.622 -17.471 1.00 95.12 391 THR A CA 1
ATOM 3087 C C . THR A 1 391 ? 27.587 -10.598 -18.832 1.00 95.12 391 THR A C 1
ATOM 3089 O O . THR A 1 391 ? 27.812 -11.650 -19.437 1.00 95.12 391 THR A O 1
ATOM 3092 N N . SER A 1 392 ? 27.937 -9.412 -19.339 1.00 92.25 392 SER A N 1
ATOM 3093 C CA . SER A 1 392 ? 28.717 -9.265 -20.582 1.00 92.25 392 SER A CA 1
ATOM 3094 C C . SER A 1 392 ? 30.025 -10.057 -20.568 1.00 92.25 392 SER A C 1
ATOM 3096 O O . SER A 1 392 ? 30.437 -10.577 -21.602 1.00 92.25 392 SER A O 1
ATOM 3098 N N . ASP A 1 393 ? 30.641 -10.186 -19.395 1.00 94.06 393 ASP A N 1
ATOM 3099 C CA . ASP A 1 393 ? 31.985 -10.744 -19.259 1.00 94.06 393 ASP A CA 1
ATOM 3100 C C . ASP A 1 393 ? 31.971 -12.276 -19.200 1.00 94.06 393 ASP A C 1
ATOM 3102 O O . ASP A 1 393 ? 32.870 -12.925 -19.725 1.00 94.06 393 ASP A O 1
ATOM 3106 N N . ASN A 1 394 ? 30.935 -12.872 -18.595 1.00 94.81 394 ASN A N 1
ATOM 3107 C CA . ASN A 1 394 ? 30.862 -14.324 -18.396 1.00 94.81 394 ASN A CA 1
ATOM 3108 C C . ASN A 1 394 ? 30.034 -15.058 -19.460 1.00 94.81 394 ASN A C 1
ATOM 3110 O O . ASN A 1 394 ? 30.082 -16.287 -19.546 1.00 94.81 394 ASN A O 1
ATOM 3114 N N . ILE A 1 395 ? 29.257 -14.336 -20.275 1.00 94.38 395 ILE A N 1
ATOM 3115 C CA . ILE A 1 395 ? 28.326 -14.989 -21.193 1.00 94.38 395 ILE A CA 1
ATOM 3116 C C . ILE A 1 395 ? 29.042 -15.857 -22.226 1.00 94.38 395 ILE A C 1
ATOM 3118 O O . ILE A 1 395 ? 28.508 -16.897 -22.602 1.00 94.38 395 ILE A O 1
ATOM 3122 N N . ALA A 1 396 ? 30.247 -15.474 -22.652 1.00 94.25 396 ALA A N 1
ATOM 3123 C CA . ALA A 1 396 ? 31.028 -16.232 -23.625 1.00 94.25 396 ALA A CA 1
ATOM 3124 C C . ALA A 1 396 ? 31.301 -17.672 -23.155 1.00 94.25 396 ALA A C 1
ATOM 3126 O O . ALA A 1 396 ? 31.179 -18.599 -23.948 1.00 94.25 396 ALA A O 1
ATOM 3127 N N . GLU A 1 397 ? 31.569 -17.869 -21.861 1.00 95.94 397 GLU A N 1
ATOM 3128 C CA . GLU A 1 397 ? 31.847 -19.187 -21.269 1.00 95.94 397 GLU A CA 1
ATOM 3129 C C . GLU A 1 397 ? 30.588 -20.056 -21.146 1.00 95.94 397 GLU A C 1
ATOM 3131 O O . GLU A 1 397 ? 30.639 -21.287 -21.187 1.00 95.94 397 GLU A O 1
ATOM 3136 N N . HIS A 1 398 ? 29.431 -19.416 -20.984 1.00 94.44 398 HIS A N 1
ATOM 3137 C CA . HIS A 1 398 ? 28.164 -20.107 -20.773 1.00 94.44 398 HIS A CA 1
ATOM 3138 C C . HIS A 1 398 ? 27.331 -20.268 -22.044 1.00 94.44 398 HIS A C 1
ATOM 3140 O O . HIS A 1 398 ? 26.384 -21.054 -22.028 1.00 94.44 398 HIS A O 1
ATOM 3146 N N . ARG A 1 399 ? 27.672 -19.569 -23.134 1.00 91.06 399 ARG A N 1
ATOM 3147 C CA . ARG A 1 399 ? 26.861 -19.489 -24.356 1.00 91.06 399 ARG A CA 1
ATOM 3148 C C . ARG A 1 399 ? 26.577 -20.856 -24.972 1.00 91.06 399 ARG A C 1
ATOM 3150 O O . ARG A 1 399 ? 25.425 -21.143 -25.285 1.00 91.06 399 ARG A O 1
ATOM 3157 N N . ASP A 1 400 ? 27.593 -21.707 -25.065 1.00 92.25 400 ASP A N 1
ATOM 3158 C CA . ASP A 1 400 ? 27.477 -23.042 -25.669 1.00 92.25 400 ASP A CA 1
ATOM 3159 C C . ASP A 1 400 ? 26.669 -24.022 -24.801 1.00 92.25 400 ASP A C 1
ATOM 3161 O O . ASP A 1 400 ? 26.171 -25.036 -25.285 1.00 92.25 400 ASP A O 1
ATOM 3165 N N . ASN A 1 401 ? 26.481 -23.698 -23.519 1.00 93.19 401 ASN A N 1
ATOM 3166 C CA . ASN A 1 401 ? 25.710 -24.504 -22.576 1.00 93.19 401 ASN A CA 1
ATOM 3167 C C . ASN A 1 401 ? 24.226 -24.101 -22.504 1.00 93.19 401 ASN A C 1
ATOM 3169 O O . ASN A 1 401 ? 23.457 -24.755 -21.793 1.00 93.19 401 ASN A O 1
ATOM 3173 N N . ILE A 1 402 ? 23.803 -23.039 -23.206 1.00 94.25 402 ILE A N 1
ATOM 3174 C CA . ILE A 1 402 ? 22.411 -22.568 -23.188 1.00 94.25 402 ILE A CA 1
ATOM 3175 C C . ILE A 1 402 ? 21.532 -23.510 -24.020 1.00 94.25 402 ILE A C 1
ATOM 3177 O O . ILE A 1 402 ? 21.546 -23.489 -25.247 1.00 94.25 402 ILE A O 1
ATOM 3181 N N . LYS A 1 403 ? 20.703 -24.311 -23.345 1.00 93.12 403 LYS A N 1
ATOM 3182 C CA . LYS A 1 403 ? 19.836 -25.318 -23.981 1.00 93.12 403 LYS A CA 1
ATOM 3183 C C . LYS A 1 403 ? 18.586 -24.740 -24.623 1.00 93.12 403 LYS A C 1
ATOM 3185 O O . LYS A 1 403 ? 18.115 -25.261 -25.624 1.00 93.12 403 LYS A O 1
ATOM 3190 N N . ASN A 1 404 ? 18.028 -23.672 -24.064 1.00 89.75 404 ASN A N 1
ATOM 3191 C CA . ASN A 1 404 ? 16.801 -23.061 -24.572 1.00 89.75 404 ASN A CA 1
ATOM 3192 C C . ASN A 1 404 ? 17.059 -21.939 -25.595 1.00 89.75 404 ASN A C 1
ATOM 3194 O O . ASN A 1 404 ? 16.262 -21.012 -25.709 1.00 89.75 404 ASN A O 1
ATOM 3198 N N . TRP A 1 405 ? 18.155 -22.044 -26.359 1.00 80.88 405 TRP A N 1
ATOM 3199 C CA . TRP A 1 405 ? 18.512 -21.105 -27.430 1.00 80.88 405 TRP A CA 1
ATOM 3200 C C . TRP A 1 405 ? 17.585 -21.198 -28.651 1.00 80.88 405 TRP A C 1
ATOM 3202 O O . TRP A 1 405 ? 17.380 -20.218 -29.367 1.00 80.88 405 TRP A O 1
ATOM 3212 N N . GLU A 1 406 ? 17.004 -22.373 -28.899 1.00 65.75 406 GLU A N 1
ATOM 3213 C CA . GLU A 1 406 ? 16.218 -22.644 -30.110 1.00 65.75 406 GLU A CA 1
ATOM 3214 C C . GLU A 1 406 ? 14.928 -21.816 -30.198 1.00 65.75 406 GLU A C 1
ATOM 3216 O O . GLU A 1 406 ? 14.490 -21.506 -31.300 1.00 65.75 406 GLU A O 1
ATOM 3221 N N . GLY A 1 407 ? 14.402 -21.320 -29.071 1.00 58.25 407 GLY A N 1
ATOM 3222 C CA . GLY A 1 407 ? 13.271 -20.382 -29.068 1.00 58.25 407 GLY A CA 1
ATOM 3223 C C . GLY A 1 407 ? 13.589 -18.983 -29.624 1.00 58.25 407 GLY A C 1
ATOM 3224 O O . GLY A 1 407 ? 12.678 -18.183 -29.798 1.00 58.25 407 GLY A O 1
ATOM 3225 N N . ILE A 1 408 ? 14.864 -18.669 -29.893 1.00 55.19 408 ILE A N 1
ATOM 3226 C CA . ILE A 1 408 ? 15.321 -17.353 -30.381 1.00 55.19 408 ILE A CA 1
ATOM 3227 C C . ILE A 1 408 ? 15.502 -17.339 -31.904 1.00 55.19 408 ILE A C 1
ATOM 3229 O O . ILE A 1 408 ? 15.271 -16.314 -32.550 1.00 55.19 408 ILE A O 1
ATOM 3233 N N . ARG A 1 409 ? 15.934 -18.459 -32.502 1.00 50.00 409 ARG A N 1
ATOM 3234 C CA . ARG A 1 409 ? 16.321 -18.492 -33.925 1.00 50.00 409 ARG A CA 1
ATOM 3235 C C . ARG A 1 409 ? 15.143 -18.264 -34.874 1.00 50.00 409 ARG A C 1
ATOM 3237 O O . ARG A 1 409 ? 15.364 -17.726 -35.952 1.00 50.00 409 ARG A O 1
ATOM 3244 N N . GLU A 1 410 ? 13.915 -18.576 -34.466 1.00 48.97 410 GLU A N 1
ATOM 3245 C CA . GLU A 1 410 ? 12.721 -18.303 -35.281 1.00 48.97 410 GLU A CA 1
ATOM 3246 C C . GLU A 1 410 ? 12.350 -16.814 -35.358 1.00 48.97 410 GLU A C 1
ATOM 3248 O O . GLU A 1 410 ? 11.770 -16.390 -36.352 1.00 48.97 410 GLU A O 1
ATOM 3253 N N . ILE A 1 411 ? 12.722 -15.995 -34.367 1.00 53.25 411 ILE A N 1
ATOM 3254 C CA . ILE A 1 411 ? 12.352 -14.567 -34.335 1.00 53.25 411 ILE A CA 1
ATOM 3255 C C . ILE A 1 411 ? 13.424 -13.700 -35.012 1.00 53.25 411 ILE A C 1
ATOM 3257 O O . ILE A 1 411 ? 13.106 -12.704 -35.654 1.00 53.25 411 ILE A O 1
ATOM 3261 N N . ALA A 1 412 ? 14.701 -14.083 -34.911 1.00 47.53 412 ALA A N 1
ATOM 3262 C CA . ALA A 1 412 ? 15.812 -13.310 -35.476 1.00 47.53 412 ALA A CA 1
ATOM 3263 C C . ALA A 1 412 ? 16.081 -13.576 -36.973 1.00 47.53 412 ALA A C 1
ATOM 3265 O O . ALA A 1 412 ? 16.849 -12.836 -37.584 1.00 47.53 412 ALA A O 1
ATOM 3266 N N . LEU A 1 413 ? 15.479 -14.614 -37.568 1.00 45.72 413 LEU A N 1
ATOM 3267 C CA . LEU A 1 413 ? 15.679 -14.981 -38.979 1.00 45.72 413 LEU A CA 1
ATOM 3268 C C . LEU A 1 413 ? 14.461 -14.728 -39.877 1.00 45.72 413 LEU A C 1
ATOM 3270 O O . LEU A 1 413 ? 14.526 -15.053 -41.060 1.00 45.72 413 LEU A O 1
ATOM 3274 N N . SER A 1 414 ? 13.376 -14.121 -39.380 1.00 41.59 414 SER A N 1
ATOM 3275 C CA . SER A 1 414 ? 12.332 -13.606 -40.271 1.00 41.59 414 SER A CA 1
ATOM 3276 C C . SER A 1 414 ? 12.763 -12.231 -40.809 1.00 41.59 414 SER A C 1
ATOM 3278 O O . SER A 1 414 ? 12.832 -11.284 -40.019 1.00 41.59 414 SER A O 1
ATOM 3280 N N . PRO A 1 415 ? 13.057 -12.071 -42.113 1.00 48.69 415 PRO A N 1
ATOM 3281 C CA . PRO A 1 415 ? 13.371 -10.768 -42.682 1.00 48.69 415 PRO A CA 1
ATOM 3282 C C . PRO A 1 415 ? 12.065 -9.976 -42.801 1.00 48.69 415 PRO A C 1
ATOM 3284 O O . PRO A 1 415 ? 11.352 -10.072 -43.796 1.00 48.69 415 PRO A O 1
ATOM 3287 N N . VAL A 1 416 ? 11.711 -9.226 -41.759 1.00 46.94 416 VAL A N 1
ATOM 3288 C CA . VAL A 1 416 ? 10.542 -8.341 -41.769 1.00 46.94 416 VAL A CA 1
ATOM 3289 C C . VAL A 1 416 ? 11.020 -6.895 -41.651 1.00 46.94 416 VAL A C 1
ATOM 3291 O O . VAL A 1 416 ? 11.223 -6.373 -40.562 1.00 46.94 416 VAL A O 1
ATOM 3294 N N . VAL A 1 417 ? 11.182 -6.292 -42.833 1.00 47.44 417 VAL A N 1
ATOM 3295 C CA . VAL A 1 417 ? 10.927 -4.880 -43.168 1.00 47.44 417 VAL A CA 1
ATOM 3296 C C . VAL A 1 417 ? 11.756 -3.830 -42.406 1.00 47.44 417 VAL A C 1
ATOM 3298 O O . VAL A 1 417 ? 11.318 -3.255 -41.415 1.00 47.44 417 VAL A O 1
ATOM 3301 N N . VAL A 1 418 ? 12.928 -3.504 -42.966 1.00 45.28 418 VAL A N 1
ATOM 3302 C CA . VAL A 1 418 ? 13.650 -2.230 -42.727 1.00 45.28 418 VAL A CA 1
ATOM 3303 C C . VAL A 1 418 ? 13.248 -1.159 -43.766 1.00 45.28 418 VAL A C 1
ATOM 3305 O O . VAL A 1 418 ? 13.748 -0.041 -43.756 1.00 45.28 418 VAL A O 1
ATOM 3308 N N . GLU A 1 419 ? 12.295 -1.446 -44.651 1.00 47.41 419 GLU A N 1
ATOM 3309 C CA . GLU A 1 419 ? 11.755 -0.461 -45.591 1.00 47.41 419 GLU A CA 1
ATOM 3310 C C . GLU A 1 419 ? 10.550 0.237 -44.966 1.00 47.41 419 GLU A C 1
ATOM 3312 O O . GLU A 1 419 ? 9.441 -0.282 -45.025 1.00 47.41 419 GLU A O 1
ATOM 3317 N N . ASN A 1 420 ? 10.786 1.356 -44.280 1.00 44.94 420 ASN A N 1
ATOM 3318 C CA . ASN A 1 420 ? 9.892 2.522 -44.189 1.00 44.94 420 ASN A CA 1
ATOM 3319 C C . ASN A 1 420 ? 10.490 3.529 -43.192 1.00 44.94 420 ASN A C 1
ATOM 3321 O O . ASN A 1 420 ? 9.968 3.750 -42.098 1.00 44.94 420 ASN A O 1
ATOM 3325 N N . LEU A 1 421 ? 11.611 4.143 -43.580 1.00 37.62 421 LEU A N 1
ATOM 3326 C CA . LEU A 1 421 ? 12.011 5.443 -43.049 1.00 37.62 421 LEU A CA 1
ATOM 3327 C C . LEU A 1 421 ? 11.523 6.493 -44.064 1.00 37.62 421 LEU A C 1
ATOM 3329 O O . LEU A 1 421 ? 11.974 6.447 -45.208 1.00 37.62 421 LEU A O 1
ATOM 3333 N N . PRO A 1 422 ? 10.599 7.405 -43.719 1.00 44.09 422 PRO A N 1
ATOM 3334 C CA . PRO A 1 422 ? 10.233 8.478 -44.630 1.00 44.09 422 PRO A CA 1
ATOM 3335 C C . PRO A 1 422 ? 11.391 9.477 -44.743 1.00 44.09 422 PRO A C 1
ATOM 3337 O O . PRO A 1 422 ? 11.754 10.147 -43.775 1.00 44.09 422 PRO A O 1
ATOM 3340 N N . GLU A 1 423 ? 11.952 9.580 -45.948 1.00 48.97 423 GLU A N 1
ATOM 3341 C CA . GLU A 1 423 ? 12.790 10.693 -46.389 1.00 48.97 423 GLU A CA 1
ATOM 3342 C C . GLU A 1 423 ? 11.961 11.985 -46.369 1.00 48.97 423 GLU A C 1
ATOM 3344 O O . GLU A 1 423 ? 11.269 12.327 -47.327 1.00 48.97 423 GLU A O 1
ATOM 3349 N N . ALA A 1 424 ? 12.003 12.714 -45.255 1.00 42.91 424 ALA A N 1
ATOM 3350 C CA . ALA A 1 424 ? 11.420 14.045 -45.153 1.00 42.91 424 ALA A CA 1
ATOM 3351 C C . ALA A 1 424 ? 12.522 15.119 -45.183 1.00 42.91 424 ALA A C 1
ATOM 3353 O O . ALA A 1 424 ? 13.034 15.546 -44.155 1.00 42.91 424 ALA A O 1
ATOM 3354 N N . ILE A 1 425 ? 12.844 15.530 -46.413 1.00 46.53 425 ILE A N 1
ATOM 3355 C CA . ILE A 1 425 ? 13.007 16.924 -46.861 1.00 46.53 425 ILE A CA 1
ATOM 3356 C C . ILE A 1 425 ? 14.111 17.748 -46.168 1.00 46.53 425 ILE A C 1
ATOM 3358 O O . ILE A 1 425 ? 13.889 18.531 -45.247 1.00 46.53 425 ILE A O 1
ATOM 3362 N N . ASN A 1 426 ? 15.303 17.662 -46.764 1.00 46.19 426 ASN A N 1
ATOM 3363 C CA . ASN A 1 426 ? 16.268 18.757 -46.857 1.00 46.19 426 ASN A CA 1
ATOM 3364 C C . ASN A 1 426 ? 15.798 19.755 -47.935 1.00 46.19 426 ASN A C 1
ATOM 3366 O O . ASN A 1 426 ? 16.176 19.613 -49.095 1.00 46.19 426 ASN A O 1
ATOM 3370 N N . THR A 1 427 ? 15.018 20.778 -47.571 1.00 48.84 427 THR A N 1
ATOM 3371 C CA . THR A 1 427 ? 14.875 21.980 -48.416 1.00 48.84 427 THR A CA 1
ATOM 3372 C C . THR A 1 427 ? 14.494 23.207 -47.586 1.00 48.84 427 THR A C 1
ATOM 3374 O O . THR A 1 427 ? 13.318 23.496 -47.401 1.00 48.84 427 THR A O 1
ATOM 3377 N N . ALA A 1 428 ? 15.486 23.957 -47.101 1.00 41.44 428 ALA A N 1
ATOM 3378 C CA . ALA A 1 428 ? 15.320 25.370 -46.745 1.00 41.44 428 ALA A CA 1
ATOM 3379 C C . ALA A 1 428 ? 16.690 26.052 -46.611 1.00 41.44 428 ALA A C 1
ATOM 3381 O O . ALA A 1 428 ? 17.187 26.276 -45.512 1.00 41.44 428 ALA A O 1
ATOM 3382 N N . ASN A 1 429 ? 17.311 26.375 -47.748 1.00 46.25 429 ASN A N 1
ATOM 3383 C CA . ASN A 1 429 ? 18.312 27.437 -47.813 1.00 46.25 429 ASN A CA 1
ATOM 3384 C C . ASN A 1 429 ? 18.292 28.079 -49.209 1.00 46.25 429 ASN A C 1
ATOM 3386 O O . ASN A 1 429 ? 19.037 27.683 -50.099 1.00 46.25 429 ASN A O 1
ATOM 3390 N N . SER A 1 430 ? 17.407 29.061 -49.397 1.00 45.62 430 SER A N 1
ATOM 3391 C CA . SER A 1 430 ? 17.585 30.142 -50.375 1.00 45.62 430 SER A CA 1
ATOM 3392 C C . SER A 1 430 ? 16.572 31.262 -50.107 1.00 45.62 430 SER A C 1
ATOM 3394 O O . SER A 1 430 ? 15.381 31.083 -50.360 1.00 45.62 430 SER A O 1
ATOM 3396 N N . GLY A 1 431 ? 17.050 32.422 -49.647 1.00 51.94 431 GLY A N 1
ATOM 3397 C CA . GLY A 1 431 ? 16.357 33.699 -49.845 1.00 51.94 431 GLY A CA 1
ATOM 3398 C C . GLY A 1 431 ? 15.970 34.494 -48.595 1.00 51.94 431 GLY A C 1
ATOM 3399 O O . GLY A 1 431 ? 14.784 34.602 -48.298 1.00 51.94 431 GLY A O 1
ATOM 3400 N N . ARG A 1 432 ? 16.941 35.142 -47.942 1.00 40.28 432 ARG A N 1
ATOM 3401 C CA . ARG A 1 432 ? 17.027 36.613 -47.824 1.00 40.28 432 ARG A CA 1
ATOM 3402 C C . ARG A 1 432 ? 18.298 37.042 -47.112 1.00 40.28 432 ARG A C 1
ATOM 3404 O O . ARG A 1 432 ? 18.649 36.381 -46.113 1.00 40.28 432 ARG A O 1
#

Sequence (432 aa):
MSPTEGGAAEVADKSAGRWNDSSANEFACGTRVSVKFHDCSEDGFSWYNGTILGPKTSKKYKIEYDDDDEVSSIDVEDEEFVVLSKGCNGYTPPKFRKGKKTKGEKGKKVKDKTQRMEELLQKLPEEKRKYAIEEGWCDAKITAYLERSANPNAFYYRFLPEGEVPKHGPWTEEEIATLKQICLEKKVNTVGSRPEWGIISQHIPGRVGYTCSAAYRKFVDRGEIEDPNYIFVNGRSKYVFGRPKSSKPKAEKEKEAAPGYQRPAPPESPATTAARHARRHVKKRRRARGDERIYADEVSASSEDEWDLGMKHFNDSSTIDWVTAAAGMATENPLPNFIDQITGDVVVQPCISPQGYVAGKRSWLAALEKRHGKCPFTNVKTSHRGLILLTSDNIAEHRDNIKNWEGIREIALSPVVVENLPEAINTANSGR

InterPro domains:
  IPR001005 SANT/Myb domain [PS50090] (167-220)
  IPR003613 U-box domain [PF04564] (337-388)
  IPR009057 Homedomain-like superfamily [SSF46689] (167-221)
  IPR013083 Zinc finger, RING/FYVE/PHD-type [G3DSA:3.30.40.10] (321-409)

Secondary structure (DSSP, 8-state):
-------------------------PPPTT-EEEEEEE-SSTT-EEEEEEEEEEEEETTEEEEEES--S--------S-------S-----PPP------------PPPPPPHHHHHHHHHHHS-HHHHHHHHHTT--HHHHHHHHTTTT-HHHHHHH-PPTTPPP--SPPPHHHHHHHHHHHHHTTTTSTT----HHHHHTTSTT--HHHHHHHHHHHHHTTSS--TTEEEETTEEEE--S-------------------PPPPPPP------------------------------------------------THHHHHHHHHHHHGGG-SSTTPBPTTTSSBPSSEEE-TTS-EEEHHHHHHHHHHTTSB-TTT--B--GGG-EE--TTTHHHHGGG-GGGHHHHHHHS-------------------

Organism: NCBI:txid73025

pLDDT: mean 70.64, std 24.69, range [28.42, 97.31]